Protein AF-A0A953XEW3-F1 (afdb_monomer)

Foldseek 3Di:
DVVLLVLLVPPFKDKDWDWDADQLDDDQEDARIAIKIKMKGFPDAVVVVLVVQLVVLQVLLVVLVVVPHPSWFDEPRFTAHSNDRAAEAELQRLCCVFQVDRLCVQPVPLVAGNLVNLQVSCVVSPHHDDPPDDNLLSSLSCCVPTRLVPAQGHHKYKYAFAALVPQLQADADPVDNRTTGKIWIAHSSDTFKIKHQGDLDLVVNVVVLVVVQVVCCVQAVDGDDDDVSSSVSSVSTNGGMMMMMGRPLVSNCRSNVPSGSVVSDPDGDDDPQDDPVPPPDPDPDDAAFAFDPLLLVLLVVLVSLQPSVDDDPPLPGALVSLQVSVQVSLQVFLVVVVFFDDFCWDWFQFPVGTWIKGKAAEPPDDLQAEEEEEEEADLLRYDAPRLCRLVQNVLRHLLVHMYIYIGFHGWLVDAPPRSLRVLLRVVVVVLVSNVPHAYEYEYAACRLLSSLLNLQVCLVVVNAHLEYEREQYDQALPNHDPLLVNQQPSQNHHPSSNVSSDVGHDDPVCRPPCSNHVLVDQRHPNRHAYEYEHESNESSPVSSVSSLVSCVVVVHHYHYQYQYSHYGPCVSRVVPRVSCVVSVSVSSVVRSVSSVVD

Sequence (598 aa):
FAMKKLLAAGVPALFQMAHVFRNGERSATHHPEFTMLEWYRTGVPLDGLVADCAGLFAAAGEAARAAGFDGLFHWQGRTADPLAEPEVLSVADAFQCHADIDLMATMADPQAPDAAALARAAADIGIKCRADDTWEDVFFRIFLERIEPHLGLGRPTVLTHYPASMAALARLNAEDPRVADRFEVFVCGLELANAFGELTDAGEQRRRFTADQEMKERLHGTRYPVDPDFLAALDHGLPESAGIALGLDRLVMLATAAERIDDVLWLPVADPAADPAADGAASTEAQPAPLHPEADALLRKVFLAGKAQSPPPMALQSGAYARDLNRLLLLDIAAGGDGFPQGEALTLPSPAGDLPARVFQPPGAGPSTPWTLYFFGGGYVIGGLDEGSIEAERIANACGCRVLMPAYRLAPENPFPAAIDDAWAAFRWLIGQAAGAPVAVAGHSAGGGLAAATLRRAAEAEIPVAAGYLVCPWLEMTEQRQSHRFYGSGFGLDVAGLAWCREKYVTPADYGHPWVSPARHAPPAGHAPTVFLVGGCDVLRDEAVAYADGLRRAGIFADLVEAPGMPHGFPGYDRVLEPGRPFTREADALFARRLAGA

Radius of gyration: 26.99 Å; Cα contacts (8 Å, |Δi|>4): 1215; chains: 1; bounding box: 67×56×73 Å

Nearest PDB structures (foldseek):
  6kab-assembly1_B  TM=8.296E-01  e=3.689E-18  Plasmodium falciparum NF54
  5elo-assembly1_B  TM=8.348E-01  e=8.018E-18  Cryptosporidium parvum Iowa II
  6kcn-assembly1_B  TM=8.170E-01  e=4.122E-18  Plasmodium falciparum NF54
  6bni-assembly1_B  TM=8.305E-01  e=1.249E-17  Cryptosporidium parvum Iowa II
  6bni-assembly1_A  TM=8.295E-01  e=1.396E-17  Cryptosporidium parvum Iowa II

Structure (mmCIF, N/CA/C/O backbone):
data_AF-A0A953XEW3-F1
#
_entry.id   AF-A0A953XEW3-F1
#
loop_
_atom_site.group_PDB
_atom_site.id
_atom_site.type_symbol
_atom_site.label_atom_id
_atom_site.label_alt_id
_atom_site.label_comp_id
_atom_site.label_asym_id
_atom_site.label_entity_id
_atom_site.label_seq_id
_atom_site.pdbx_PDB_ins_code
_atom_site.Cartn_x
_atom_site.Cartn_y
_atom_site.Cartn_z
_atom_site.occupancy
_atom_site.B_iso_or_equiv
_atom_site.auth_seq_id
_atom_site.auth_comp_id
_atom_site.auth_asym_id
_atom_site.auth_atom_id
_atom_site.pdbx_PDB_model_num
ATOM 1 N N . PHE A 1 1 ? 26.702 -2.670 -11.480 1.00 81.69 1 PHE A N 1
ATOM 2 C CA . PHE A 1 1 ? 27.307 -2.470 -12.819 1.00 81.69 1 PHE A CA 1
ATOM 3 C C . PHE A 1 1 ? 28.497 -3.393 -13.132 1.00 81.69 1 PHE A C 1
ATOM 5 O O . PHE A 1 1 ? 29.295 -3.066 -14.004 1.00 81.69 1 PHE A O 1
ATOM 12 N N . ALA A 1 2 ? 28.660 -4.553 -12.477 1.00 87.69 2 ALA A N 1
ATOM 13 C CA . ALA A 1 2 ? 29.862 -5.383 -12.658 1.00 87.69 2 ALA A CA 1
ATOM 14 C C . ALA A 1 2 ? 30.038 -5.897 -14.102 1.00 87.69 2 ALA A C 1
ATOM 16 O O . ALA A 1 2 ? 31.124 -5.787 -14.661 1.00 87.69 2 ALA A O 1
ATOM 17 N N . MET A 1 3 ? 28.956 -6.363 -14.732 1.00 91.75 3 MET A N 1
ATOM 18 C CA . MET A 1 3 ? 28.956 -6.829 -16.123 1.00 91.75 3 MET A CA 1
ATOM 19 C C . MET A 1 3 ? 29.360 -5.738 -17.120 1.00 91.75 3 MET A C 1
ATOM 21 O O . MET A 1 3 ? 30.192 -5.980 -17.989 1.00 91.75 3 MET A O 1
ATOM 25 N N . LYS A 1 4 ? 28.870 -4.505 -16.940 1.00 91.50 4 LYS A N 1
ATOM 26 C CA . LYS A 1 4 ? 29.268 -3.361 -17.777 1.00 91.50 4 LYS A CA 1
ATOM 27 C C . LYS A 1 4 ? 30.755 -3.016 -17.624 1.00 91.50 4 LYS A C 1
ATOM 29 O O . LYS A 1 4 ? 31.411 -2.680 -18.602 1.00 91.50 4 LYS A O 1
ATOM 34 N N . LYS A 1 5 ? 31.326 -3.178 -16.422 1.00 92.75 5 LYS A N 1
ATOM 35 C CA . LYS A 1 5 ? 32.780 -3.040 -16.211 1.00 92.75 5 LYS A CA 1
ATOM 36 C C . LYS A 1 5 ? 33.575 -4.123 -16.960 1.00 92.75 5 LYS A C 1
ATOM 38 O O . LYS A 1 5 ? 34.644 -3.829 -17.480 1.00 92.75 5 LYS A O 1
ATOM 43 N N . LEU A 1 6 ? 33.046 -5.345 -17.073 1.00 93.62 6 LEU A N 1
ATOM 44 C CA . LEU A 1 6 ? 33.658 -6.412 -17.879 1.00 93.62 6 LEU A CA 1
ATOM 45 C C . LEU A 1 6 ? 33.551 -6.153 -19.390 1.00 93.62 6 LEU A C 1
ATOM 47 O O . LEU A 1 6 ? 34.505 -6.442 -20.111 1.00 93.62 6 LEU A O 1
ATOM 51 N N . LEU A 1 7 ? 32.448 -5.561 -19.864 1.00 93.50 7 LEU A N 1
ATOM 52 C CA . LEU A 1 7 ? 32.337 -5.089 -21.253 1.00 93.50 7 LEU A CA 1
ATOM 53 C C . LEU A 1 7 ? 33.413 -4.044 -21.566 1.00 93.50 7 LEU A C 1
ATOM 55 O O . LEU A 1 7 ? 34.120 -4.173 -22.561 1.00 93.50 7 LEU A O 1
ATOM 59 N N . ALA A 1 8 ? 33.578 -3.045 -20.692 1.00 92.81 8 ALA A N 1
ATOM 60 C CA . ALA A 1 8 ? 34.621 -2.025 -20.829 1.00 92.81 8 ALA A CA 1
ATOM 61 C C . ALA A 1 8 ? 36.040 -2.624 -20.773 1.00 92.81 8 ALA A C 1
ATOM 63 O O . ALA A 1 8 ? 36.956 -2.122 -21.414 1.00 92.81 8 ALA A O 1
ATOM 64 N N . ALA A 1 9 ? 36.222 -3.740 -20.059 1.00 93.56 9 ALA A N 1
ATOM 65 C CA . ALA A 1 9 ? 37.472 -4.501 -20.037 1.00 93.56 9 ALA A CA 1
ATOM 66 C C . ALA A 1 9 ? 37.686 -5.398 -21.279 1.00 93.56 9 ALA A C 1
ATOM 68 O O . ALA A 1 9 ? 38.698 -6.096 -21.358 1.00 93.56 9 ALA A O 1
ATOM 69 N N . GLY A 1 10 ? 36.762 -5.392 -22.247 1.00 93.69 10 GLY A N 1
ATOM 70 C CA . GLY A 1 10 ? 36.909 -6.066 -23.539 1.00 93.69 10 GLY A CA 1
ATOM 71 C C . GLY A 1 10 ? 36.244 -7.439 -23.653 1.00 93.69 10 GLY A C 1
ATOM 72 O O . GLY A 1 10 ? 36.529 -8.160 -24.609 1.00 93.69 10 GLY A O 1
ATOM 73 N N . VAL A 1 11 ? 35.366 -7.831 -22.722 1.00 96.19 11 VAL A N 1
ATOM 74 C CA . VAL A 1 11 ? 34.562 -9.058 -22.869 1.00 96.19 11 VAL A CA 1
ATOM 75 C C . VAL A 1 11 ? 33.395 -8.774 -23.829 1.00 96.19 11 VAL A C 1
ATOM 77 O O . VAL A 1 11 ? 32.533 -7.977 -23.482 1.00 96.19 11 VAL A O 1
ATOM 80 N N . PRO A 1 12 ? 33.321 -9.393 -25.025 1.00 93.44 12 PRO A N 1
ATOM 81 C CA . PRO A 1 12 ? 32.397 -8.949 -26.077 1.00 93.44 12 PRO A CA 1
ATOM 82 C C . PRO A 1 12 ? 30.957 -9.459 -25.913 1.00 93.44 12 PRO A C 1
ATOM 84 O O . PRO A 1 12 ? 30.018 -8.885 -26.460 1.00 93.44 12 PRO A O 1
ATOM 87 N N . ALA A 1 13 ? 30.766 -10.561 -25.192 1.00 96.38 13 ALA A N 1
ATOM 88 C CA . ALA A 1 13 ? 29.458 -11.128 -24.899 1.00 96.38 13 ALA A CA 1
ATOM 89 C C . ALA A 1 13 ? 29.526 -11.857 -23.561 1.00 96.38 13 ALA A C 1
ATOM 91 O O . ALA A 1 13 ? 30.439 -12.656 -23.340 1.00 96.38 13 ALA A O 1
ATOM 92 N N . LEU A 1 14 ? 28.583 -11.578 -22.668 1.00 96.75 14 LEU A N 1
ATOM 93 C CA . LEU A 1 14 ? 28.516 -12.230 -21.365 1.00 96.75 14 LEU A CA 1
ATOM 94 C C . LEU A 1 14 ? 27.087 -12.269 -20.832 1.00 96.75 14 LEU A C 1
ATOM 96 O O . LEU A 1 14 ? 26.275 -11.403 -21.144 1.00 96.75 14 LEU A O 1
ATOM 100 N N . PHE A 1 15 ? 26.808 -13.265 -19.999 1.00 97.62 15 PHE A N 1
ATOM 101 C CA . PHE A 1 15 ? 25.550 -13.399 -19.279 1.00 97.62 15 PHE A CA 1
ATOM 102 C C . PHE A 1 15 ? 25.815 -13.835 -17.839 1.00 97.62 15 PHE A C 1
ATOM 104 O O . PHE A 1 15 ? 26.866 -14.406 -17.537 1.00 97.62 15 PHE A O 1
ATOM 111 N N . GLN A 1 16 ? 24.857 -13.575 -16.962 1.00 96.19 16 GLN A N 1
ATOM 112 C CA . GLN A 1 16 ? 24.808 -14.144 -15.626 1.00 96.19 16 GLN A CA 1
ATOM 113 C C . GLN A 1 16 ? 23.370 -14.517 -15.279 1.00 96.19 16 GLN A C 1
ATOM 115 O O . GLN A 1 16 ? 22.429 -13.823 -15.656 1.00 96.19 16 GLN A O 1
ATOM 120 N N . MET A 1 17 ? 23.220 -15.598 -14.523 1.00 95.88 17 MET A N 1
ATOM 121 C CA . MET A 1 17 ? 22.020 -15.852 -13.736 1.00 95.88 17 MET A CA 1
ATOM 122 C C . MET A 1 17 ? 22.403 -15.622 -12.286 1.00 95.88 17 MET A C 1
ATOM 124 O O . MET A 1 17 ? 23.361 -16.229 -11.804 1.00 95.88 17 MET A O 1
ATOM 128 N N . ALA A 1 18 ? 21.712 -14.710 -11.618 1.00 92.81 18 ALA A N 1
ATOM 129 C CA . ALA A 1 18 ? 22.057 -14.330 -10.259 1.00 92.81 18 ALA A CA 1
ATOM 130 C C . ALA A 1 18 ? 20.807 -14.114 -9.418 1.00 92.81 18 ALA A C 1
ATOM 132 O O . ALA A 1 18 ? 19.794 -13.609 -9.908 1.00 92.81 18 ALA A O 1
ATOM 133 N N . HIS A 1 19 ? 20.931 -14.450 -8.136 1.00 91.00 19 HIS A N 1
ATOM 134 C CA . HIS A 1 19 ? 19.985 -14.004 -7.130 1.00 91.00 19 HIS A CA 1
ATOM 135 C C . HIS A 1 19 ? 20.096 -12.488 -6.983 1.00 91.00 19 HIS A C 1
ATOM 137 O O . HIS A 1 19 ? 21.180 -11.937 -6.769 1.00 91.00 19 HIS A O 1
ATOM 143 N N . VAL A 1 20 ? 18.960 -11.822 -7.114 1.00 84.94 20 VAL A N 1
ATOM 144 C CA . VAL A 1 20 ? 18.786 -10.402 -6.853 1.00 84.94 20 VAL A CA 1
ATOM 145 C C . VAL A 1 20 ? 17.893 -10.235 -5.638 1.00 84.94 20 VAL A C 1
ATOM 147 O O . VAL A 1 20 ? 16.971 -11.017 -5.405 1.00 84.94 20 VAL A O 1
ATOM 150 N N . PHE A 1 21 ? 18.182 -9.195 -4.865 1.00 82.12 21 PHE A N 1
ATOM 151 C CA . PHE A 1 21 ? 17.540 -8.955 -3.585 1.00 82.12 21 PHE A CA 1
ATOM 152 C C . PHE A 1 21 ? 16.822 -7.613 -3.613 1.00 82.12 21 PHE A C 1
ATOM 154 O O . PHE A 1 21 ? 17.378 -6.605 -4.057 1.00 82.12 21 PHE A O 1
ATOM 161 N N . ARG A 1 22 ? 15.588 -7.598 -3.120 1.00 67.25 22 ARG A N 1
ATOM 162 C CA . ARG A 1 22 ? 14.783 -6.394 -2.913 1.00 67.25 22 ARG A CA 1
ATOM 163 C C . ARG A 1 22 ? 14.373 -6.301 -1.455 1.00 67.25 22 ARG A C 1
ATOM 165 O O . ARG A 1 22 ? 14.218 -7.307 -0.768 1.00 67.25 22 ARG A O 1
ATOM 172 N N . ASN A 1 23 ? 14.187 -5.075 -0.977 1.00 56.41 23 ASN A N 1
ATOM 173 C CA . ASN A 1 23 ? 13.939 -4.824 0.438 1.00 56.41 23 ASN A CA 1
ATOM 174 C C . ASN A 1 23 ? 12.464 -5.072 0.813 1.00 56.41 23 ASN A C 1
ATOM 176 O O . ASN A 1 23 ? 11.693 -4.127 0.959 1.00 56.41 23 ASN A O 1
ATOM 180 N N . GLY A 1 24 ? 12.074 -6.346 0.930 1.00 53.34 24 GLY A N 1
ATOM 181 C CA . GLY A 1 24 ? 10.778 -6.767 1.484 1.00 53.34 24 GLY A CA 1
ATOM 182 C C . GLY A 1 24 ? 9.573 -6.707 0.535 1.00 53.34 24 GLY A C 1
ATOM 183 O O . GLY A 1 24 ? 8.452 -6.946 0.975 1.00 53.34 24 GLY A O 1
ATOM 184 N N . GLU A 1 25 ? 9.767 -6.416 -0.756 1.00 51.06 25 GLU A N 1
ATOM 185 C CA . GLU A 1 25 ? 8.693 -6.480 -1.760 1.00 51.06 25 GLU A CA 1
ATOM 186 C C . GLU A 1 25 ? 8.240 -7.933 -1.975 1.00 51.06 25 GLU A C 1
ATOM 188 O O . GLU A 1 25 ? 8.981 -8.749 -2.529 1.00 51.06 25 GLU A O 1
ATOM 193 N N . ARG A 1 26 ? 7.008 -8.255 -1.567 1.00 64.12 26 ARG A N 1
ATOM 194 C CA . ARG A 1 26 ? 6.400 -9.578 -1.747 1.00 64.12 26 ARG A CA 1
ATOM 195 C C . ARG A 1 26 ? 4.985 -9.428 -2.308 1.00 64.12 26 ARG A C 1
ATOM 197 O O . ARG A 1 26 ? 4.197 -8.648 -1.789 1.00 64.12 26 ARG A O 1
ATOM 204 N N . SER A 1 27 ? 4.680 -10.148 -3.385 1.00 66.25 27 SER A N 1
ATOM 205 C CA . SER A 1 27 ? 3.348 -10.256 -4.001 1.00 66.25 27 SER A CA 1
ATOM 206 C C . SER A 1 27 ? 3.256 -11.536 -4.831 1.00 66.25 27 SER A C 1
ATOM 208 O O . SER A 1 27 ? 4.220 -12.293 -4.897 1.00 66.25 27 SER A O 1
ATOM 210 N N . ALA A 1 28 ? 2.135 -11.775 -5.517 1.00 74.06 28 ALA A N 1
ATOM 211 C CA . ALA A 1 28 ? 2.014 -12.917 -6.428 1.00 74.06 28 ALA A CA 1
ATOM 212 C C . ALA A 1 28 ? 3.131 -12.959 -7.494 1.00 74.06 28 ALA A C 1
ATOM 214 O O . ALA A 1 28 ? 3.531 -14.033 -7.918 1.00 74.06 28 ALA A O 1
ATOM 215 N N . THR A 1 29 ? 3.686 -11.809 -7.889 1.00 78.38 29 THR A N 1
ATOM 216 C CA . THR A 1 29 ? 4.730 -11.719 -8.926 1.00 78.38 29 THR A CA 1
ATOM 217 C C . THR A 1 29 ? 6.059 -11.158 -8.417 1.00 78.38 29 THR A C 1
ATOM 219 O O . THR A 1 29 ? 6.966 -10.906 -9.217 1.00 78.38 29 THR A O 1
ATOM 222 N N . HIS A 1 30 ? 6.192 -10.917 -7.110 1.00 74.94 30 HIS A N 1
ATOM 223 C CA . HIS A 1 30 ? 7.391 -10.334 -6.502 1.00 74.94 30 HIS A CA 1
ATOM 224 C C . HIS A 1 30 ? 7.804 -11.129 -5.272 1.00 74.94 30 HIS A C 1
ATOM 226 O O . HIS A 1 30 ? 6.967 -11.483 -4.448 1.00 74.94 30 HIS A O 1
ATOM 232 N N . HIS A 1 31 ? 9.102 -11.351 -5.131 1.00 80.56 31 HIS A N 1
ATOM 233 C CA . HIS A 1 31 ? 9.680 -12.018 -3.980 1.00 80.56 31 HIS A CA 1
ATOM 234 C C . HIS A 1 31 ? 10.941 -11.255 -3.537 1.00 80.56 31 HIS A C 1
ATOM 236 O O . HIS A 1 31 ? 11.602 -10.659 -4.393 1.00 80.56 31 HIS A O 1
ATOM 242 N N . PRO A 1 32 ? 11.303 -11.244 -2.238 1.00 80.69 32 PRO A N 1
ATOM 243 C CA . PRO A 1 32 ? 12.487 -10.527 -1.758 1.00 80.69 32 PRO A CA 1
ATOM 244 C C . PRO A 1 32 ? 13.809 -11.013 -2.362 1.00 80.69 32 PRO A C 1
ATOM 246 O O . PRO A 1 32 ? 14.736 -10.224 -2.505 1.00 80.69 32 PRO A O 1
ATOM 249 N N . GLU A 1 33 ? 13.888 -12.289 -2.729 1.00 88.12 33 GLU A N 1
ATOM 250 C CA . GLU A 1 33 ? 15.029 -12.907 -3.413 1.00 88.12 33 GLU A CA 1
ATOM 251 C C . GLU A 1 33 ? 14.561 -13.680 -4.647 1.00 88.12 33 GLU A C 1
ATOM 253 O O . GLU A 1 33 ? 13.776 -14.612 -4.535 1.00 88.12 33 GLU A O 1
ATOM 258 N N . PHE A 1 34 ? 15.037 -13.340 -5.831 1.00 90.06 34 PHE A N 1
ATOM 259 C CA . PHE A 1 34 ? 14.638 -14.040 -7.053 1.00 90.06 34 PHE A CA 1
ATOM 260 C C . PHE A 1 34 ? 15.790 -14.068 -8.043 1.00 90.06 34 PHE A C 1
ATOM 262 O O . PHE A 1 34 ? 16.776 -13.351 -7.896 1.00 90.06 34 PHE A O 1
ATOM 269 N N . THR A 1 35 ? 15.680 -14.908 -9.053 1.00 93.69 35 THR A N 1
ATOM 270 C CA . THR A 1 35 ? 16.676 -15.102 -10.091 1.00 93.69 35 THR A CA 1
ATOM 271 C C . THR A 1 35 ? 16.385 -14.185 -11.267 1.00 93.69 35 THR A C 1
ATOM 273 O O . THR A 1 35 ? 15.304 -14.203 -11.864 1.00 93.69 35 THR A O 1
ATOM 276 N N . MET A 1 36 ? 17.390 -13.404 -11.648 1.00 94.31 36 MET A N 1
ATOM 277 C CA . MET A 1 36 ? 17.399 -12.677 -12.910 1.00 94.31 36 MET A CA 1
ATOM 278 C C . MET A 1 36 ? 18.433 -13.273 -13.856 1.00 94.31 36 MET A C 1
ATOM 280 O O . MET A 1 36 ? 19.535 -13.634 -13.440 1.00 94.31 36 MET A O 1
ATOM 284 N N . LEU A 1 37 ? 18.071 -13.337 -15.134 1.00 97.06 37 LEU A N 1
ATOM 285 C CA . LEU A 1 37 ? 18.996 -13.542 -16.238 1.00 97.06 37 LEU A CA 1
ATOM 286 C C . LEU A 1 37 ? 19.357 -12.168 -16.804 1.00 97.06 37 LEU A C 1
ATOM 288 O O . LEU A 1 37 ? 18.490 -11.444 -17.279 1.00 97.06 37 LEU A O 1
ATOM 292 N N . GLU A 1 38 ? 20.631 -11.812 -16.764 1.00 96.69 38 GLU A N 1
ATOM 293 C CA . GLU A 1 38 ? 21.153 -10.561 -17.314 1.00 96.69 38 GLU A CA 1
ATOM 294 C C . GLU A 1 38 ? 22.214 -10.895 -18.363 1.00 96.69 38 GLU A C 1
ATOM 296 O O . GLU A 1 38 ? 23.047 -11.774 -18.132 1.00 96.69 38 GLU A O 1
ATOM 301 N N . TRP A 1 39 ? 22.197 -10.235 -19.524 1.00 97.75 39 TRP A N 1
ATOM 302 C CA . TRP A 1 39 ? 23.204 -10.438 -20.569 1.00 97.75 39 TRP A CA 1
ATOM 303 C C . TRP A 1 39 ? 23.482 -9.183 -21.388 1.00 97.75 39 TRP A C 1
ATOM 305 O O . TRP A 1 39 ? 22.656 -8.279 -21.484 1.00 97.75 39 TRP A O 1
ATOM 315 N N . TYR A 1 40 ? 24.683 -9.139 -21.966 1.00 97.19 40 TYR A N 1
ATOM 316 C CA . TYR A 1 40 ? 25.187 -8.015 -22.747 1.00 97.19 40 TYR A CA 1
ATOM 317 C C . TYR A 1 40 ? 25.997 -8.479 -23.951 1.00 97.19 40 TYR A C 1
ATOM 319 O O . TYR A 1 40 ? 26.699 -9.496 -23.887 1.00 97.19 40 TYR A O 1
ATOM 327 N N . ARG A 1 41 ? 25.953 -7.692 -25.031 1.00 96.06 41 ARG A N 1
ATOM 328 C CA . ARG A 1 41 ? 26.720 -7.926 -26.261 1.00 96.06 41 ARG A CA 1
ATOM 329 C C . ARG A 1 41 ? 27.249 -6.616 -26.842 1.00 96.06 41 ARG A C 1
ATOM 331 O O . ARG A 1 41 ? 26.518 -5.636 -26.959 1.00 96.06 41 ARG A O 1
ATOM 338 N N . THR A 1 42 ? 28.516 -6.611 -27.241 1.00 95.88 42 THR A N 1
ATOM 339 C CA . THR A 1 42 ? 29.157 -5.493 -27.947 1.00 95.88 42 THR A CA 1
ATOM 340 C C . THR A 1 42 ? 28.861 -5.550 -29.442 1.00 95.88 42 THR A C 1
ATOM 342 O O . THR A 1 42 ? 28.928 -6.629 -30.032 1.00 95.88 42 THR A O 1
ATOM 345 N N . GLY A 1 43 ? 28.590 -4.404 -30.066 1.00 91.94 43 GLY A N 1
ATOM 346 C CA . GLY A 1 43 ? 28.347 -4.277 -31.507 1.00 91.94 43 GLY A CA 1
ATOM 347 C C . GLY A 1 43 ? 27.053 -4.934 -31.996 1.00 91.94 43 GLY A C 1
ATOM 348 O O . GLY A 1 43 ? 26.923 -5.211 -33.186 1.00 91.94 43 GLY A O 1
ATOM 349 N N . VAL A 1 44 ? 26.119 -5.230 -31.088 1.00 93.38 44 VAL A N 1
ATOM 350 C CA . VAL A 1 44 ? 24.824 -5.842 -31.406 1.00 93.38 44 VAL A CA 1
ATOM 351 C C . VAL A 1 44 ? 23.717 -4.809 -31.184 1.00 93.38 44 VAL A C 1
ATOM 353 O O . VAL A 1 44 ? 23.652 -4.243 -30.090 1.00 93.38 44 VAL A O 1
ATOM 356 N N . PRO A 1 45 ? 22.858 -4.547 -32.187 1.00 91.81 45 PRO A N 1
ATOM 357 C CA . PRO A 1 45 ? 21.713 -3.654 -32.031 1.00 91.81 45 PRO A CA 1
ATOM 358 C C . PRO A 1 45 ? 20.625 -4.291 -31.154 1.00 91.81 45 PRO A C 1
ATOM 360 O O . PRO A 1 45 ? 20.623 -5.504 -30.933 1.00 91.81 45 PRO A O 1
ATOM 363 N N . LEU A 1 46 ? 19.668 -3.483 -30.685 1.00 93.62 46 LEU A N 1
ATOM 364 C CA . LEU A 1 46 ? 18.572 -3.944 -29.821 1.00 93.62 46 LEU A CA 1
ATOM 365 C C . LEU A 1 46 ? 17.745 -5.083 -30.431 1.00 93.62 46 LEU A C 1
ATOM 367 O O . LEU A 1 46 ? 17.360 -5.992 -29.701 1.00 93.62 46 LEU A O 1
ATOM 371 N N . ASP A 1 47 ? 17.559 -5.102 -31.751 1.00 93.94 47 ASP A N 1
ATOM 372 C CA . ASP A 1 47 ? 16.861 -6.188 -32.457 1.00 93.94 47 ASP A CA 1
ATOM 373 C C . ASP A 1 47 ? 17.515 -7.558 -32.229 1.00 93.94 47 ASP A C 1
ATOM 375 O O . ASP A 1 47 ? 16.845 -8.590 -32.207 1.00 93.94 47 ASP A O 1
ATOM 379 N N . GLY A 1 48 ? 18.832 -7.580 -31.994 1.00 96.44 48 GLY A N 1
ATOM 380 C CA . GLY A 1 48 ? 19.535 -8.795 -31.600 1.00 96.44 48 GLY A CA 1
ATOM 381 C C . GLY A 1 48 ? 19.072 -9.320 -30.239 1.00 96.44 48 GLY A C 1
ATOM 382 O O . GLY A 1 48 ? 18.922 -10.526 -30.078 1.00 96.44 48 GLY A O 1
ATOM 383 N N . LEU A 1 49 ? 18.787 -8.431 -29.281 1.00 97.38 49 LEU A N 1
ATOM 384 C CA . LEU A 1 49 ? 18.254 -8.815 -27.970 1.00 97.38 49 LEU A CA 1
ATOM 385 C C . LEU A 1 49 ? 16.777 -9.222 -28.046 1.00 97.38 49 LEU A C 1
ATOM 387 O O . LEU A 1 49 ? 16.353 -10.104 -27.304 1.00 97.38 49 LEU A O 1
ATOM 391 N N . VAL A 1 50 ? 16.003 -8.641 -28.969 1.00 97.75 50 VAL A N 1
ATOM 392 C CA . VAL A 1 50 ? 14.633 -9.100 -29.263 1.00 97.75 50 VAL A CA 1
ATOM 393 C C . VAL A 1 50 ? 14.649 -10.542 -29.776 1.00 97.75 50 VAL A C 1
ATOM 395 O O . VAL A 1 50 ? 13.872 -11.375 -29.305 1.00 97.75 50 VAL A O 1
ATOM 398 N N . ALA A 1 51 ? 15.572 -10.865 -30.687 1.00 97.44 51 ALA A N 1
ATOM 399 C CA . ALA A 1 51 ? 15.764 -12.231 -31.166 1.00 97.44 51 ALA A CA 1
ATOM 400 C C . ALA A 1 51 ? 16.215 -13.186 -30.045 1.00 97.44 51 ALA A C 1
ATOM 402 O O . ALA A 1 51 ? 15.714 -14.310 -29.969 1.00 97.44 51 ALA A O 1
ATOM 403 N N . ASP A 1 52 ? 17.102 -12.737 -29.147 1.00 97.50 52 ASP A N 1
ATOM 404 C CA . ASP A 1 52 ? 17.500 -13.510 -27.964 1.00 97.50 52 ASP A CA 1
ATOM 405 C C . ASP A 1 52 ? 16.274 -13.826 -27.076 1.00 97.50 52 ASP A C 1
ATOM 407 O O . ASP A 1 52 ? 16.081 -14.977 -26.681 1.00 97.50 52 ASP A O 1
ATOM 411 N N . CYS A 1 53 ? 15.399 -12.843 -26.812 1.00 97.88 53 CYS A N 1
ATOM 412 C CA . CYS A 1 53 ? 14.152 -13.050 -26.065 1.00 97.88 53 CYS A CA 1
ATOM 413 C C . CYS A 1 53 ? 13.222 -14.062 -26.740 1.00 97.88 53 CYS A C 1
ATOM 415 O O . CYS A 1 53 ? 12.743 -14.977 -26.072 1.00 97.88 53 CYS A O 1
ATOM 417 N N . ALA A 1 54 ? 12.989 -13.938 -28.049 1.00 98.12 54 ALA A N 1
ATOM 418 C CA . ALA A 1 54 ? 12.154 -14.882 -28.792 1.00 98.12 54 ALA A CA 1
ATOM 419 C C . ALA A 1 54 ? 12.699 -16.319 -28.698 1.00 98.12 54 ALA A C 1
ATOM 421 O O . ALA A 1 54 ? 11.945 -17.259 -28.448 1.00 98.12 54 ALA A O 1
ATOM 422 N N . GLY A 1 55 ? 14.021 -16.488 -28.818 1.00 98.25 55 GLY A N 1
ATOM 423 C CA . GLY A 1 55 ? 14.681 -17.783 -28.647 1.00 98.25 55 GLY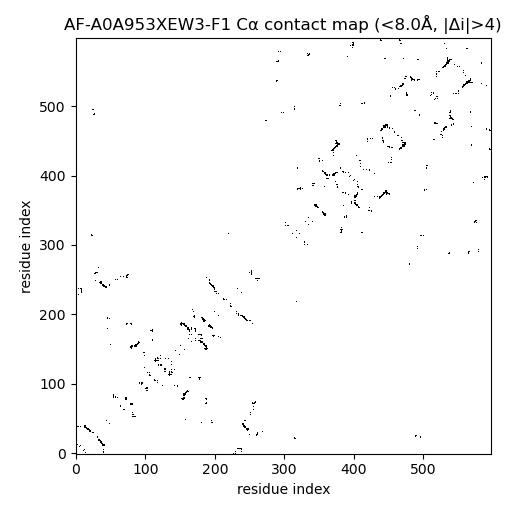 A CA 1
ATOM 424 C C . GLY A 1 55 ? 14.533 -18.353 -27.232 1.00 98.25 55 GLY A C 1
ATOM 425 O O . GLY A 1 55 ? 14.248 -19.540 -27.074 1.00 98.25 55 GLY A O 1
ATOM 426 N N . LEU A 1 56 ? 14.677 -17.513 -26.201 1.00 98.12 56 LEU A N 1
ATOM 427 C CA . LEU A 1 56 ? 14.481 -17.912 -24.803 1.00 98.12 56 LEU A CA 1
ATOM 428 C C . LEU A 1 56 ? 13.032 -18.322 -24.517 1.00 98.12 56 LEU A C 1
ATOM 430 O O . LEU A 1 56 ? 12.807 -19.320 -23.833 1.00 98.12 56 LEU A O 1
ATOM 434 N N . PHE A 1 57 ? 12.052 -17.592 -25.052 1.00 98.56 57 PHE A N 1
ATOM 435 C CA . PHE A 1 57 ? 10.638 -17.928 -24.895 1.00 98.56 57 PHE A CA 1
ATOM 436 C C . PHE A 1 57 ? 10.298 -19.248 -25.577 1.00 98.56 57 PHE A C 1
ATOM 438 O O . PHE A 1 57 ? 9.701 -20.112 -24.935 1.00 98.56 57 PHE A O 1
ATOM 445 N N . ALA A 1 58 ? 10.753 -19.452 -26.815 1.00 98.31 58 ALA A N 1
ATOM 446 C CA . ALA A 1 58 ? 10.578 -20.714 -27.524 1.00 98.31 58 ALA A CA 1
ATOM 447 C C . ALA A 1 58 ? 11.155 -21.897 -26.729 1.00 98.31 58 ALA A C 1
ATOM 449 O O . ALA A 1 58 ? 10.459 -22.888 -26.503 1.00 98.31 58 ALA A O 1
ATOM 450 N N . ALA A 1 59 ? 12.384 -21.757 -26.220 1.00 98.25 59 ALA A N 1
ATOM 451 C CA . ALA A 1 59 ? 13.024 -22.780 -25.398 1.00 98.25 59 ALA A CA 1
ATOM 452 C C . ALA A 1 59 ? 12.258 -23.053 -24.090 1.00 98.25 59 ALA A C 1
ATOM 454 O O . ALA A 1 59 ? 12.101 -24.210 -23.699 1.00 98.25 59 ALA A O 1
ATOM 455 N N . ALA A 1 60 ? 11.745 -22.015 -23.423 1.00 98.00 60 ALA A N 1
ATOM 456 C CA . ALA A 1 60 ? 10.936 -22.167 -22.216 1.00 98.00 60 ALA A CA 1
ATOM 457 C C . ALA A 1 60 ? 9.586 -22.852 -22.502 1.00 98.00 60 ALA A C 1
ATOM 459 O O . ALA A 1 60 ? 9.176 -23.728 -21.741 1.00 98.00 60 ALA A O 1
ATOM 460 N N . GLY A 1 61 ? 8.929 -22.528 -23.619 1.00 97.81 61 GLY A N 1
ATOM 461 C CA . GLY A 1 61 ? 7.710 -23.207 -24.066 1.00 97.81 61 GLY A CA 1
ATOM 462 C C . GLY A 1 61 ? 7.943 -24.684 -24.400 1.00 97.81 61 GLY A C 1
ATOM 463 O O . GLY A 1 61 ? 7.163 -25.547 -24.002 1.00 97.81 61 GLY A O 1
ATOM 464 N N . GLU A 1 62 ? 9.043 -25.010 -25.082 1.00 97.94 62 GLU A N 1
ATOM 465 C CA . GLU A 1 62 ? 9.445 -26.398 -25.345 1.00 97.94 62 GLU A CA 1
ATOM 466 C C . GLU A 1 62 ? 9.760 -27.166 -24.055 1.00 97.94 62 GLU A C 1
ATOM 468 O O . GLU A 1 62 ? 9.308 -28.303 -23.889 1.00 97.94 62 GLU A O 1
ATOM 473 N N . ALA A 1 63 ? 10.477 -26.542 -23.118 1.00 97.56 63 ALA A N 1
ATOM 474 C CA . ALA A 1 63 ? 10.767 -27.125 -21.812 1.00 97.56 63 ALA A CA 1
ATOM 475 C C . ALA A 1 63 ? 9.483 -27.385 -21.007 1.00 97.56 63 ALA A C 1
ATOM 477 O O . ALA A 1 63 ? 9.332 -28.461 -20.428 1.00 97.56 63 ALA A O 1
ATOM 478 N N . ALA A 1 64 ? 8.526 -26.453 -21.031 1.00 96.75 64 ALA A N 1
ATOM 479 C CA . ALA A 1 64 ? 7.213 -26.626 -20.417 1.00 96.75 64 ALA A CA 1
ATOM 480 C C . ALA A 1 64 ? 6.450 -27.817 -21.022 1.00 96.75 64 ALA A C 1
ATOM 482 O O . ALA A 1 64 ? 5.930 -28.649 -20.276 1.00 96.75 64 ALA A O 1
ATOM 483 N N . ARG A 1 65 ? 6.460 -27.982 -22.355 1.00 97.31 65 ARG A N 1
ATOM 484 C CA . ARG A 1 65 ? 5.873 -29.172 -23.009 1.00 97.31 65 ARG A CA 1
ATOM 485 C C . ARG A 1 65 ? 6.538 -30.462 -22.560 1.00 97.31 65 ARG A C 1
ATOM 487 O O . ARG A 1 65 ? 5.851 -31.432 -22.247 1.00 97.31 65 ARG A O 1
ATOM 494 N N . ALA A 1 66 ? 7.868 -30.478 -22.508 1.00 97.44 66 ALA A N 1
ATOM 495 C CA . ALA A 1 66 ? 8.620 -31.640 -22.047 1.00 97.44 66 ALA A CA 1
ATOM 496 C C . ALA A 1 66 ? 8.313 -31.990 -20.577 1.00 97.44 66 ALA A C 1
ATOM 498 O O . ALA A 1 66 ? 8.351 -33.164 -20.211 1.00 97.44 66 ALA A O 1
ATOM 499 N N . ALA A 1 67 ? 7.966 -30.992 -19.760 1.00 95.56 67 ALA A N 1
ATOM 500 C CA . ALA A 1 67 ? 7.544 -31.149 -18.370 1.00 95.56 67 ALA A CA 1
ATOM 501 C C . ALA A 1 67 ? 6.046 -31.492 -18.194 1.00 95.56 67 ALA A C 1
ATOM 503 O O . ALA A 1 67 ? 5.609 -31.711 -17.066 1.00 95.56 67 ALA A O 1
ATOM 504 N N . GLY A 1 68 ? 5.266 -31.590 -19.279 1.00 96.50 68 GLY A N 1
ATOM 505 C CA . GLY A 1 68 ? 3.856 -31.999 -19.251 1.00 96.50 68 GLY A CA 1
ATOM 506 C C . GLY A 1 68 ? 2.828 -30.861 -19.271 1.00 96.50 68 GLY A C 1
ATOM 507 O O . GLY A 1 68 ? 1.638 -31.138 -19.127 1.00 96.50 68 GLY A O 1
ATOM 508 N N . PHE A 1 69 ? 3.255 -29.613 -19.474 1.00 96.88 69 PHE A N 1
ATOM 509 C CA . PHE A 1 69 ? 2.367 -28.468 -19.716 1.00 96.88 69 PHE A CA 1
ATOM 510 C C . PHE A 1 69 ? 2.013 -28.347 -21.212 1.00 96.88 69 PHE A C 1
ATOM 512 O O . PHE A 1 69 ? 2.582 -29.035 -22.060 1.00 96.88 69 PHE A O 1
ATOM 519 N N . ASP A 1 70 ? 1.069 -27.473 -21.574 1.00 95.38 70 ASP A N 1
ATOM 520 C CA . ASP A 1 70 ? 0.635 -27.297 -22.974 1.00 95.38 70 ASP A CA 1
ATOM 521 C C . ASP A 1 70 ? 1.647 -26.521 -23.851 1.00 95.38 70 ASP A C 1
ATOM 523 O O . ASP A 1 70 ? 1.580 -26.542 -25.089 1.00 95.38 70 ASP A O 1
ATOM 527 N N . GLY A 1 71 ? 2.640 -25.893 -23.217 1.00 95.31 71 GLY A N 1
ATOM 528 C CA . GLY A 1 71 ? 3.676 -25.100 -23.870 1.00 95.31 71 GLY A CA 1
ATOM 529 C C . GLY A 1 71 ? 3.235 -23.712 -24.297 1.00 95.31 71 GLY A C 1
ATOM 530 O O . GLY A 1 71 ? 3.964 -23.079 -25.057 1.00 95.31 71 GLY A O 1
ATOM 531 N N . LEU A 1 72 ? 2.055 -23.268 -23.870 1.00 98.12 72 LEU A N 1
ATOM 532 C CA . LEU A 1 72 ? 1.673 -21.865 -23.900 1.00 98.12 72 LEU A CA 1
ATOM 533 C C . LEU A 1 72 ? 2.103 -21.204 -22.590 1.00 98.12 72 LEU A C 1
ATOM 535 O O . LEU A 1 72 ? 2.319 -21.864 -21.574 1.00 98.12 72 LEU A O 1
ATOM 539 N N . PHE A 1 73 ? 2.233 -19.885 -22.621 1.00 98.44 73 PHE A N 1
ATOM 540 C CA . PHE A 1 73 ? 2.416 -19.085 -21.419 1.00 98.44 73 PHE A CA 1
ATOM 541 C C . PHE A 1 73 ? 1.062 -18.641 -20.883 1.00 98.44 73 PHE A C 1
ATOM 543 O O . PHE A 1 73 ? 0.199 -18.250 -21.670 1.00 98.44 73 PHE A O 1
ATOM 550 N N . HIS A 1 74 ? 0.889 -18.687 -19.559 1.00 96.88 74 HIS A N 1
ATOM 551 C CA . HIS A 1 74 ? -0.379 -18.399 -18.885 1.00 96.88 74 HIS A CA 1
ATOM 552 C C . HIS A 1 74 ? -0.194 -17.476 -17.683 1.00 96.88 74 HIS A C 1
ATOM 554 O O . HIS A 1 74 ? 0.721 -17.662 -16.883 1.00 96.88 74 HIS A O 1
ATOM 560 N N . TRP A 1 75 ? -1.103 -16.512 -17.519 1.00 92.00 75 TRP A N 1
ATOM 561 C CA . TRP A 1 75 ? -1.194 -15.682 -16.315 1.00 92.00 75 TRP A CA 1
ATOM 562 C C . TRP A 1 75 ? -2.573 -15.041 -16.163 1.00 92.00 75 TRP A C 1
ATOM 564 O O . TRP A 1 75 ? -3.045 -14.380 -17.084 1.00 92.00 75 TRP A O 1
ATOM 574 N N . GLN A 1 76 ? -3.222 -15.197 -15.002 1.00 84.88 76 GLN A N 1
ATOM 575 C CA . GLN A 1 76 ? -4.527 -14.577 -14.691 1.00 84.88 76 GLN A CA 1
ATOM 576 C C . GLN A 1 76 ? -5.584 -14.746 -15.805 1.00 84.88 76 GLN A C 1
ATOM 578 O O . GLN A 1 76 ? -6.283 -13.804 -16.180 1.00 84.88 76 GLN A O 1
ATOM 583 N N . GLY A 1 77 ? -5.673 -15.951 -16.376 1.00 87.12 77 GLY A N 1
ATOM 584 C CA . GLY A 1 77 ? -6.598 -16.266 -17.473 1.00 87.12 77 GLY A CA 1
ATOM 585 C C . GLY A 1 77 ? -6.211 -15.686 -18.842 1.00 87.12 77 GLY A C 1
ATOM 586 O O . GLY A 1 77 ? -6.973 -15.826 -19.796 1.00 87.12 77 GLY A O 1
ATOM 587 N N . ARG A 1 78 ? -5.045 -15.042 -18.958 1.00 92.56 78 ARG A N 1
ATOM 588 C CA . ARG A 1 78 ? -4.448 -14.568 -20.213 1.00 92.56 78 ARG A CA 1
ATOM 589 C C . ARG A 1 78 ? -3.429 -15.582 -20.711 1.00 92.56 78 ARG A C 1
ATOM 591 O O . ARG A 1 78 ? -2.793 -16.264 -19.910 1.00 92.56 78 ARG A O 1
ATOM 598 N N . THR A 1 79 ? -3.249 -15.628 -22.026 1.00 96.88 79 THR A N 1
ATOM 599 C CA . THR A 1 79 ? -2.352 -16.581 -22.685 1.00 96.88 79 THR A CA 1
ATOM 600 C C . THR A 1 79 ? -1.469 -15.900 -23.721 1.00 96.88 79 THR A C 1
ATOM 602 O O . THR A 1 79 ? -1.930 -14.970 -24.389 1.00 96.88 79 THR A O 1
ATOM 605 N N . ALA A 1 80 ? -0.255 -16.407 -23.924 1.00 98.19 80 ALA A N 1
ATOM 606 C CA . ALA A 1 80 ? 0.625 -16.023 -25.025 1.00 98.19 80 ALA A CA 1
ATOM 607 C C . ALA A 1 80 ? 1.337 -17.248 -25.614 1.00 98.19 80 ALA A C 1
ATOM 609 O O . ALA A 1 80 ? 1.776 -18.129 -24.876 1.00 98.19 80 ALA A O 1
ATOM 610 N N . ASP A 1 81 ? 1.462 -17.306 -26.940 1.00 98.25 81 ASP A N 1
ATOM 611 C CA . ASP A 1 81 ? 2.241 -18.339 -27.622 1.00 98.25 81 ASP A CA 1
ATOM 612 C C . ASP A 1 81 ? 3.735 -17.963 -27.618 1.00 98.25 81 ASP A C 1
ATOM 614 O O . ASP A 1 81 ? 4.107 -16.969 -28.250 1.00 98.25 81 ASP A O 1
ATOM 618 N N . PRO A 1 82 ? 4.610 -18.728 -26.937 1.00 97.62 82 PRO A N 1
ATOM 619 C CA . PRO A 1 82 ? 6.045 -18.451 -26.910 1.00 97.62 82 PRO A CA 1
ATOM 620 C C . PRO A 1 82 ? 6.754 -18.640 -28.255 1.00 97.62 82 PRO A C 1
ATOM 622 O O . PRO A 1 82 ? 7.897 -18.211 -28.393 1.00 97.62 82 PRO A O 1
ATOM 625 N N . LEU A 1 83 ? 6.117 -19.305 -29.225 1.00 97.06 83 LEU A N 1
ATOM 626 C CA . LEU A 1 83 ? 6.656 -19.516 -30.571 1.00 97.06 83 LEU A CA 1
ATOM 627 C C . LEU A 1 83 ? 6.204 -18.444 -31.569 1.00 97.06 83 LEU A C 1
ATOM 629 O O . LEU A 1 83 ? 6.708 -18.408 -32.694 1.00 97.06 83 LEU A O 1
ATOM 633 N N . ALA A 1 84 ? 5.245 -17.596 -31.190 1.00 97.75 84 ALA A N 1
ATOM 634 C CA . ALA A 1 84 ? 4.783 -16.518 -32.047 1.00 97.75 84 ALA A CA 1
ATOM 635 C C . ALA A 1 84 ? 5.856 -15.430 -32.176 1.00 97.75 84 ALA A C 1
ATOM 637 O O . ALA A 1 84 ? 6.528 -15.075 -31.206 1.00 97.75 84 ALA A O 1
ATOM 638 N N . GLU A 1 85 ? 5.981 -14.869 -33.380 1.00 96.75 85 GLU A N 1
ATOM 639 C CA . GLU A 1 85 ? 6.836 -13.707 -33.616 1.00 96.75 85 GLU A CA 1
ATOM 640 C C . GLU A 1 85 ? 6.395 -12.550 -32.699 1.00 96.75 85 GLU A C 1
ATOM 642 O O . GLU A 1 85 ? 5.209 -12.181 -32.738 1.00 96.75 85 GLU A O 1
ATOM 647 N N . PRO A 1 86 ? 7.305 -11.995 -31.868 1.00 97.81 86 PRO A N 1
ATOM 648 C CA . PRO A 1 86 ? 6.956 -10.916 -30.961 1.00 97.81 86 PRO A CA 1
ATOM 649 C C . PRO A 1 86 ? 6.403 -9.708 -31.710 1.00 97.81 86 PRO A C 1
ATOM 651 O O . PRO A 1 86 ? 6.910 -9.302 -32.754 1.00 97.81 86 PRO A O 1
ATOM 654 N N . GLU A 1 87 ? 5.366 -9.101 -31.150 1.00 98.00 87 GLU A N 1
ATOM 655 C CA . GLU A 1 87 ? 4.917 -7.794 -31.601 1.00 98.00 87 GLU A CA 1
ATOM 656 C C . GLU A 1 87 ? 5.937 -6.737 -31.204 1.00 98.00 87 GLU A C 1
ATOM 658 O O . GLU A 1 87 ? 6.270 -6.635 -30.029 1.00 98.00 87 GLU A O 1
ATOM 663 N N . VAL A 1 88 ? 6.402 -5.927 -32.150 1.00 98.00 88 VAL A N 1
ATOM 664 C CA . VAL A 1 88 ? 7.228 -4.757 -31.843 1.00 98.00 88 VAL A CA 1
ATOM 665 C C . VAL A 1 88 ? 6.356 -3.519 -31.975 1.00 98.00 88 VAL A C 1
ATOM 667 O O . VAL A 1 88 ? 5.842 -3.231 -33.054 1.00 98.00 88 VAL A O 1
ATOM 670 N N . LEU A 1 89 ? 6.180 -2.804 -30.868 1.00 97.81 89 LEU A N 1
ATOM 671 C CA . LEU A 1 89 ? 5.332 -1.621 -30.770 1.00 97.81 89 LEU A CA 1
ATOM 672 C C . LEU A 1 89 ? 6.153 -0.485 -30.159 1.00 97.81 89 LEU A C 1
ATOM 674 O O . LEU A 1 89 ? 6.856 -0.700 -29.173 1.00 97.81 89 LEU A O 1
ATOM 678 N N . SER A 1 90 ? 6.121 0.720 -30.727 1.00 98.31 90 SER A N 1
ATOM 679 C CA . SER A 1 90 ? 6.726 1.877 -30.056 1.00 98.31 90 SER A CA 1
ATOM 680 C C . SER A 1 90 ? 5.799 2.398 -28.955 1.00 98.31 90 SER A C 1
ATOM 682 O O . SER A 1 90 ? 4.583 2.225 -29.027 1.00 98.31 90 SER A O 1
ATOM 684 N N . VAL A 1 91 ? 6.341 3.062 -27.931 1.00 97.69 91 VAL A N 1
ATOM 685 C CA . VAL A 1 91 ? 5.519 3.712 -26.898 1.00 97.69 91 VAL A CA 1
ATOM 686 C C . VAL A 1 91 ? 4.554 4.723 -27.528 1.00 97.69 91 VAL A C 1
ATOM 688 O O . VAL A 1 91 ? 3.384 4.760 -27.154 1.00 97.69 91 VAL A O 1
ATOM 691 N N . ALA A 1 92 ? 5.000 5.496 -28.520 1.00 97.88 92 ALA A N 1
ATOM 692 C CA . ALA A 1 92 ? 4.137 6.436 -29.231 1.00 97.88 92 ALA A CA 1
ATOM 693 C C . ALA A 1 92 ? 2.996 5.727 -29.983 1.00 97.88 92 ALA A C 1
ATOM 695 O O . ALA A 1 92 ? 1.842 6.135 -29.858 1.00 97.88 92 ALA A O 1
ATOM 696 N N . ASP A 1 93 ? 3.287 4.629 -30.687 1.00 98.44 93 ASP A N 1
ATOM 697 C CA . ASP A 1 93 ? 2.263 3.841 -31.383 1.00 98.44 93 ASP A CA 1
ATOM 698 C C . ASP A 1 93 ? 1.295 3.174 -30.403 1.00 98.44 93 ASP A C 1
ATOM 700 O O . ASP A 1 93 ? 0.106 3.066 -30.692 1.00 98.44 93 ASP A O 1
ATOM 704 N N . ALA A 1 94 ? 1.765 2.753 -29.227 1.00 97.75 94 ALA A N 1
ATOM 705 C CA . ALA A 1 94 ? 0.904 2.201 -28.188 1.00 97.75 94 ALA A CA 1
ATOM 706 C C . ALA A 1 94 ? -0.089 3.251 -27.667 1.00 97.75 94 ALA A C 1
ATOM 708 O O . ALA A 1 94 ? -1.279 2.962 -27.524 1.00 97.75 94 ALA A O 1
ATOM 709 N N . PHE A 1 95 ? 0.374 4.484 -27.440 1.00 98.06 95 PHE A N 1
ATOM 710 C CA . PHE A 1 95 ? -0.491 5.610 -27.079 1.00 98.06 95 PHE A CA 1
ATOM 711 C C . PHE A 1 95 ? -1.481 5.944 -28.197 1.00 98.06 95 PHE A C 1
ATOM 713 O O . PHE A 1 95 ? -2.669 6.125 -27.931 1.00 98.06 95 PHE A O 1
ATOM 720 N N . GLN A 1 96 ? -1.034 5.948 -29.451 1.00 98.00 96 GLN A N 1
ATOM 721 C CA . GLN A 1 96 ? -1.914 6.191 -30.588 1.00 98.00 96 GLN A CA 1
ATOM 722 C C . GLN A 1 96 ? -2.978 5.089 -30.736 1.00 98.00 96 GLN A C 1
ATOM 724 O O . GLN A 1 96 ? -4.154 5.390 -30.919 1.00 98.00 96 GLN A O 1
ATOM 729 N N . CYS A 1 97 ? -2.596 3.815 -30.632 1.00 97.12 97 CYS A N 1
ATOM 730 C CA . CYS A 1 97 ? -3.494 2.677 -30.838 1.00 97.12 97 CYS A CA 1
ATOM 731 C C . CYS A 1 97 ? -4.494 2.476 -29.692 1.00 97.12 97 CYS A C 1
ATOM 733 O O . CYS A 1 97 ? -5.640 2.103 -29.944 1.00 97.12 97 CYS A O 1
ATOM 735 N N . HIS A 1 98 ? -4.070 2.684 -28.442 1.00 95.56 98 HIS A N 1
ATOM 736 C CA . HIS A 1 98 ? -4.870 2.325 -27.265 1.00 95.56 98 HIS A CA 1
ATOM 737 C C . HIS A 1 98 ? -5.460 3.522 -26.515 1.00 95.56 98 HIS A C 1
ATOM 739 O O . HIS A 1 98 ? -6.361 3.340 -25.693 1.00 95.56 98 HIS A O 1
ATOM 745 N N . ALA A 1 99 ? -4.985 4.737 -26.794 1.00 94.25 99 ALA A N 1
ATOM 746 C CA . ALA A 1 99 ? -5.470 5.962 -26.167 1.00 94.25 99 ALA A CA 1
ATOM 747 C C . ALA A 1 99 ? -5.830 7.078 -27.164 1.00 94.25 99 ALA A C 1
ATOM 749 O O . ALA A 1 99 ? -6.384 8.075 -26.725 1.00 94.25 99 ALA A O 1
ATOM 750 N N . ASP A 1 100 ? -5.567 6.923 -28.469 1.00 97.12 100 ASP A N 1
ATOM 751 C CA . ASP A 1 100 ? -5.758 7.977 -29.485 1.00 97.12 100 ASP A CA 1
ATOM 752 C C . ASP A 1 100 ? -5.015 9.286 -29.143 1.00 97.12 100 ASP A C 1
ATOM 754 O O . ASP A 1 100 ? -5.519 10.393 -29.329 1.00 97.12 100 ASP A O 1
ATOM 758 N N . ILE A 1 101 ? -3.801 9.153 -28.592 1.00 97.69 101 ILE A N 1
ATOM 759 C CA . ILE A 1 101 ? -2.948 10.279 -28.194 1.00 97.69 101 ILE A CA 1
ATOM 760 C C . ILE A 1 101 ? -1.686 10.310 -29.058 1.00 97.69 101 ILE A C 1
ATOM 762 O O . ILE A 1 101 ? -0.882 9.377 -29.023 1.00 97.69 101 ILE A O 1
ATOM 766 N N . ASP A 1 102 ? -1.458 11.436 -29.743 1.00 97.38 102 ASP A N 1
ATOM 767 C CA . ASP A 1 102 ? -0.159 11.762 -30.342 1.00 97.38 102 ASP A CA 1
ATOM 768 C C . ASP A 1 102 ? 0.824 12.160 -29.235 1.00 97.38 102 ASP A C 1
ATOM 770 O O . ASP A 1 102 ? 0.965 13.326 -28.849 1.00 97.38 102 ASP A O 1
ATOM 774 N N . LEU A 1 103 ? 1.498 11.150 -28.693 1.00 96.50 103 LEU A N 1
ATOM 775 C CA . LEU A 1 103 ? 2.447 11.329 -27.607 1.00 96.50 103 LEU A CA 1
ATOM 776 C C . LEU A 1 103 ? 3.634 12.215 -28.027 1.00 96.50 103 LEU A C 1
ATOM 778 O O . LEU A 1 103 ? 4.100 13.037 -27.232 1.00 96.50 103 LEU A O 1
ATOM 782 N N . MET A 1 104 ? 4.089 12.096 -29.278 1.00 96.94 104 MET A N 1
ATOM 783 C CA . MET A 1 104 ? 5.267 12.802 -29.792 1.00 96.94 104 MET A CA 1
ATOM 784 C C . MET A 1 104 ? 5.051 14.316 -29.848 1.00 96.94 104 MET A C 1
ATOM 786 O O . MET A 1 104 ? 5.992 15.079 -29.610 1.00 96.94 104 MET A O 1
ATOM 790 N N . ALA A 1 105 ? 3.819 14.764 -30.105 1.00 96.00 105 ALA A N 1
ATOM 791 C CA . ALA A 1 105 ? 3.453 16.178 -30.058 1.00 96.00 105 ALA A CA 1
ATOM 792 C C . ALA A 1 105 ? 3.610 16.796 -28.658 1.00 96.00 105 ALA A C 1
ATOM 794 O O . ALA A 1 105 ? 3.869 17.993 -28.538 1.00 96.00 105 ALA A O 1
ATOM 795 N N . THR A 1 106 ? 3.503 15.989 -27.598 1.00 95.62 106 THR A N 1
ATOM 796 C CA . THR A 1 106 ? 3.638 16.455 -26.207 1.00 95.62 106 THR A CA 1
ATOM 797 C C . THR A 1 106 ? 5.088 16.493 -25.715 1.00 95.62 106 THR A C 1
ATOM 799 O O . THR A 1 106 ? 5.353 17.031 -24.649 1.00 95.62 106 THR A O 1
ATOM 802 N N . MET A 1 107 ? 6.039 15.970 -26.493 1.00 93.69 107 MET A N 1
ATOM 803 C CA . MET A 1 107 ? 7.468 15.906 -26.151 1.00 93.69 107 MET A CA 1
ATOM 804 C C . MET A 1 107 ? 8.355 16.507 -27.251 1.00 93.69 107 MET A C 1
ATOM 806 O O . MET A 1 107 ? 9.455 16.027 -27.520 1.00 93.69 107 MET A O 1
ATOM 810 N N . ALA A 1 108 ? 7.868 17.550 -27.933 1.00 91.81 108 ALA A N 1
ATOM 811 C CA . ALA A 1 108 ? 8.626 18.226 -28.989 1.00 91.81 108 ALA A CA 1
ATOM 812 C C . ALA A 1 108 ? 10.004 18.718 -28.502 1.00 91.81 108 ALA A C 1
ATOM 814 O O . ALA A 1 108 ? 10.973 18.645 -29.259 1.00 91.81 108 ALA A O 1
ATOM 815 N N . ASP A 1 109 ? 10.090 19.163 -27.243 1.00 88.69 109 ASP A N 1
ATOM 816 C CA . ASP A 1 109 ? 11.351 19.338 -26.523 1.00 88.69 109 ASP A CA 1
ATOM 817 C C . ASP A 1 109 ? 11.587 18.129 -25.592 1.00 88.69 109 ASP A C 1
ATOM 819 O O . ASP A 1 109 ? 10.857 17.967 -24.611 1.00 88.69 109 ASP A O 1
ATOM 823 N N . PRO A 1 110 ? 12.600 17.284 -25.855 1.00 81.62 110 PRO A N 1
ATOM 824 C CA . PRO A 1 110 ? 12.888 16.117 -25.022 1.00 81.62 110 PRO A CA 1
ATOM 825 C C . PRO A 1 110 ? 13.386 16.444 -23.614 1.00 81.62 110 PRO A C 1
ATOM 827 O O . PRO A 1 110 ? 13.382 15.568 -22.754 1.00 81.62 110 PRO A O 1
ATOM 830 N N . GLN A 1 111 ? 13.862 17.669 -23.379 1.00 79.75 111 GLN A N 1
ATOM 831 C CA . GLN A 1 111 ? 14.343 18.119 -22.070 1.00 79.75 111 GLN A CA 1
ATOM 832 C C . GLN A 1 111 ? 13.252 18.828 -21.261 1.00 79.75 111 GLN A C 1
ATOM 834 O O . GLN A 1 111 ? 13.416 19.038 -20.059 1.00 79.75 111 GLN A O 1
ATOM 839 N N . ALA A 1 112 ? 12.152 19.209 -21.910 1.00 84.12 112 ALA A N 1
ATOM 840 C CA . ALA A 1 112 ? 11.039 19.923 -21.300 1.00 84.12 112 ALA A CA 1
ATOM 841 C C . ALA A 1 112 ? 9.710 19.528 -21.972 1.00 84.12 112 ALA A C 1
ATOM 843 O O . ALA A 1 112 ? 9.114 20.342 -22.685 1.00 84.12 112 ALA A O 1
ATOM 844 N N . PRO A 1 113 ? 9.241 18.283 -21.775 1.00 89.06 113 PRO A N 1
ATOM 845 C CA . PRO A 1 113 ? 7.981 17.840 -22.354 1.00 89.06 113 PRO A CA 1
ATOM 846 C C . PRO A 1 113 ? 6.790 18.653 -21.803 1.00 89.06 113 PRO A C 1
ATOM 848 O O . PRO A 1 113 ? 6.769 19.084 -20.647 1.00 89.06 113 PRO A O 1
ATOM 851 N N . ASP A 1 114 ? 5.785 18.894 -22.648 1.00 94.38 114 ASP A N 1
ATOM 852 C CA . ASP A 1 114 ? 4.623 19.737 -22.350 1.00 94.38 114 ASP A CA 1
ATOM 853 C C . ASP A 1 114 ? 3.581 18.953 -21.541 1.00 94.38 114 ASP A C 1
ATOM 855 O O . ASP A 1 114 ? 2.651 18.340 -22.080 1.00 94.38 114 ASP A O 1
ATOM 859 N N . ALA A 1 115 ? 3.738 18.984 -20.214 1.00 87.50 115 ALA A N 1
ATOM 860 C CA . ALA A 1 115 ? 2.811 18.366 -19.265 1.00 87.50 115 ALA A CA 1
ATOM 861 C C . ALA A 1 115 ? 1.361 18.837 -19.470 1.00 87.50 115 ALA A C 1
ATOM 863 O O . ALA A 1 115 ? 0.426 18.045 -19.358 1.00 87.50 115 ALA A O 1
ATOM 864 N N . ALA A 1 116 ? 1.153 20.107 -19.834 1.00 92.19 116 ALA A N 1
ATOM 865 C CA . ALA A 1 116 ? -0.184 20.651 -20.034 1.00 92.19 116 ALA A CA 1
ATOM 866 C C . ALA A 1 116 ? -0.839 20.103 -21.310 1.00 92.19 116 ALA A C 1
ATOM 868 O O . ALA A 1 116 ? -2.054 19.904 -21.332 1.00 92.19 116 ALA A O 1
ATOM 869 N N . ALA A 1 117 ? -0.069 19.866 -22.376 1.00 95.75 117 ALA A N 1
ATOM 870 C CA . ALA A 1 117 ? -0.567 19.206 -23.580 1.00 95.75 117 ALA A CA 1
ATOM 871 C C . ALA A 1 117 ? -0.988 17.766 -23.307 1.00 95.75 117 ALA A C 1
ATOM 873 O O . ALA A 1 117 ? -2.104 17.393 -23.674 1.00 95.75 117 ALA A O 1
ATOM 874 N N . LEU A 1 118 ? -0.150 16.994 -22.612 1.00 93.62 118 LEU A N 1
ATOM 875 C CA . LEU A 1 118 ? -0.488 15.613 -22.283 1.00 93.62 118 LEU A CA 1
ATOM 876 C C . LEU A 1 118 ? -1.680 15.533 -21.317 1.00 93.62 118 LEU A C 1
ATOM 878 O O . LEU A 1 118 ? -2.561 14.702 -21.512 1.00 93.62 118 LEU A O 1
ATOM 882 N N . ALA A 1 119 ? -1.777 16.440 -20.340 1.00 87.44 119 ALA A N 1
ATOM 883 C CA . ALA A 1 119 ? -2.917 16.509 -19.423 1.00 87.44 119 ALA A CA 1
ATOM 884 C C . ALA A 1 119 ? -4.244 16.835 -20.131 1.00 87.44 119 ALA A C 1
ATOM 886 O O . ALA A 1 119 ? -5.285 16.288 -19.770 1.00 87.44 119 ALA A O 1
ATOM 887 N N . ARG A 1 120 ? -4.229 17.698 -21.161 1.00 94.94 120 ARG A N 1
ATOM 888 C CA . ARG A 1 120 ? -5.421 17.944 -21.996 1.00 94.94 120 ARG A CA 1
ATOM 889 C C . ARG A 1 120 ? -5.841 16.678 -22.742 1.00 94.94 120 ARG A C 1
ATOM 891 O O . ARG A 1 120 ? -7.004 16.303 -22.665 1.00 94.94 120 ARG A O 1
ATOM 898 N N . ALA A 1 121 ? -4.889 15.994 -23.377 1.00 95.69 121 ALA A N 1
ATOM 899 C CA . ALA A 1 121 ? -5.155 14.742 -24.082 1.00 95.69 121 ALA A CA 1
ATOM 900 C C . ALA A 1 121 ? -5.670 13.637 -23.135 1.00 95.69 121 ALA A C 1
ATOM 902 O O . ALA A 1 121 ? -6.607 12.918 -23.468 1.00 95.69 121 ALA A O 1
ATOM 903 N N . ALA A 1 122 ? -5.121 13.545 -21.919 1.00 86.69 122 ALA A N 1
ATOM 904 C CA . ALA A 1 122 ? -5.599 12.638 -20.876 1.00 86.69 122 ALA A CA 1
ATOM 905 C C . ALA A 1 122 ? -7.056 12.935 -20.474 1.00 86.69 122 ALA A C 1
ATOM 907 O O . ALA A 1 122 ? -7.872 12.017 -20.348 1.00 86.69 122 ALA A O 1
ATOM 908 N N . ALA A 1 123 ? -7.400 14.216 -20.307 1.00 86.19 123 ALA A N 1
ATOM 909 C CA . ALA A 1 123 ? -8.750 14.637 -19.951 1.00 86.19 123 ALA A CA 1
ATOM 910 C C . ALA A 1 123 ? -9.779 14.273 -21.035 1.00 86.19 123 ALA A C 1
ATOM 912 O O . ALA A 1 123 ? -10.879 13.829 -20.695 1.00 86.19 123 ALA A O 1
ATOM 913 N N . ASP A 1 124 ? -9.409 14.386 -22.315 1.00 93.00 124 ASP A N 1
ATOM 914 C CA . ASP A 1 124 ? -10.273 14.037 -23.452 1.00 93.00 124 ASP A CA 1
ATOM 915 C C . ASP A 1 124 ? -10.664 12.545 -23.460 1.00 93.00 124 ASP A C 1
ATOM 917 O O . ASP A 1 124 ? -11.759 12.191 -23.903 1.00 93.00 124 ASP A O 1
ATOM 921 N N . ILE A 1 125 ? -9.830 11.672 -22.881 1.00 90.00 125 ILE A N 1
ATOM 922 C CA . ILE A 1 125 ? -10.094 10.228 -22.728 1.00 90.00 125 ILE A CA 1
ATOM 923 C C . ILE A 1 125 ? -10.572 9.823 -21.322 1.00 90.00 125 ILE A C 1
ATOM 925 O O . ILE A 1 125 ? -10.585 8.637 -20.961 1.00 90.00 125 ILE A O 1
ATOM 929 N N . GLY A 1 126 ? -10.979 10.809 -20.518 1.00 82.69 126 GLY A N 1
ATOM 930 C CA . GLY A 1 126 ? -11.572 10.615 -19.196 1.00 82.69 126 GLY A CA 1
ATOM 931 C C . GLY A 1 126 ? -10.577 10.325 -18.069 1.00 82.69 126 GLY A C 1
ATOM 932 O O . GLY A 1 126 ? -11.004 9.914 -16.988 1.00 82.69 126 GLY A O 1
ATOM 933 N N . ILE A 1 127 ? -9.277 10.541 -18.285 1.00 73.88 127 ILE A N 1
ATOM 934 C CA . ILE A 1 127 ? -8.240 10.390 -17.260 1.00 73.88 127 ILE A CA 1
ATOM 935 C C . ILE A 1 127 ? -8.034 11.738 -16.566 1.00 73.88 127 ILE A C 1
ATOM 937 O O . ILE A 1 127 ? -7.741 12.751 -17.196 1.00 73.88 127 ILE A O 1
ATOM 941 N N . LYS A 1 128 ? -8.218 11.765 -15.242 1.00 74.31 128 LYS A N 1
ATOM 942 C CA . LYS A 1 128 ? -8.058 12.986 -14.442 1.00 74.31 128 LYS A CA 1
ATOM 943 C C . LYS A 1 128 ? -6.586 13.210 -14.091 1.00 74.31 128 LYS A C 1
ATOM 945 O O . LYS A 1 128 ? -5.952 12.318 -13.531 1.00 74.31 128 LYS A O 1
ATOM 950 N N . CYS A 1 129 ? -6.103 14.422 -14.346 1.00 69.25 129 CYS A N 1
ATOM 951 C CA . CYS A 1 129 ? -4.769 14.892 -13.966 1.00 69.25 129 CYS A CA 1
ATOM 952 C C . CYS A 1 129 ? -4.861 15.950 -12.862 1.00 69.25 129 CYS A C 1
ATOM 954 O O . CYS A 1 129 ? -5.852 16.685 -12.774 1.00 69.25 129 CYS A O 1
ATOM 956 N N . ARG A 1 130 ? -3.822 16.045 -12.034 1.00 64.12 130 ARG A N 1
ATOM 957 C CA . ARG A 1 130 ? -3.654 17.117 -11.047 1.00 64.12 130 ARG A CA 1
ATOM 958 C C . ARG A 1 130 ? -3.015 18.346 -11.693 1.00 64.12 130 ARG A C 1
ATOM 960 O O . ARG A 1 130 ? -2.383 18.259 -12.740 1.00 64.12 130 ARG A O 1
ATOM 967 N N . ALA A 1 131 ? -3.153 19.500 -11.043 1.00 64.06 131 ALA A N 1
ATOM 968 C CA . ALA A 1 131 ? -2.505 20.733 -11.496 1.00 64.06 131 ALA A CA 1
ATOM 969 C C . ALA A 1 131 ? -0.972 20.703 -11.330 1.00 64.06 131 ALA A C 1
ATOM 971 O O . ALA A 1 131 ? -0.278 21.463 -11.998 1.00 64.06 131 ALA A O 1
ATOM 972 N N . ASP A 1 132 ? -0.471 19.855 -10.431 1.00 71.62 132 ASP A N 1
ATOM 973 C CA . ASP A 1 132 ? 0.942 19.652 -10.116 1.00 71.62 132 ASP A CA 1
ATOM 974 C C . ASP A 1 132 ? 1.528 18.357 -10.701 1.00 71.62 132 ASP A C 1
ATOM 976 O O . ASP A 1 132 ? 2.702 18.083 -10.463 1.00 71.62 132 ASP A O 1
ATOM 980 N N . ASP A 1 133 ? 0.748 17.590 -11.478 1.00 64.25 133 ASP A N 1
ATOM 981 C CA . ASP A 1 133 ? 1.262 16.404 -12.173 1.00 64.25 133 ASP A CA 1
ATOM 982 C C . ASP A 1 133 ? 2.383 16.820 -13.146 1.00 64.25 133 ASP A C 1
ATOM 984 O O . ASP A 1 133 ? 2.229 17.738 -13.963 1.00 64.25 133 ASP A O 1
ATOM 988 N N . THR A 1 134 ? 3.511 16.114 -13.081 1.00 79.94 134 THR A N 1
ATOM 989 C CA . THR A 1 134 ? 4.558 16.192 -14.104 1.00 79.94 134 THR A CA 1
ATOM 990 C C . THR A 1 134 ? 4.095 15.521 -15.396 1.00 79.94 134 THR A C 1
ATOM 992 O O . THR A 1 134 ? 3.084 14.814 -15.436 1.00 79.94 134 THR A O 1
ATOM 995 N N . TRP A 1 135 ? 4.840 15.717 -16.484 1.00 87.31 135 TRP A N 1
ATOM 996 C CA . TRP A 1 135 ? 4.533 15.033 -17.739 1.00 87.31 135 TRP A CA 1
ATOM 997 C C . TRP A 1 135 ? 4.595 13.506 -17.567 1.00 87.31 135 TRP A C 1
ATOM 999 O O . TRP A 1 135 ? 3.711 12.793 -18.041 1.00 87.31 135 TRP A O 1
ATOM 1009 N N . GLU A 1 136 ? 5.585 13.007 -16.824 1.00 78.75 136 GLU A N 1
ATOM 1010 C CA . GLU A 1 136 ? 5.760 11.591 -16.508 1.00 78.75 136 GLU A CA 1
ATOM 1011 C C . GLU A 1 136 ? 4.610 11.031 -15.658 1.00 78.75 136 GLU A C 1
ATOM 1013 O O . GLU A 1 136 ? 4.156 9.914 -15.915 1.00 78.75 136 GLU A O 1
ATOM 1018 N N . ASP A 1 137 ? 4.088 11.800 -14.696 1.00 75.06 137 ASP A N 1
ATOM 1019 C CA . ASP A 1 137 ? 2.926 11.386 -13.897 1.00 75.06 137 ASP A CA 1
ATOM 1020 C C . ASP A 1 137 ? 1.708 11.136 -14.792 1.00 75.06 137 ASP A C 1
ATOM 1022 O O . ASP A 1 137 ? 1.050 10.094 -14.697 1.00 75.06 137 ASP A O 1
ATOM 1026 N N . VAL A 1 138 ? 1.425 12.070 -15.708 1.00 76.31 138 VAL A N 1
ATOM 1027 C CA . VAL A 1 138 ? 0.320 11.927 -16.664 1.00 76.31 138 VAL A CA 1
ATOM 1028 C C . VAL A 1 138 ? 0.573 10.760 -17.620 1.00 76.31 138 VAL A C 1
ATOM 1030 O O . VAL A 1 138 ? -0.342 9.968 -17.866 1.00 76.31 138 VAL A O 1
ATOM 1033 N N . PHE A 1 139 ? 1.805 10.612 -18.117 1.00 86.94 139 PHE A N 1
ATOM 1034 C CA . PHE A 1 139 ? 2.204 9.490 -18.965 1.00 86.94 139 PHE A CA 1
ATOM 1035 C C . PHE A 1 139 ? 1.890 8.152 -18.295 1.00 86.94 139 PHE A C 1
ATOM 1037 O O . PHE A 1 139 ? 1.208 7.321 -18.895 1.00 86.94 139 PHE A O 1
ATOM 1044 N N . PHE A 1 140 ? 2.335 7.940 -17.051 1.00 75.31 140 PHE A N 1
ATOM 1045 C CA . PHE A 1 140 ? 2.132 6.665 -16.368 1.00 75.31 140 PHE A CA 1
ATOM 1046 C C . PHE A 1 140 ? 0.657 6.407 -16.065 1.00 75.31 140 PHE A C 1
ATOM 1048 O O . PHE A 1 140 ? 0.205 5.275 -16.227 1.00 75.31 140 PHE A O 1
ATOM 1055 N N . ARG A 1 141 ? -0.129 7.434 -15.707 1.00 75.50 141 ARG A N 1
ATOM 1056 C CA . ARG A 1 141 ? -1.588 7.279 -15.546 1.00 75.50 141 ARG A CA 1
ATOM 1057 C C . ARG A 1 141 ? -2.240 6.751 -16.828 1.00 75.50 141 ARG A C 1
ATOM 1059 O O . ARG A 1 141 ? -2.988 5.777 -16.764 1.00 75.50 141 ARG A O 1
ATOM 1066 N N . ILE A 1 142 ? -1.932 7.354 -17.982 1.00 75.00 142 ILE A N 1
ATOM 1067 C CA . ILE A 1 142 ? -2.445 6.893 -19.282 1.00 75.00 142 ILE A CA 1
ATOM 1068 C C . ILE A 1 142 ? -1.948 5.477 -1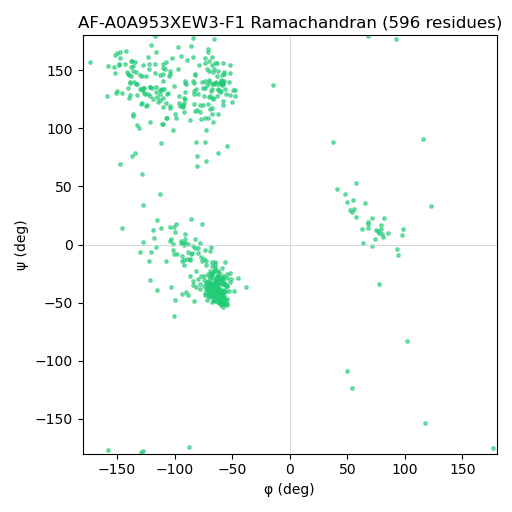9.577 1.00 75.00 142 ILE A C 1
ATOM 1070 O O . ILE A 1 142 ? -2.749 4.599 -19.901 1.00 75.00 142 ILE A O 1
ATOM 1074 N N . PHE A 1 143 ? -0.642 5.250 -19.433 1.00 80.44 143 PHE A N 1
ATOM 1075 C CA . PHE A 1 143 ? -0.000 3.979 -19.741 1.00 80.44 143 PHE A CA 1
ATOM 1076 C C . PHE A 1 143 ? -0.667 2.815 -19.002 1.00 80.44 143 PHE A C 1
ATOM 1078 O O . PHE A 1 143 ? -1.075 1.837 -19.622 1.00 80.44 143 PHE A O 1
ATOM 1085 N N . LEU A 1 144 ? -0.853 2.948 -17.692 1.00 71.44 144 LEU A N 1
ATOM 1086 C CA . LEU A 1 144 ? -1.394 1.891 -16.841 1.00 71.44 144 LEU A CA 1
ATOM 1087 C C . LEU A 1 144 ? -2.889 1.639 -17.086 1.00 71.44 144 LEU A C 1
ATOM 1089 O O . LEU A 1 144 ? -3.347 0.500 -17.024 1.00 71.44 144 LEU A O 1
ATOM 1093 N N . GLU A 1 145 ? -3.673 2.687 -17.361 1.00 74.25 145 GLU A N 1
ATOM 1094 C CA . GLU A 1 145 ? -5.129 2.553 -17.508 1.00 74.25 145 GLU A CA 1
ATOM 1095 C C . GLU A 1 145 ? -5.565 2.177 -18.932 1.00 74.25 145 GLU A C 1
ATOM 1097 O O . GLU A 1 145 ? -6.643 1.607 -19.121 1.00 74.25 145 GLU A O 1
ATOM 1102 N N . ARG A 1 146 ? -4.771 2.532 -19.948 1.00 85.06 146 ARG A N 1
ATOM 1103 C CA . ARG A 1 146 ? -5.156 2.379 -21.359 1.00 85.06 146 ARG A CA 1
ATOM 1104 C C . ARG A 1 146 ? -4.202 1.510 -22.165 1.00 85.06 146 ARG A C 1
ATOM 1106 O O . ARG A 1 146 ? -4.672 0.849 -23.081 1.00 85.06 146 ARG A O 1
ATOM 1113 N N . ILE A 1 147 ? -2.908 1.464 -21.852 1.00 87.25 147 ILE A N 1
ATOM 1114 C CA . ILE A 1 147 ? -1.911 0.796 -22.706 1.00 87.25 147 ILE A CA 1
ATOM 1115 C C . ILE A 1 147 ? -1.562 -0.588 -22.146 1.00 87.25 147 ILE A C 1
ATOM 1117 O O . ILE A 1 147 ? -1.854 -1.588 -22.797 1.00 87.25 147 ILE A O 1
ATOM 1121 N N . GLU A 1 148 ? -1.014 -0.661 -20.927 1.00 86.00 148 GLU A N 1
ATOM 1122 C CA . GLU A 1 148 ? -0.539 -1.896 -20.276 1.00 86.00 148 GLU A CA 1
ATOM 1123 C C . GLU A 1 148 ? -1.546 -3.067 -20.324 1.00 86.00 148 GLU A C 1
ATOM 1125 O O . GLU A 1 148 ? -1.122 -4.194 -20.602 1.00 86.00 148 GLU A O 1
ATOM 1130 N N . PRO A 1 149 ? -2.875 -2.864 -20.151 1.00 85.62 149 PRO A N 1
ATOM 1131 C CA . PRO A 1 149 ? -3.845 -3.958 -20.206 1.00 85.62 149 PRO A CA 1
ATOM 1132 C C . PRO A 1 149 ? -3.874 -4.737 -21.527 1.00 85.62 149 PRO A C 1
ATOM 1134 O O . PRO A 1 149 ? -4.364 -5.867 -21.535 1.00 85.62 149 PRO A O 1
ATOM 1137 N N . HIS A 1 150 ? -3.367 -4.153 -22.616 1.00 92.19 150 HIS A N 1
ATOM 1138 C CA . HIS A 1 150 ? -3.384 -4.727 -23.961 1.00 92.19 150 HIS A CA 1
ATOM 1139 C C . HIS A 1 150 ? -2.071 -5.422 -24.351 1.00 92.19 150 HIS A C 1
ATOM 1141 O O . HIS A 1 150 ? -2.023 -6.078 -25.390 1.00 92.19 150 HIS A O 1
ATOM 1147 N N . LEU A 1 151 ? -1.015 -5.308 -23.540 1.00 93.06 151 LEU A N 1
ATOM 1148 C CA . LEU A 1 151 ? 0.320 -5.788 -23.900 1.00 93.06 151 LEU A CA 1
ATOM 1149 C C . LEU A 1 151 ? 0.503 -7.284 -23.602 1.00 93.06 151 LEU A C 1
ATOM 1151 O O . LEU A 1 151 ? 0.081 -7.798 -22.562 1.00 93.06 151 LEU A O 1
ATOM 1155 N N . GLY A 1 152 ? 1.186 -7.994 -24.503 1.00 96.31 152 GLY A N 1
ATOM 1156 C CA . GLY A 1 152 ? 1.563 -9.396 -24.321 1.00 96.31 152 GLY A CA 1
ATOM 1157 C C . GLY A 1 152 ? 0.399 -10.387 -24.413 1.00 96.31 152 GLY A C 1
ATOM 1158 O O . GLY A 1 152 ? 0.478 -11.470 -23.830 1.00 96.31 152 GLY A O 1
ATOM 1159 N N . LEU A 1 153 ? -0.706 -10.020 -25.070 1.00 96.00 153 LEU A N 1
ATOM 1160 C CA . LEU A 1 153 ? -1.881 -10.878 -25.231 1.00 96.00 153 LEU A CA 1
ATOM 1161 C C . LEU A 1 153 ? -1.778 -11.697 -26.524 1.00 96.00 153 LEU A C 1
ATOM 1163 O O . LEU A 1 153 ? -1.611 -11.154 -27.613 1.00 96.00 153 LEU A O 1
ATOM 1167 N N . GLY A 1 154 ? -1.887 -13.021 -26.421 1.00 97.62 154 GLY A N 1
ATOM 1168 C CA . GLY A 1 154 ? -1.792 -13.953 -27.550 1.00 97.62 154 GLY A CA 1
ATOM 1169 C C . GLY A 1 154 ? -0.361 -14.212 -28.035 1.00 97.62 154 GLY A C 1
ATOM 1170 O O . GLY A 1 154 ? -0.045 -15.342 -28.395 1.00 97.62 154 GLY A O 1
ATOM 1171 N N . ARG A 1 155 ? 0.521 -13.212 -27.971 1.00 98.12 155 ARG A N 1
ATOM 1172 C CA . ARG A 1 155 ? 1.959 -13.289 -28.278 1.00 98.12 155 ARG A CA 1
ATOM 1173 C C . ARG A 1 155 ? 2.752 -12.319 -27.387 1.00 98.12 155 ARG A C 1
ATOM 1175 O O . ARG A 1 155 ? 2.147 -11.386 -26.860 1.00 98.12 155 ARG A O 1
ATOM 1182 N N . PRO A 1 156 ? 4.073 -12.499 -27.210 1.00 98.38 156 PRO A N 1
ATOM 1183 C CA . PRO A 1 156 ? 4.921 -11.504 -26.552 1.00 98.38 156 PRO A CA 1
ATOM 1184 C C . PRO A 1 156 ? 4.859 -10.138 -27.250 1.00 98.38 156 PRO A C 1
ATOM 1186 O O . PRO A 1 156 ? 4.878 -10.078 -28.480 1.00 98.38 156 PRO A O 1
ATOM 1189 N N . THR A 1 157 ? 4.849 -9.052 -26.475 1.00 98.69 157 THR A N 1
ATOM 1190 C CA . THR A 1 157 ? 4.951 -7.676 -26.987 1.00 98.69 157 THR A CA 1
ATOM 1191 C C . THR A 1 157 ? 6.247 -7.041 -26.495 1.00 98.69 157 THR A C 1
ATOM 1193 O O . THR A 1 157 ? 6.521 -7.012 -25.298 1.00 98.69 157 THR A O 1
ATOM 1196 N N . VAL A 1 158 ? 7.037 -6.516 -27.422 1.00 98.56 158 VAL A N 1
ATOM 1197 C CA . VAL A 1 158 ? 8.228 -5.704 -27.191 1.00 98.56 158 VAL A CA 1
ATOM 1198 C C . VAL A 1 158 ? 7.832 -4.244 -27.359 1.00 98.56 158 VAL A C 1
ATOM 1200 O O . VAL A 1 158 ? 7.561 -3.786 -28.470 1.00 98.56 158 VAL A O 1
ATOM 1203 N N . LEU A 1 159 ? 7.796 -3.513 -26.251 1.00 98.12 159 LEU A N 1
ATOM 1204 C CA . LEU A 1 159 ? 7.478 -2.093 -26.232 1.00 98.12 159 LEU A CA 1
ATOM 1205 C C . LEU A 1 159 ? 8.777 -1.285 -26.308 1.00 98.12 159 LEU A C 1
ATOM 1207 O O . LEU A 1 159 ? 9.635 -1.431 -25.446 1.00 98.12 159 LEU A O 1
ATOM 1211 N N . THR A 1 160 ? 8.950 -0.464 -27.340 1.00 97.81 160 THR A N 1
ATOM 1212 C CA . THR A 1 160 ? 10.225 0.180 -27.719 1.00 97.81 160 THR A CA 1
ATOM 1213 C C . THR A 1 160 ? 10.133 1.708 -27.721 1.00 97.81 160 THR A C 1
ATOM 1215 O O . THR A 1 160 ? 9.041 2.264 -27.637 1.00 97.81 160 THR A O 1
ATOM 1218 N N . HIS A 1 161 ? 11.266 2.400 -27.888 1.00 96.25 161 HIS A N 1
ATOM 1219 C CA . HIS A 1 161 ? 11.320 3.858 -28.083 1.00 96.25 161 HIS A CA 1
ATOM 1220 C C . HIS A 1 161 ? 10.670 4.640 -26.930 1.00 96.25 161 HIS A C 1
ATOM 1222 O O . HIS A 1 161 ? 9.789 5.476 -27.131 1.00 96.25 161 HIS A O 1
ATOM 1228 N N . TYR A 1 162 ? 11.100 4.357 -25.698 1.00 94.12 162 TYR A N 1
ATOM 1229 C CA . TYR A 1 162 ? 10.639 5.112 -24.531 1.00 94.12 162 TYR A CA 1
ATOM 1230 C C . TYR A 1 162 ? 11.049 6.587 -24.622 1.00 94.12 162 TYR A C 1
ATOM 1232 O O . TYR A 1 162 ? 12.116 6.872 -25.166 1.00 94.12 162 TYR A O 1
ATOM 1240 N N . PRO A 1 163 ? 10.264 7.520 -24.052 1.00 91.56 163 PRO A N 1
ATOM 1241 C CA . PRO A 1 163 ? 10.618 8.938 -24.005 1.00 91.56 163 PRO A CA 1
ATOM 1242 C C . PRO A 1 163 ? 12.023 9.176 -23.436 1.00 91.56 163 PRO A C 1
ATOM 1244 O O . PRO A 1 163 ? 12.469 8.461 -22.537 1.00 91.56 163 PRO A O 1
ATOM 1247 N N . ALA A 1 164 ? 12.715 10.211 -23.917 1.00 87.50 164 ALA A N 1
ATOM 1248 C CA . ALA A 1 164 ? 14.078 10.550 -23.499 1.00 87.50 164 ALA A CA 1
ATOM 1249 C C . ALA A 1 164 ? 14.219 10.766 -21.980 1.00 87.50 164 ALA A C 1
ATOM 1251 O O . ALA A 1 164 ? 15.236 10.379 -21.399 1.00 87.50 164 ALA A O 1
ATOM 1252 N N . SER A 1 165 ? 13.195 11.313 -21.315 1.00 80.88 165 SER A N 1
ATOM 1253 C CA . SER A 1 165 ? 13.176 11.466 -19.852 1.00 80.88 165 SER A CA 1
ATOM 1254 C C . SER A 1 165 ? 13.171 10.125 -19.103 1.00 80.88 165 SER A C 1
ATOM 1256 O O . SER A 1 165 ? 13.602 10.051 -17.954 1.00 80.88 165 SER A O 1
ATOM 1258 N N . MET A 1 166 ? 12.790 9.038 -19.780 1.00 82.88 166 MET A N 1
ATOM 1259 C CA . MET A 1 166 ? 12.780 7.661 -19.277 1.00 82.88 166 MET A CA 1
ATOM 1260 C C . MET A 1 166 ? 13.945 6.817 -19.817 1.00 82.88 166 MET A C 1
ATOM 1262 O O . MET A 1 166 ? 13.939 5.591 -19.699 1.00 82.88 166 MET A O 1
ATOM 1266 N N . ALA A 1 167 ? 14.972 7.451 -20.395 1.00 79.38 167 ALA A N 1
ATOM 1267 C CA . ALA A 1 167 ? 16.119 6.748 -20.965 1.00 79.38 167 ALA A CA 1
ATOM 1268 C C . ALA A 1 167 ? 16.916 5.957 -19.916 1.00 79.38 167 ALA A C 1
ATOM 1270 O O . ALA A 1 167 ? 17.500 4.927 -20.236 1.00 79.38 167 ALA A O 1
ATOM 1271 N N . ALA A 1 168 ? 16.955 6.416 -18.661 1.00 80.38 168 ALA A N 1
ATOM 1272 C CA . ALA A 1 168 ? 17.767 5.822 -17.599 1.00 80.38 168 ALA A CA 1
ATOM 1273 C C . ALA A 1 168 ? 19.235 5.599 -18.046 1.00 80.38 168 ALA A C 1
ATOM 1275 O O . ALA A 1 168 ? 19.988 6.565 -18.210 1.00 80.38 168 ALA A O 1
ATOM 1276 N N . LEU A 1 169 ? 19.638 4.338 -18.250 1.00 86.50 169 LEU A N 1
ATOM 1277 C CA . LEU A 1 169 ? 20.978 3.918 -18.689 1.00 86.50 169 LEU A CA 1
ATOM 1278 C C . LEU A 1 169 ? 21.096 3.724 -20.211 1.00 86.50 169 LEU A C 1
ATOM 1280 O O . LEU A 1 169 ? 22.156 3.331 -20.695 1.00 86.50 169 LEU A O 1
ATOM 1284 N N . ALA A 1 170 ? 20.022 3.964 -20.957 1.00 91.62 170 ALA A N 1
ATOM 1285 C CA . ALA A 1 170 ? 20.013 3.887 -22.405 1.00 91.62 170 ALA A CA 1
ATOM 1286 C C . ALA A 1 170 ? 20.549 5.173 -23.045 1.00 91.62 170 ALA A C 1
ATOM 1288 O O . ALA A 1 170 ? 20.335 6.292 -22.554 1.00 91.62 170 ALA A O 1
ATOM 1289 N N . ARG A 1 171 ? 21.214 5.017 -24.188 1.00 94.69 171 ARG A N 1
ATOM 1290 C CA . ARG A 1 171 ? 21.496 6.124 -25.103 1.00 94.69 171 ARG A CA 1
ATOM 1291 C C . ARG A 1 171 ? 20.199 6.634 -25.734 1.00 94.69 171 ARG A C 1
ATOM 1293 O O . ARG A 1 171 ? 19.212 5.905 -25.849 1.00 94.69 171 ARG A O 1
ATOM 1300 N N . LEU A 1 172 ? 20.215 7.897 -26.147 1.00 95.31 172 LEU A N 1
ATOM 1301 C CA . LEU A 1 172 ? 19.142 8.437 -26.977 1.00 95.31 172 LEU A CA 1
ATOM 1302 C C . LEU A 1 172 ? 19.212 7.818 -28.370 1.00 95.31 172 LEU A C 1
ATOM 1304 O O . LEU A 1 172 ? 20.299 7.473 -28.841 1.00 95.31 172 LEU A O 1
ATOM 1308 N N . ASN A 1 173 ? 18.056 7.684 -29.005 1.00 95.56 173 ASN A N 1
ATOM 1309 C CA . ASN A 1 173 ? 17.982 7.182 -30.361 1.00 95.56 173 ASN A CA 1
ATOM 1310 C C . ASN A 1 173 ? 18.683 8.154 -31.325 1.00 95.56 173 ASN A C 1
ATOM 1312 O O . ASN A 1 173 ? 18.609 9.377 -31.177 1.00 95.56 173 ASN A O 1
ATOM 1316 N N . ALA A 1 174 ? 19.411 7.597 -32.294 1.00 93.06 174 ALA A N 1
ATOM 1317 C CA . ALA A 1 174 ? 20.232 8.380 -33.213 1.00 93.06 174 ALA A CA 1
ATOM 1318 C C . ALA A 1 174 ? 19.409 9.134 -34.272 1.00 93.06 174 ALA A C 1
ATOM 1320 O O . ALA A 1 174 ? 19.868 10.159 -34.776 1.00 93.06 174 ALA A O 1
ATOM 1321 N N . GLU A 1 175 ? 18.222 8.629 -34.618 1.00 94.75 175 GLU A N 1
ATOM 1322 C CA . GLU A 1 175 ? 17.338 9.223 -35.625 1.00 94.75 175 GLU A CA 1
ATOM 1323 C C . GLU A 1 175 ? 16.362 10.225 -34.997 1.00 94.75 175 GLU A C 1
ATOM 1325 O O . GLU A 1 175 ? 16.154 11.306 -35.552 1.00 94.75 175 GLU A O 1
ATOM 1330 N N . ASP A 1 176 ? 15.815 9.906 -33.820 1.00 95.88 176 ASP A N 1
ATOM 1331 C CA . ASP A 1 176 ? 14.929 10.789 -33.062 1.00 95.88 176 ASP A CA 1
ATOM 1332 C C . ASP A 1 176 ? 15.357 10.905 -31.587 1.00 95.88 176 ASP A C 1
ATOM 1334 O O . ASP A 1 176 ? 15.012 10.054 -30.765 1.00 95.88 176 ASP A O 1
ATOM 1338 N N . PRO A 1 177 ? 16.053 11.988 -31.191 1.00 94.38 177 PRO A N 1
ATOM 1339 C CA . PRO A 1 177 ? 16.548 12.152 -29.826 1.00 94.38 177 PRO A CA 1
ATOM 1340 C C . PRO A 1 177 ? 15.438 12.364 -28.782 1.00 94.38 177 PRO A C 1
ATOM 1342 O O . PRO A 1 177 ? 15.746 12.492 -27.596 1.00 94.38 177 PRO A O 1
ATOM 1345 N N . ARG A 1 178 ? 14.159 12.418 -29.190 1.00 95.38 178 ARG A N 1
ATOM 1346 C CA . ARG A 1 178 ? 13.012 12.438 -28.268 1.00 95.38 178 ARG A CA 1
ATOM 1347 C C . ARG A 1 178 ? 12.749 11.108 -27.591 1.00 95.38 178 ARG A C 1
ATOM 1349 O O . ARG A 1 178 ? 12.100 11.083 -26.547 1.00 95.38 178 ARG A O 1
ATOM 1356 N N . VAL A 1 179 ? 13.293 10.031 -28.140 1.00 96.31 179 VAL A N 1
ATOM 1357 C CA . VAL A 1 179 ? 13.157 8.684 -27.600 1.00 96.31 179 VAL A CA 1
ATOM 1358 C C . VAL A 1 179 ? 14.523 8.063 -27.328 1.00 96.31 179 VAL A C 1
ATOM 1360 O O . VAL A 1 179 ? 15.564 8.517 -27.805 1.00 96.31 179 VAL A O 1
ATOM 1363 N N . ALA A 1 180 ? 14.523 7.028 -26.503 1.00 93.81 180 ALA A N 1
ATOM 1364 C CA . ALA A 1 180 ? 15.697 6.278 -26.110 1.00 93.81 180 ALA A CA 1
ATOM 1365 C C . ALA A 1 180 ? 15.711 4.897 -26.759 1.00 93.81 180 ALA A C 1
ATOM 1367 O O . ALA A 1 180 ? 14.662 4.282 -26.973 1.00 93.81 180 ALA A O 1
ATOM 1368 N N . ASP A 1 181 ? 16.919 4.378 -26.975 1.00 95.94 181 ASP A N 1
ATOM 1369 C CA . ASP A 1 181 ? 17.152 2.989 -27.364 1.00 95.94 181 ASP A CA 1
ATOM 1370 C C . ASP A 1 181 ? 16.898 2.090 -26.141 1.00 95.94 181 ASP A C 1
ATOM 1372 O O . ASP A 1 181 ? 17.815 1.564 -25.511 1.00 95.94 181 ASP A O 1
ATOM 1376 N N . ARG A 1 182 ? 15.626 1.949 -25.771 1.00 94.81 182 ARG A N 1
ATOM 1377 C CA . ARG A 1 182 ? 15.135 1.159 -24.642 1.00 94.81 182 ARG A CA 1
ATOM 1378 C C . ARG A 1 182 ? 13.931 0.352 -25.089 1.00 94.81 182 ARG A C 1
ATOM 1380 O O . ARG A 1 182 ? 13.069 0.883 -25.795 1.00 94.81 182 ARG A O 1
ATOM 1387 N N . PHE A 1 183 ? 13.845 -0.891 -24.633 1.00 96.69 183 PHE A N 1
ATOM 1388 C CA . PHE A 1 183 ? 12.615 -1.661 -24.754 1.00 96.69 183 PHE A CA 1
ATOM 1389 C C . PHE A 1 183 ? 12.294 -2.452 -23.491 1.00 96.69 183 PHE A C 1
ATOM 1391 O O . PHE A 1 183 ? 13.189 -2.842 -22.746 1.00 96.69 183 PHE A O 1
ATOM 1398 N N . GLU A 1 184 ? 11.011 -2.713 -23.280 1.00 97.12 184 GLU A N 1
ATOM 1399 C CA . GLU A 1 184 ? 10.504 -3.660 -22.288 1.00 97.12 184 GLU A CA 1
ATOM 1400 C C . GLU A 1 184 ? 9.760 -4.795 -22.994 1.00 97.12 184 GLU A C 1
ATOM 1402 O O . GLU A 1 184 ? 9.278 -4.633 -24.116 1.00 97.12 184 GLU A O 1
ATOM 1407 N N . VAL A 1 185 ? 9.669 -5.956 -22.349 1.00 97.81 185 VAL A N 1
ATOM 1408 C CA . VAL A 1 185 ? 8.960 -7.121 -22.891 1.00 97.81 185 VAL A CA 1
ATOM 1409 C C . VAL A 1 185 ? 7.809 -7.503 -21.977 1.00 97.81 185 VAL A C 1
ATOM 1411 O O . VAL A 1 185 ? 8.020 -7.782 -20.798 1.00 97.81 185 VAL A O 1
ATOM 1414 N N . PHE A 1 186 ? 6.610 -7.577 -22.547 1.00 97.75 186 PHE A N 1
ATOM 1415 C CA . PHE A 1 186 ? 5.375 -7.961 -21.877 1.00 97.75 186 PHE A CA 1
ATOM 1416 C C . PHE A 1 186 ? 4.871 -9.301 -22.406 1.00 97.75 186 PHE A C 1
ATOM 1418 O O . PHE A 1 186 ? 4.789 -9.522 -23.616 1.00 97.75 186 PHE A O 1
ATOM 1425 N N . VAL A 1 187 ? 4.494 -10.196 -21.496 1.00 97.75 187 VAL A N 1
ATOM 1426 C CA . VAL A 1 187 ? 3.954 -11.522 -21.818 1.00 97.75 187 VAL A CA 1
ATOM 1427 C C . VAL A 1 187 ? 2.808 -11.831 -20.864 1.00 97.75 187 VAL A C 1
ATOM 1429 O O . VAL A 1 187 ? 2.966 -11.736 -19.651 1.00 97.75 187 VAL A O 1
ATOM 1432 N N . CYS A 1 188 ? 1.637 -12.171 -21.402 1.00 94.81 188 CYS A N 1
ATOM 1433 C CA . CYS A 1 188 ? 0.392 -12.336 -20.645 1.00 94.81 188 CYS A CA 1
ATOM 1434 C C . CYS A 1 188 ? 0.039 -11.118 -19.762 1.00 94.81 188 CYS A C 1
ATOM 1436 O O . CYS A 1 188 ? -0.589 -11.261 -18.712 1.00 94.81 188 CYS A O 1
ATOM 1438 N N . GLY A 1 189 ? 0.437 -9.908 -20.172 1.00 88.69 189 GLY A N 1
ATOM 1439 C CA . GLY A 1 189 ? 0.278 -8.679 -19.387 1.00 88.69 189 GLY A CA 1
ATOM 1440 C C . GLY A 1 189 ? 1.270 -8.499 -18.234 1.00 88.69 189 GLY A C 1
ATOM 1441 O O . GLY A 1 189 ? 1.052 -7.628 -17.400 1.00 88.69 189 GLY A O 1
ATOM 1442 N N . LEU A 1 190 ? 2.330 -9.309 -18.155 1.00 88.19 190 LEU A N 1
ATOM 1443 C CA . LEU A 1 190 ? 3.399 -9.171 -17.168 1.00 88.19 190 LEU A CA 1
ATOM 1444 C C . LEU A 1 190 ? 4.676 -8.637 -17.828 1.00 88.19 190 LEU A C 1
ATOM 1446 O O . LEU A 1 190 ? 5.140 -9.211 -18.813 1.00 88.19 190 LEU A O 1
ATOM 1450 N N . GLU A 1 191 ? 5.275 -7.591 -17.255 1.00 90.94 191 GLU A N 1
ATOM 1451 C CA . GLU A 1 191 ? 6.621 -7.132 -17.623 1.00 90.94 191 GLU A CA 1
ATOM 1452 C C . GLU A 1 191 ? 7.669 -8.182 -17.200 1.00 90.94 191 GLU A C 1
ATOM 1454 O O . GLU A 1 191 ? 7.836 -8.494 -16.009 1.00 90.94 191 GLU A O 1
ATOM 1459 N N . LEU A 1 192 ? 8.370 -8.742 -18.188 1.00 94.56 192 LEU A N 1
ATOM 1460 C CA . LEU A 1 192 ? 9.392 -9.774 -18.010 1.00 94.56 192 LEU A CA 1
ATOM 1461 C C . LEU A 1 192 ? 10.817 -9.250 -18.112 1.00 94.56 192 LEU A C 1
ATOM 1463 O O . LEU A 1 192 ? 11.691 -9.783 -17.427 1.00 94.56 192 LEU A O 1
ATOM 1467 N N . ALA A 1 193 ? 11.074 -8.288 -18.995 1.00 93.38 193 ALA A N 1
ATOM 1468 C CA . ALA A 1 193 ? 12.432 -7.867 -19.300 1.00 93.38 193 ALA A CA 1
ATOM 1469 C C . ALA A 1 193 ? 12.520 -6.389 -19.664 1.00 93.38 193 ALA A C 1
ATOM 1471 O O . ALA A 1 193 ? 11.563 -5.818 -20.180 1.00 93.38 193 ALA A O 1
ATOM 1472 N N . ASN A 1 194 ? 13.697 -5.811 -19.435 1.00 90.44 194 ASN A N 1
ATOM 1473 C CA . ASN A 1 194 ? 14.015 -4.419 -19.731 1.00 90.44 194 ASN A CA 1
ATOM 1474 C C . ASN A 1 194 ? 15.423 -4.338 -20.332 1.00 90.44 194 ASN A C 1
ATOM 1476 O O . ASN A 1 194 ? 16.368 -4.916 -19.783 1.00 90.44 194 ASN A O 1
ATOM 1480 N N . ALA A 1 195 ? 15.546 -3.669 -21.475 1.00 93.81 195 ALA A N 1
ATOM 1481 C CA . ALA A 1 195 ? 16.733 -3.662 -22.316 1.00 93.81 195 ALA A CA 1
ATOM 1482 C C . ALA A 1 195 ? 17.166 -2.248 -22.694 1.00 93.81 195 ALA A C 1
ATOM 1484 O O . ALA A 1 195 ? 16.334 -1.372 -22.938 1.00 93.81 195 ALA A O 1
ATOM 1485 N N . PHE A 1 196 ? 18.478 -2.058 -22.815 1.00 93.81 196 PHE A N 1
ATOM 1486 C CA . PHE A 1 196 ? 19.112 -0.792 -23.150 1.00 93.81 196 PHE A CA 1
ATOM 1487 C C . PHE A 1 196 ? 20.112 -0.959 -24.289 1.00 93.81 196 PHE A C 1
ATOM 1489 O O . PHE A 1 196 ? 20.983 -1.829 -24.260 1.00 93.81 196 PHE A O 1
ATOM 1496 N N . GLY A 1 197 ? 20.044 -0.054 -25.261 1.00 94.62 197 GLY A N 1
ATOM 1497 C CA . GLY A 1 197 ? 21.206 0.358 -26.022 1.00 94.62 197 GLY A CA 1
ATOM 1498 C C . GLY A 1 197 ? 22.069 1.183 -25.081 1.00 94.62 197 GLY A C 1
ATOM 1499 O O . GLY A 1 197 ? 21.678 2.274 -24.682 1.00 94.62 197 GLY A O 1
ATOM 1500 N N . GLU A 1 198 ? 23.204 0.642 -24.664 1.00 93.12 198 GLU A N 1
ATOM 1501 C CA . GLU A 1 198 ? 23.961 1.166 -23.529 1.00 93.12 198 GLU A CA 1
ATOM 1502 C C . GLU A 1 198 ? 24.456 2.600 -23.765 1.00 93.12 198 GLU A C 1
ATOM 1504 O O . GLU A 1 198 ? 25.007 2.915 -24.826 1.00 93.12 198 GLU A O 1
ATOM 1509 N N . LEU A 1 199 ? 24.274 3.472 -22.766 1.00 93.38 199 LEU A N 1
ATOM 1510 C CA . LEU A 1 199 ? 24.878 4.800 -22.748 1.00 93.38 199 LEU A CA 1
ATOM 1511 C C . LEU A 1 199 ? 26.377 4.676 -22.450 1.00 93.38 199 LEU A C 1
ATOM 1513 O O . LEU A 1 199 ? 26.787 4.384 -21.327 1.00 93.38 199 LEU A O 1
ATOM 1517 N N . THR A 1 200 ? 27.199 4.928 -23.464 1.00 92.62 200 THR A N 1
ATOM 1518 C CA . THR A 1 200 ? 28.664 4.840 -23.367 1.00 92.62 200 THR A CA 1
ATOM 1519 C C . THR A 1 200 ? 29.331 6.168 -22.989 1.00 92.62 200 THR A C 1
ATOM 1521 O O . THR A 1 200 ? 30.498 6.177 -22.601 1.00 92.62 200 THR A O 1
ATOM 1524 N N . ASP A 1 201 ? 28.606 7.292 -23.054 1.00 92.31 201 ASP A N 1
ATOM 1525 C CA . ASP A 1 201 ? 29.115 8.617 -22.684 1.00 92.31 201 ASP A CA 1
ATOM 1526 C C . ASP A 1 201 ? 29.162 8.785 -21.155 1.00 92.31 201 ASP A C 1
ATOM 1528 O O . ASP A 1 201 ? 28.141 8.948 -20.478 1.00 92.31 201 ASP A O 1
ATOM 1532 N N . ALA A 1 202 ? 30.377 8.777 -20.606 1.00 91.06 202 ALA A N 1
ATOM 1533 C CA . ALA A 1 202 ? 30.623 8.921 -19.176 1.00 91.06 202 ALA A CA 1
ATOM 1534 C C . ALA A 1 202 ? 30.188 10.284 -18.611 1.00 91.06 202 ALA A C 1
ATOM 1536 O O . ALA A 1 202 ? 29.753 10.374 -17.459 1.00 91.06 202 ALA A O 1
ATOM 1537 N N . GLY A 1 203 ? 30.300 11.354 -19.404 1.00 91.94 203 GLY A N 1
ATOM 1538 C CA . GLY A 1 203 ? 29.917 12.704 -19.003 1.00 91.94 203 GLY A CA 1
ATOM 1539 C C . GLY A 1 203 ? 28.405 12.835 -18.858 1.00 91.94 203 GLY A C 1
ATOM 1540 O O . GLY A 1 203 ? 27.924 13.352 -17.849 1.00 91.94 203 GLY A O 1
ATOM 1541 N N . GLU A 1 204 ? 27.655 12.314 -19.825 1.00 91.12 204 GLU A N 1
ATOM 1542 C CA . GLU A 1 204 ? 26.197 12.242 -19.774 1.00 91.12 204 GLU A CA 1
ATOM 1543 C C . GLU A 1 204 ? 25.716 11.314 -18.657 1.00 91.12 204 GLU A C 1
ATOM 1545 O O . GLU A 1 204 ? 24.860 11.705 -17.864 1.00 91.12 204 GLU A O 1
ATOM 1550 N N . GLN A 1 205 ? 26.315 10.129 -18.509 1.00 88.75 205 GLN A N 1
ATOM 1551 C CA . GLN A 1 205 ? 25.950 9.207 -17.434 1.00 88.75 205 GLN A CA 1
ATOM 1552 C C . GLN A 1 205 ? 26.170 9.841 -16.050 1.00 88.75 205 GLN A C 1
ATOM 1554 O O . GLN A 1 205 ? 25.328 9.712 -15.157 1.00 88.75 205 GLN A O 1
ATOM 1559 N N . ARG A 1 206 ? 27.275 10.579 -15.874 1.00 90.25 206 ARG A N 1
ATOM 1560 C CA . ARG A 1 206 ? 27.568 11.328 -14.645 1.00 90.25 206 ARG A CA 1
ATOM 1561 C C . ARG A 1 206 ? 26.549 12.439 -14.401 1.00 90.25 206 ARG A C 1
ATOM 1563 O O . ARG A 1 206 ? 26.099 12.582 -13.263 1.00 90.25 206 ARG A O 1
ATOM 1570 N N . ARG A 1 207 ? 26.168 13.203 -15.434 1.00 89.25 207 ARG A N 1
ATOM 1571 C CA . ARG A 1 207 ? 25.102 14.218 -15.338 1.00 89.25 207 ARG A CA 1
ATOM 1572 C C . ARG A 1 207 ? 23.787 13.596 -14.869 1.00 89.25 207 ARG A C 1
ATOM 1574 O O . ARG A 1 207 ? 23.236 14.072 -13.882 1.00 89.25 207 ARG A O 1
ATOM 1581 N N . ARG A 1 208 ? 23.341 12.501 -15.495 1.00 85.69 208 ARG A N 1
ATOM 1582 C CA . ARG A 1 208 ? 22.103 11.790 -15.124 1.00 85.69 208 ARG A CA 1
ATOM 1583 C C . ARG A 1 208 ? 22.137 11.259 -13.697 1.00 85.69 208 ARG A C 1
ATOM 1585 O O . ARG A 1 208 ? 21.197 11.486 -12.948 1.00 85.69 208 ARG A O 1
ATOM 1592 N N . PHE A 1 209 ? 23.232 10.618 -13.283 1.00 82.75 209 PHE A N 1
ATOM 1593 C CA . PHE A 1 209 ? 23.362 10.155 -11.899 1.00 82.75 209 PHE A CA 1
ATOM 1594 C C . PHE A 1 209 ? 23.383 11.299 -10.886 1.00 82.75 209 PHE A C 1
ATOM 1596 O O . PHE A 1 209 ? 22.868 11.139 -9.785 1.00 82.75 209 PHE A O 1
ATOM 1603 N N . THR A 1 210 ? 23.962 12.446 -11.238 1.00 85.19 210 THR A N 1
ATOM 1604 C CA . THR A 1 210 ? 23.987 13.618 -10.353 1.00 85.19 210 THR A CA 1
ATOM 1605 C C . THR A 1 210 ? 22.593 14.229 -10.241 1.00 85.19 210 THR A C 1
ATOM 1607 O O . THR A 1 210 ? 22.145 14.487 -9.130 1.00 85.19 210 THR A O 1
ATOM 1610 N N . ALA A 1 211 ? 21.876 14.371 -11.357 1.00 79.25 211 ALA A N 1
ATOM 1611 C CA . ALA A 1 211 ? 20.494 14.838 -11.371 1.00 79.25 211 ALA A CA 1
ATOM 1612 C C . ALA A 1 211 ? 19.564 13.902 -10.576 1.00 79.25 211 ALA A C 1
ATOM 1614 O O . ALA A 1 211 ? 18.765 14.379 -9.775 1.00 79.25 211 ALA A O 1
ATOM 1615 N N . ASP A 1 212 ? 19.721 12.581 -10.724 1.00 69.94 212 ASP A N 1
ATOM 1616 C CA . ASP A 1 212 ? 18.985 11.571 -9.950 1.00 69.94 212 ASP A CA 1
ATOM 1617 C C . ASP A 1 212 ? 19.336 11.632 -8.452 1.00 69.94 212 ASP A C 1
ATOM 1619 O O . ASP A 1 212 ? 18.448 11.608 -7.603 1.00 69.94 212 ASP A O 1
ATOM 1623 N N . GLN A 1 213 ? 20.617 11.803 -8.098 1.00 79.25 213 GLN A N 1
ATOM 1624 C CA . GLN A 1 213 ? 21.036 12.043 -6.711 1.00 79.25 213 GLN A CA 1
ATOM 1625 C C . GLN A 1 213 ? 20.411 13.310 -6.127 1.00 79.25 213 GLN A C 1
ATOM 1627 O O . GLN A 1 213 ? 19.907 13.268 -5.013 1.00 79.25 213 GLN A O 1
ATOM 1632 N N . GLU A 1 214 ? 20.450 14.428 -6.852 1.00 77.81 214 GLU A N 1
ATOM 1633 C CA . GLU A 1 214 ? 19.889 15.709 -6.416 1.00 77.81 214 GLU A CA 1
ATOM 1634 C C . GLU A 1 214 ? 18.366 15.655 -6.319 1.00 77.81 214 GLU A C 1
ATOM 1636 O O . GLU A 1 214 ? 17.775 16.290 -5.448 1.00 77.81 214 GLU A O 1
ATOM 1641 N N . MET A 1 215 ? 17.705 14.921 -7.214 1.00 65.19 215 MET A N 1
ATOM 1642 C CA . MET A 1 215 ? 16.270 14.673 -7.141 1.00 65.19 215 MET A CA 1
ATOM 1643 C C . MET A 1 215 ? 15.936 13.824 -5.913 1.00 65.19 215 MET A C 1
ATOM 1645 O O . MET A 1 215 ? 15.096 14.235 -5.123 1.00 65.19 215 MET A O 1
ATOM 1649 N N . LYS A 1 216 ? 16.651 12.722 -5.664 1.00 58.44 216 LYS A N 1
ATOM 1650 C CA . LYS A 1 216 ? 16.457 11.878 -4.471 1.00 58.44 216 LYS A CA 1
ATOM 1651 C C . LYS A 1 216 ? 16.830 12.580 -3.165 1.00 58.44 216 LYS A C 1
ATOM 1653 O O . LYS A 1 216 ? 16.175 12.364 -2.150 1.00 58.44 216 LYS A O 1
ATOM 1658 N N . GLU A 1 217 ? 17.831 13.453 -3.175 1.00 70.38 217 GLU A N 1
ATOM 1659 C CA . GLU A 1 217 ? 18.193 14.292 -2.030 1.00 70.38 217 GLU A CA 1
ATOM 1660 C C . GLU A 1 217 ? 17.090 15.321 -1.747 1.00 70.38 217 GLU A C 1
ATOM 1662 O O . GLU A 1 217 ? 16.680 15.471 -0.598 1.00 70.38 217 GLU A O 1
ATOM 1667 N N . ARG A 1 218 ? 16.535 15.958 -2.787 1.00 62.75 218 ARG A N 1
ATOM 1668 C CA . ARG A 1 218 ? 15.385 16.869 -2.659 1.00 62.75 218 ARG A CA 1
ATOM 1669 C C . ARG A 1 218 ? 14.110 16.160 -2.197 1.00 62.75 218 ARG A C 1
ATOM 1671 O O . ARG A 1 218 ? 13.411 16.699 -1.347 1.00 62.75 218 ARG A O 1
ATOM 1678 N N . LEU A 1 219 ? 13.809 14.985 -2.749 1.00 46.69 219 LEU A N 1
ATOM 1679 C CA . LEU A 1 219 ? 12.570 14.247 -2.485 1.00 46.69 219 LEU A CA 1
ATOM 1680 C C . LEU A 1 219 ? 12.621 13.438 -1.183 1.00 46.69 219 LEU A C 1
ATOM 1682 O O . LEU A 1 219 ? 11.619 13.346 -0.483 1.00 46.69 219 LEU A O 1
ATOM 1686 N N . HIS A 1 220 ? 13.770 12.851 -0.842 1.00 49.06 220 HIS A N 1
ATOM 1687 C CA . HIS A 1 220 ? 13.888 11.853 0.231 1.00 49.06 220 HIS A CA 1
ATOM 1688 C C . HIS A 1 220 ? 14.981 12.175 1.261 1.00 49.06 220 HIS A C 1
ATOM 1690 O O . HIS A 1 220 ? 15.238 11.365 2.156 1.00 49.06 220 HIS A O 1
ATOM 1696 N N . GLY A 1 221 ? 15.683 13.308 1.129 1.00 57.44 221 GLY A N 1
ATOM 1697 C CA . GLY A 1 221 ? 16.785 13.689 2.022 1.00 57.44 221 GLY A CA 1
ATOM 1698 C C . GLY A 1 221 ? 17.976 12.726 1.993 1.00 57.44 221 GLY A C 1
ATOM 1699 O O . GLY A 1 221 ? 18.818 12.767 2.888 1.00 57.44 221 GLY A O 1
ATOM 1700 N N . THR A 1 222 ? 18.036 11.829 1.003 1.00 55.75 222 THR A N 1
ATOM 1701 C CA . THR A 1 222 ? 19.022 10.747 0.930 1.00 55.75 222 THR A CA 1
ATOM 1702 C C . THR A 1 222 ? 19.764 10.796 -0.393 1.00 55.75 222 THR A C 1
ATOM 1704 O O . THR A 1 222 ? 19.157 10.815 -1.463 1.00 55.75 222 THR A O 1
ATOM 1707 N N . ARG A 1 223 ? 21.095 10.752 -0.318 1.00 67.69 223 ARG A N 1
ATOM 1708 C CA . ARG A 1 223 ? 21.980 10.738 -1.481 1.00 67.69 223 ARG A CA 1
ATOM 1709 C C . ARG A 1 223 ? 22.655 9.375 -1.616 1.00 67.69 223 ARG A C 1
ATOM 1711 O O . ARG A 1 223 ? 23.592 9.066 -0.884 1.00 67.69 223 ARG A O 1
ATOM 1718 N N . TYR A 1 224 ? 22.186 8.558 -2.556 1.00 68.12 224 TYR A N 1
ATOM 1719 C CA . TYR A 1 224 ? 22.802 7.258 -2.838 1.00 68.12 224 TYR A CA 1
ATOM 1720 C C . TYR A 1 224 ? 24.127 7.437 -3.577 1.00 68.12 224 TYR A C 1
ATOM 1722 O O . TYR A 1 224 ? 24.165 8.210 -4.532 1.00 68.12 224 TYR A O 1
ATOM 1730 N N . PRO A 1 225 ? 25.209 6.741 -3.197 1.00 75.12 225 PRO A N 1
ATOM 1731 C CA . PRO A 1 225 ? 26.497 6.894 -3.862 1.00 75.12 225 PRO A CA 1
ATOM 1732 C C . PRO A 1 225 ? 26.438 6.409 -5.317 1.00 75.12 225 PRO A C 1
ATOM 1734 O O . PRO A 1 225 ? 25.856 5.366 -5.611 1.00 75.12 225 PRO A O 1
ATOM 1737 N N . VAL A 1 226 ? 27.081 7.148 -6.227 1.00 79.00 226 VAL A N 1
ATOM 1738 C CA . VAL A 1 226 ? 27.388 6.632 -7.571 1.00 79.00 226 VAL A CA 1
ATOM 1739 C C . VAL A 1 226 ? 28.570 5.674 -7.461 1.00 79.00 226 VAL A C 1
ATOM 1741 O O . VAL A 1 226 ? 29.513 5.981 -6.738 1.00 79.00 226 VAL A O 1
ATOM 1744 N N . ASP A 1 227 ? 28.550 4.557 -8.194 1.00 83.75 227 ASP A N 1
ATOM 1745 C CA . ASP A 1 227 ? 29.701 3.652 -8.334 1.00 83.75 227 ASP A CA 1
ATOM 1746 C C . ASP A 1 227 ? 30.832 4.371 -9.108 1.00 83.75 227 ASP A C 1
ATOM 1748 O O . ASP A 1 227 ? 30.715 4.555 -10.328 1.00 83.75 227 ASP A O 1
ATOM 1752 N N . PRO A 1 228 ? 31.920 4.806 -8.438 1.00 85.62 228 PRO A N 1
ATOM 1753 C CA . PRO A 1 228 ? 32.991 5.540 -9.100 1.00 85.62 228 PRO A CA 1
ATOM 1754 C C . PRO A 1 228 ? 33.771 4.654 -10.076 1.00 85.62 228 PRO A C 1
ATOM 1756 O O . PRO A 1 228 ? 34.269 5.162 -11.079 1.00 85.62 228 PRO A O 1
ATOM 1759 N N . ASP A 1 229 ? 33.829 3.340 -9.837 1.00 89.12 229 ASP A N 1
ATOM 1760 C CA . ASP A 1 229 ? 34.518 2.398 -10.719 1.00 89.12 229 ASP A CA 1
ATOM 1761 C C . ASP A 1 229 ? 33.743 2.204 -12.020 1.00 89.12 229 ASP A C 1
ATOM 1763 O O . ASP A 1 229 ? 34.336 1.976 -13.071 1.00 89.12 229 ASP A O 1
ATOM 1767 N N . PHE A 1 230 ? 32.409 2.281 -11.973 1.00 88.31 230 PHE A N 1
ATOM 1768 C CA . PHE A 1 230 ? 31.599 2.222 -13.187 1.00 88.31 230 PHE A CA 1
ATOM 1769 C C . PHE A 1 230 ? 31.802 3.466 -14.054 1.00 88.31 230 PHE A C 1
ATOM 1771 O O . PHE A 1 230 ? 31.998 3.337 -15.260 1.00 88.31 230 PHE A O 1
ATOM 1778 N N . LEU A 1 231 ? 31.833 4.657 -13.447 1.00 89.69 231 LEU A N 1
ATOM 1779 C CA . LEU A 1 231 ? 32.158 5.882 -14.181 1.00 89.69 231 LEU A CA 1
ATOM 1780 C C . LEU A 1 231 ? 33.577 5.835 -14.761 1.00 89.69 231 LEU A C 1
ATOM 1782 O O . LEU A 1 231 ? 33.764 6.193 -15.918 1.00 89.69 231 LEU A O 1
ATOM 1786 N N . ALA A 1 232 ? 34.552 5.328 -14.001 1.00 90.00 232 ALA A N 1
ATOM 1787 C CA . ALA A 1 232 ? 35.911 5.129 -14.498 1.00 90.00 232 ALA A CA 1
ATOM 1788 C C . ALA A 1 232 ? 35.972 4.117 -15.658 1.00 90.00 232 ALA A C 1
ATOM 1790 O O . ALA A 1 232 ? 36.745 4.302 -16.594 1.00 90.00 232 ALA A O 1
ATOM 1791 N N . ALA A 1 233 ? 35.151 3.065 -15.625 1.00 90.12 233 ALA A N 1
ATOM 1792 C CA . ALA A 1 233 ? 35.045 2.105 -16.721 1.00 90.12 233 ALA A CA 1
ATOM 1793 C C . ALA A 1 233 ? 34.422 2.725 -17.983 1.00 90.12 233 ALA A C 1
ATOM 1795 O O . ALA A 1 233 ? 34.880 2.438 -19.086 1.00 90.12 233 ALA A O 1
ATOM 1796 N N . LEU A 1 234 ? 33.424 3.604 -17.836 1.00 92.62 234 LEU A N 1
ATOM 1797 C CA . LEU A 1 234 ? 32.881 4.379 -18.956 1.00 92.62 234 LEU A CA 1
ATOM 1798 C C . LEU A 1 234 ? 33.936 5.328 -19.539 1.00 92.62 234 LEU A C 1
ATOM 1800 O O . LEU A 1 234 ? 34.122 5.341 -20.752 1.00 92.62 234 LEU A O 1
ATOM 1804 N N . ASP A 1 235 ? 34.668 6.053 -18.685 1.00 91.94 235 ASP A N 1
ATOM 1805 C CA . ASP A 1 235 ? 35.766 6.946 -19.089 1.00 91.94 235 ASP A CA 1
ATOM 1806 C C . ASP A 1 235 ? 36.899 6.179 -19.805 1.00 91.94 235 ASP A C 1
ATOM 1808 O O . ASP A 1 235 ? 37.545 6.715 -20.706 1.00 91.94 235 ASP A O 1
ATOM 1812 N N . HIS A 1 236 ? 37.139 4.914 -19.433 1.00 90.31 236 HIS A N 1
ATOM 1813 C CA . HIS A 1 236 ? 38.095 4.037 -20.116 1.00 90.31 236 HIS A CA 1
ATOM 1814 C C . HIS A 1 236 ? 37.639 3.635 -21.529 1.00 90.31 236 HIS A C 1
ATOM 1816 O O . HIS A 1 236 ? 38.478 3.359 -22.386 1.00 90.31 236 HIS A O 1
ATOM 1822 N N . GLY A 1 237 ? 36.326 3.635 -21.771 1.00 89.50 237 GLY A N 1
ATOM 1823 C CA . GLY A 1 237 ? 35.706 3.308 -23.048 1.00 89.50 237 GLY A CA 1
ATOM 1824 C C . GLY A 1 237 ? 34.852 2.049 -22.958 1.00 89.50 237 GLY A C 1
ATOM 1825 O O . GLY A 1 237 ? 35.326 0.943 -23.210 1.00 89.50 237 GLY A O 1
ATOM 1826 N N . LEU A 1 238 ? 33.564 2.222 -22.655 1.00 90.94 238 LEU A N 1
ATOM 1827 C CA . LEU A 1 238 ? 32.574 1.170 -22.876 1.00 90.94 238 LEU A CA 1
ATOM 1828 C C . LEU A 1 238 ? 32.275 1.094 -24.386 1.00 90.94 238 LEU A C 1
ATOM 1830 O O . LEU A 1 238 ? 31.841 2.097 -24.957 1.00 90.94 238 LEU A O 1
ATOM 1834 N N . PRO A 1 239 ? 32.509 -0.048 -25.060 1.00 93.19 239 PRO A N 1
ATOM 1835 C CA . PRO A 1 239 ? 32.165 -0.185 -26.470 1.00 93.19 239 PRO A CA 1
ATOM 1836 C C . PRO A 1 239 ? 30.655 -0.068 -26.683 1.00 93.19 239 PRO A C 1
ATOM 1838 O O . PRO A 1 239 ? 29.857 -0.367 -25.788 1.00 93.19 239 PRO A O 1
ATOM 1841 N N . GLU A 1 240 ? 30.265 0.310 -27.903 1.00 94.81 240 GLU A N 1
ATOM 1842 C CA . GLU A 1 240 ? 28.868 0.248 -28.325 1.00 94.81 240 GLU A CA 1
ATOM 1843 C C . GLU A 1 240 ? 28.313 -1.145 -28.019 1.00 94.81 240 GLU A C 1
ATOM 1845 O O . GLU A 1 240 ? 28.878 -2.169 -28.417 1.00 94.81 240 GLU A O 1
ATOM 1850 N N . SER A 1 241 ? 27.249 -1.183 -27.231 1.00 95.31 241 SER A N 1
ATOM 1851 C CA . SER A 1 241 ? 26.712 -2.420 -26.692 1.00 95.31 241 SER A CA 1
ATOM 1852 C C . SER A 1 241 ? 25.219 -2.301 -26.432 1.00 95.31 241 SER A C 1
ATOM 1854 O O . SER A 1 241 ? 24.646 -1.207 -26.399 1.00 95.31 241 SER A O 1
ATOM 1856 N N . ALA A 1 242 ? 24.594 -3.458 -26.278 1.00 96.12 242 ALA A N 1
ATOM 1857 C CA . ALA A 1 242 ? 23.237 -3.583 -25.795 1.00 96.12 242 ALA A CA 1
ATOM 1858 C C . ALA A 1 242 ? 23.212 -4.578 -24.632 1.00 96.12 242 ALA A C 1
ATOM 1860 O O . ALA A 1 242 ? 23.981 -5.548 -24.611 1.00 96.12 242 ALA A O 1
ATOM 1861 N N . GLY A 1 243 ? 22.346 -4.311 -23.664 1.00 95.62 243 GLY A N 1
ATOM 1862 C CA . GLY A 1 243 ? 22.156 -5.118 -22.469 1.00 95.62 243 GLY A CA 1
ATOM 1863 C C . GLY A 1 243 ? 20.689 -5.309 -22.149 1.00 95.62 243 GLY A C 1
ATOM 1864 O O . GLY A 1 243 ? 19.861 -4.474 -22.501 1.00 95.62 243 GLY A O 1
ATOM 1865 N N . ILE A 1 244 ? 20.364 -6.398 -21.471 1.00 96.69 244 ILE A N 1
ATOM 1866 C CA . ILE A 1 244 ? 19.000 -6.702 -21.046 1.00 96.69 244 ILE A CA 1
ATOM 1867 C C . ILE A 1 244 ? 19.024 -7.540 -19.780 1.00 96.69 244 ILE A C 1
ATOM 1869 O O . ILE A 1 244 ? 19.930 -8.346 -19.552 1.00 96.69 244 ILE A O 1
ATOM 1873 N N . ALA A 1 245 ? 18.005 -7.334 -18.956 1.00 92.62 245 ALA A N 1
ATOM 1874 C CA . ALA A 1 245 ? 17.751 -8.148 -17.789 1.00 92.62 245 ALA A CA 1
ATOM 1875 C C . ALA A 1 245 ? 16.313 -8.676 -17.820 1.00 92.62 245 ALA A C 1
ATOM 1877 O O . ALA A 1 245 ? 15.380 -7.926 -18.102 1.00 92.62 245 ALA A O 1
ATOM 1878 N N . LEU A 1 246 ? 16.152 -9.966 -17.536 1.00 97.06 246 LEU A N 1
ATOM 1879 C CA . LEU A 1 246 ? 14.905 -10.720 -17.611 1.00 97.06 246 LEU A CA 1
ATOM 1880 C C . LEU A 1 246 ? 14.650 -11.439 -16.282 1.00 97.06 246 LEU A C 1
ATOM 1882 O O . LEU A 1 246 ? 15.545 -12.073 -15.718 1.00 97.06 246 LEU A O 1
ATOM 1886 N N . GLY A 1 247 ? 13.418 -11.363 -15.779 1.00 95.50 247 GLY A N 1
ATOM 1887 C CA . GLY A 1 247 ? 12.984 -12.103 -14.595 1.00 95.50 247 GLY A CA 1
ATOM 1888 C C . GLY A 1 247 ? 12.814 -13.588 -14.910 1.00 95.50 247 GLY A C 1
ATOM 1889 O O . GLY A 1 247 ? 11.776 -13.982 -15.439 1.00 95.50 247 GLY A O 1
ATOM 1890 N N . LEU A 1 248 ? 13.819 -14.408 -14.585 1.00 95.88 248 LEU A N 1
ATOM 1891 C CA . LEU A 1 248 ? 13.826 -15.833 -14.930 1.00 95.88 248 LEU A CA 1
ATOM 1892 C C . LEU A 1 248 ? 12.684 -16.574 -14.234 1.00 95.88 248 LEU A C 1
ATOM 1894 O O . LEU A 1 248 ? 11.948 -17.307 -14.885 1.00 95.88 248 LEU A O 1
ATOM 1898 N N . ASP A 1 249 ? 12.481 -16.327 -12.941 1.00 95.31 249 ASP A N 1
ATOM 1899 C CA . ASP A 1 249 ? 11.420 -17.007 -12.193 1.00 95.31 249 ASP A CA 1
ATOM 1900 C C . ASP A 1 249 ? 10.031 -16.615 -12.705 1.00 95.31 249 ASP A C 1
ATOM 1902 O O . ASP A 1 249 ? 9.141 -17.452 -12.784 1.00 95.31 249 ASP A O 1
ATOM 1906 N N . ARG A 1 250 ? 9.841 -15.368 -13.157 1.00 94.88 250 ARG A N 1
ATOM 1907 C CA . ARG A 1 250 ? 8.586 -14.961 -13.807 1.00 94.88 250 ARG A CA 1
ATOM 1908 C C . ARG A 1 250 ? 8.378 -15.672 -15.137 1.00 94.88 250 ARG A C 1
ATOM 1910 O O . ARG A 1 250 ? 7.258 -16.064 -15.430 1.00 94.88 250 ARG A O 1
ATOM 1917 N N . LEU A 1 251 ? 9.431 -15.864 -15.929 1.00 97.50 251 LEU A N 1
ATOM 1918 C CA . LEU A 1 251 ? 9.336 -16.655 -17.155 1.00 97.50 251 LEU A CA 1
ATOM 1919 C C . LEU A 1 251 ? 8.927 -18.102 -16.848 1.00 97.50 251 LEU A C 1
ATOM 1921 O O . LEU A 1 251 ? 8.041 -18.633 -17.514 1.00 97.50 251 LEU A O 1
ATOM 1925 N N . VAL A 1 252 ? 9.521 -18.719 -15.821 1.00 96.81 252 VAL A N 1
ATOM 1926 C CA . VAL A 1 252 ? 9.133 -20.067 -15.377 1.00 96.81 252 VAL A CA 1
ATOM 1927 C C . VAL A 1 252 ? 7.678 -20.081 -14.910 1.00 96.81 252 VAL A C 1
ATOM 1929 O O . VAL A 1 252 ? 6.930 -20.949 -15.340 1.00 96.81 252 VAL A O 1
ATOM 1932 N N . MET A 1 253 ? 7.257 -19.090 -14.120 1.00 96.56 253 MET A N 1
ATOM 1933 C CA . MET A 1 253 ? 5.878 -18.934 -13.645 1.00 96.56 253 MET A CA 1
ATOM 1934 C C . MET A 1 253 ? 4.873 -18.921 -14.802 1.00 96.56 253 MET A C 1
ATOM 1936 O O . MET A 1 253 ? 3.895 -19.664 -14.779 1.00 96.56 253 MET A O 1
ATOM 1940 N N . LEU A 1 254 ? 5.148 -18.142 -15.852 1.00 97.50 254 LEU A N 1
ATOM 1941 C CA . LEU A 1 254 ? 4.312 -18.112 -17.051 1.00 97.50 254 LEU A CA 1
ATOM 1942 C C . LEU A 1 254 ? 4.297 -19.458 -17.787 1.00 97.50 254 LEU A C 1
ATOM 1944 O O . LEU A 1 254 ? 3.244 -19.895 -18.246 1.00 97.50 254 LEU A O 1
ATOM 1948 N N . ALA A 1 255 ? 5.454 -20.114 -17.897 1.00 97.81 255 ALA A N 1
ATOM 1949 C CA . ALA A 1 255 ? 5.617 -21.382 -18.606 1.00 97.81 255 ALA A CA 1
ATOM 1950 C C . ALA A 1 255 ? 4.951 -22.574 -17.897 1.00 97.81 255 ALA A C 1
ATOM 1952 O O . ALA A 1 255 ? 4.564 -23.540 -18.552 1.00 97.81 255 ALA A O 1
ATOM 1953 N N . THR A 1 256 ? 4.804 -22.508 -16.574 1.00 96.06 256 THR A N 1
ATOM 1954 C CA . THR A 1 256 ? 4.170 -23.550 -15.753 1.00 96.06 256 THR A CA 1
ATOM 1955 C C . THR A 1 256 ? 2.748 -23.197 -15.322 1.00 96.06 256 THR A C 1
ATOM 1957 O O . THR A 1 256 ? 2.140 -23.952 -14.565 1.00 96.06 256 THR A O 1
ATOM 1960 N N . ALA A 1 257 ? 2.210 -22.065 -15.793 1.00 94.38 257 ALA A N 1
ATOM 1961 C CA . ALA A 1 257 ? 0.918 -21.523 -15.371 1.00 94.38 257 ALA A CA 1
ATOM 1962 C C . ALA A 1 257 ? 0.793 -21.336 -13.845 1.00 94.38 257 ALA A C 1
ATOM 1964 O O . ALA A 1 257 ? -0.305 -21.415 -13.294 1.00 94.38 257 ALA A O 1
ATOM 1965 N N . ALA A 1 258 ? 1.914 -21.105 -13.158 1.00 91.81 258 ALA A N 1
ATOM 1966 C CA . ALA A 1 258 ? 1.909 -20.851 -11.727 1.00 91.81 258 ALA A CA 1
ATOM 1967 C C . ALA A 1 258 ? 1.239 -19.503 -11.425 1.00 91.81 258 ALA A C 1
ATOM 1969 O O . ALA A 1 258 ? 1.462 -18.505 -12.112 1.00 91.81 258 ALA A O 1
ATOM 1970 N N . GLU A 1 259 ? 0.420 -19.470 -10.374 1.00 86.19 259 GLU A N 1
ATOM 1971 C CA . GLU A 1 259 ? -0.292 -18.259 -9.950 1.00 86.19 259 GLU A CA 1
ATOM 1972 C C . GLU A 1 259 ? 0.551 -17.385 -9.015 1.00 86.19 259 GLU A C 1
ATOM 1974 O O . GLU A 1 259 ? 0.213 -16.223 -8.769 1.00 86.19 259 GLU A O 1
ATOM 1979 N N . ARG A 1 260 ? 1.657 -17.924 -8.488 1.00 84.56 260 ARG A N 1
ATOM 1980 C CA . ARG A 1 260 ? 2.580 -17.205 -7.616 1.00 84.56 260 ARG A CA 1
ATOM 1981 C C . ARG A 1 260 ? 4.027 -17.514 -7.971 1.00 84.56 260 ARG A C 1
ATOM 1983 O O . ARG A 1 260 ? 4.388 -18.645 -8.274 1.00 84.56 260 ARG A O 1
ATOM 1990 N N . ILE A 1 261 ? 4.886 -16.509 -7.830 1.00 86.44 261 ILE A N 1
ATOM 1991 C CA . ILE A 1 261 ? 6.334 -16.662 -8.002 1.00 86.44 261 ILE A CA 1
ATOM 1992 C C . ILE A 1 261 ? 6.939 -17.620 -6.962 1.00 86.44 261 ILE A C 1
ATOM 1994 O O . ILE A 1 261 ? 7.921 -18.290 -7.256 1.00 86.44 261 ILE A O 1
ATOM 1998 N N . ASP A 1 262 ? 6.326 -17.741 -5.778 1.00 88.75 262 ASP A N 1
ATOM 1999 C CA . ASP A 1 262 ? 6.734 -18.700 -4.739 1.00 88.75 262 ASP A CA 1
ATOM 2000 C C . ASP A 1 262 ? 6.715 -20.150 -5.236 1.00 88.75 262 ASP A C 1
ATOM 2002 O O . ASP A 1 262 ? 7.572 -20.939 -4.846 1.00 88.75 262 ASP A O 1
ATOM 2006 N N . ASP A 1 263 ? 5.779 -20.483 -6.128 1.00 89.81 263 ASP A N 1
ATOM 2007 C CA . ASP A 1 263 ? 5.551 -21.852 -6.605 1.00 89.81 263 ASP A CA 1
ATOM 2008 C C . ASP A 1 263 ? 6.661 -22.341 -7.548 1.00 89.81 263 ASP A C 1
ATOM 2010 O O . ASP A 1 263 ? 6.754 -23.530 -7.854 1.00 89.81 263 ASP A O 1
ATOM 2014 N N . VAL A 1 264 ? 7.498 -21.421 -8.032 1.00 92.88 264 VAL A N 1
ATOM 2015 C CA . VAL A 1 264 ? 8.586 -21.703 -8.977 1.00 92.88 264 VAL A CA 1
ATOM 2016 C C . VAL A 1 264 ? 9.971 -21.421 -8.400 1.00 92.88 264 VAL A C 1
ATOM 2018 O O . VAL A 1 264 ? 10.977 -21.687 -9.058 1.00 92.88 264 VAL A O 1
ATOM 2021 N N . LEU A 1 265 ? 10.045 -20.929 -7.162 1.00 90.56 265 LEU A N 1
ATOM 2022 C CA . LEU A 1 265 ? 11.303 -20.747 -6.451 1.00 90.56 265 LEU A CA 1
ATOM 2023 C C . LEU A 1 265 ? 11.740 -22.065 -5.806 1.00 90.56 265 LEU A C 1
ATOM 2025 O O . LEU A 1 265 ? 10.979 -22.726 -5.108 1.00 90.56 265 LEU A O 1
ATOM 2029 N N . TRP A 1 266 ? 13.008 -22.435 -6.001 1.00 80.44 266 TRP A N 1
ATOM 2030 C CA . TRP A 1 266 ? 13.572 -23.657 -5.414 1.00 80.44 266 TRP A CA 1
ATOM 2031 C C . TRP A 1 266 ? 13.671 -23.589 -3.880 1.00 80.44 266 TRP A C 1
ATOM 2033 O O . TRP A 1 266 ? 13.409 -24.570 -3.188 1.00 80.44 266 TRP A O 1
ATOM 2043 N N . LEU A 1 267 ? 14.069 -22.427 -3.352 1.00 82.62 267 LEU A N 1
ATOM 2044 C CA . LEU A 1 267 ? 14.164 -22.133 -1.921 1.00 82.62 267 LEU A CA 1
ATOM 2045 C C . LEU A 1 267 ? 13.596 -20.730 -1.679 1.00 82.62 267 LEU A C 1
ATOM 2047 O O . LEU A 1 267 ? 14.372 -19.781 -1.544 1.00 82.62 267 LEU A O 1
ATOM 2051 N N . PRO A 1 268 ? 12.261 -20.560 -1.684 1.00 80.81 268 PRO A N 1
ATOM 2052 C CA . PRO A 1 268 ? 11.672 -19.272 -1.362 1.00 80.81 268 PRO A CA 1
ATOM 2053 C C . PRO A 1 268 ? 12.121 -18.862 0.042 1.00 80.81 268 PRO A C 1
ATOM 2055 O O . PRO A 1 268 ? 12.183 -19.679 0.966 1.00 80.81 268 PRO A O 1
ATOM 2058 N N . VAL A 1 269 ? 12.452 -17.582 0.196 1.00 77.69 269 VAL A N 1
ATOM 2059 C CA . VAL A 1 269 ? 12.788 -16.997 1.493 1.00 77.69 269 VAL A CA 1
ATOM 2060 C C . VAL A 1 269 ? 11.542 -17.148 2.334 1.00 77.69 269 VAL A C 1
ATOM 2062 O O . VAL A 1 269 ? 10.518 -16.531 2.025 1.00 77.69 269 VAL A O 1
ATOM 2065 N N . ALA A 1 270 ? 11.638 -18.003 3.354 1.00 64.88 270 ALA A N 1
ATOM 2066 C CA . ALA A 1 270 ? 10.543 -18.260 4.265 1.00 64.88 270 ALA A CA 1
ATOM 2067 C C . ALA A 1 270 ? 9.973 -16.920 4.709 1.00 64.88 270 ALA A C 1
ATOM 2069 O O . ALA A 1 270 ? 10.715 -16.032 5.139 1.00 64.88 270 ALA A O 1
ATOM 2070 N N . ASP A 1 271 ? 8.663 -16.772 4.558 1.00 59.72 271 ASP A N 1
ATOM 2071 C CA . ASP A 1 271 ? 7.985 -15.678 5.214 1.00 59.72 271 ASP A CA 1
ATOM 2072 C C . ASP A 1 271 ? 8.264 -15.845 6.717 1.00 59.72 271 ASP A C 1
ATOM 2074 O O . ASP A 1 271 ? 7.937 -16.900 7.269 1.00 59.72 271 ASP A O 1
ATOM 2078 N N . PRO A 1 272 ? 8.897 -14.877 7.400 1.00 45.78 272 PRO A N 1
ATOM 2079 C CA . PRO A 1 272 ? 9.094 -14.957 8.843 1.00 45.78 272 PRO A CA 1
ATOM 2080 C C . PRO A 1 272 ? 7.770 -15.143 9.614 1.00 45.78 272 PRO A C 1
ATOM 2082 O O . PRO A 1 272 ? 7.805 -15.519 10.786 1.00 45.78 272 PRO A O 1
ATOM 2085 N N . ALA A 1 273 ? 6.619 -14.911 8.964 1.00 45.06 273 ALA A N 1
ATOM 2086 C CA . ALA A 1 273 ? 5.268 -15.168 9.461 1.00 45.06 273 ALA A CA 1
ATOM 2087 C C . ALA A 1 273 ? 4.679 -16.565 9.108 1.00 45.06 273 ALA A C 1
ATOM 2089 O O . ALA A 1 273 ? 3.548 -16.868 9.503 1.00 45.06 273 ALA A O 1
ATOM 2090 N N . ALA A 1 274 ? 5.393 -17.440 8.385 1.00 40.47 274 ALA A N 1
ATOM 2091 C CA . ALA A 1 274 ? 4.946 -18.801 8.054 1.00 40.47 274 ALA A CA 1
ATOM 2092 C C . ALA A 1 274 ? 5.423 -19.837 9.098 1.00 40.47 274 ALA A C 1
ATOM 2094 O O . ALA A 1 274 ? 6.614 -20.106 9.236 1.00 40.47 274 ALA A O 1
ATOM 2095 N N . ASP A 1 275 ? 4.477 -20.437 9.832 1.00 38.50 275 ASP A N 1
ATOM 2096 C CA . ASP A 1 275 ? 4.729 -21.490 10.831 1.00 38.50 275 ASP A CA 1
ATOM 2097 C C . ASP A 1 275 ? 4.960 -22.866 10.161 1.00 38.50 275 ASP A C 1
ATOM 2099 O O . ASP A 1 275 ? 4.041 -23.372 9.505 1.00 38.50 275 ASP A O 1
ATOM 2103 N N . PRO A 1 276 ? 6.125 -23.520 10.355 1.00 36.94 276 PRO A N 1
ATOM 2104 C CA . PRO A 1 276 ? 6.420 -24.844 9.801 1.00 36.94 276 PRO A CA 1
ATOM 2105 C C . PRO A 1 276 ? 5.599 -25.996 10.419 1.00 36.94 276 PRO A C 1
ATOM 2107 O O . PRO A 1 276 ? 5.692 -27.128 9.946 1.00 36.94 276 PRO A O 1
ATOM 2110 N N . ALA A 1 277 ? 4.791 -25.759 11.461 1.00 39.25 277 ALA A N 1
ATOM 2111 C CA . ALA A 1 277 ? 3.945 -26.788 12.079 1.00 39.25 277 ALA A CA 1
ATOM 2112 C C . ALA A 1 277 ? 2.601 -27.043 11.357 1.00 39.25 277 ALA A C 1
ATOM 2114 O O . ALA A 1 277 ? 1.856 -27.939 11.762 1.00 39.25 277 ALA A O 1
ATOM 2115 N N . ALA A 1 278 ? 2.277 -26.291 10.297 1.00 40.66 278 ALA A N 1
ATOM 2116 C CA . ALA A 1 278 ? 0.999 -26.404 9.583 1.00 40.66 278 ALA A CA 1
ATOM 2117 C C . ALA A 1 278 ? 0.965 -27.479 8.470 1.00 40.66 278 ALA A C 1
ATOM 2119 O O . ALA A 1 278 ? -0.123 -27.870 8.050 1.00 40.66 278 ALA A O 1
ATOM 2120 N N . ASP A 1 279 ? 2.107 -28.040 8.055 1.00 34.44 279 ASP A N 1
ATOM 2121 C CA . ASP A 1 279 ? 2.212 -28.974 6.911 1.00 34.44 279 ASP A CA 1
ATOM 2122 C C . ASP A 1 279 ? 1.714 -30.415 7.181 1.00 34.44 279 ASP A C 1
ATOM 2124 O O . ASP A 1 279 ? 2.016 -31.360 6.450 1.00 34.44 279 ASP A O 1
ATOM 2128 N N . GLY A 1 280 ? 0.924 -30.621 8.237 1.00 30.39 280 GLY A N 1
ATOM 2129 C CA . GLY A 1 280 ? 0.422 -31.938 8.644 1.00 30.39 280 GLY A CA 1
ATOM 2130 C C . GLY A 1 280 ? -1.017 -32.267 8.241 1.00 30.39 280 GLY A C 1
ATOM 2131 O O . GLY A 1 280 ? -1.449 -33.403 8.440 1.00 30.39 280 GLY A O 1
ATOM 2132 N N . ALA A 1 281 ? -1.785 -31.321 7.704 1.00 29.34 281 ALA A N 1
ATOM 2133 C CA . ALA A 1 281 ? -3.173 -31.571 7.338 1.00 29.34 281 ALA A CA 1
ATOM 2134 C C . ALA A 1 281 ? -3.479 -30.961 5.976 1.00 29.34 281 ALA A C 1
ATOM 2136 O O . ALA A 1 281 ? -3.591 -29.750 5.836 1.00 29.34 281 ALA A O 1
ATOM 2137 N N . ALA A 1 282 ? -3.690 -31.826 4.983 1.00 33.72 282 ALA A N 1
ATOM 2138 C CA . ALA A 1 282 ? -4.444 -31.483 3.789 1.00 33.72 282 ALA A CA 1
ATOM 2139 C C . ALA A 1 282 ? -5.886 -31.133 4.204 1.00 33.72 282 ALA A C 1
ATOM 2141 O O . ALA A 1 282 ? -6.797 -31.957 4.115 1.00 33.72 282 ALA A O 1
ATOM 2142 N N . SER A 1 283 ? -6.095 -29.924 4.723 1.00 31.25 283 SER A N 1
ATOM 2143 C CA . SER A 1 283 ? -7.396 -29.281 4.696 1.00 31.25 283 SER A CA 1
ATOM 2144 C C . SER A 1 283 ? -7.560 -28.689 3.309 1.00 31.25 283 SER A C 1
ATOM 2146 O O . SER A 1 283 ? -6.683 -27.987 2.818 1.00 31.25 283 SER A O 1
ATOM 2148 N N . THR A 1 284 ? -8.687 -28.980 2.674 1.00 32.50 284 THR A N 1
ATOM 2149 C CA . THR A 1 284 ? -9.217 -28.217 1.545 1.00 32.50 284 THR A CA 1
ATOM 2150 C C . THR A 1 284 ? -9.341 -26.748 1.966 1.00 32.50 284 THR A C 1
ATOM 2152 O O . THR A 1 284 ? -10.387 -26.344 2.475 1.00 32.50 284 THR A O 1
ATOM 2155 N N . GLU A 1 285 ? -8.264 -25.968 1.865 1.00 37.91 285 GLU A N 1
ATOM 2156 C CA . GLU A 1 285 ? -8.305 -24.541 2.166 1.00 37.91 285 GLU A CA 1
ATOM 2157 C C . GLU A 1 285 ? -9.136 -23.866 1.077 1.00 37.91 285 GLU A C 1
ATOM 2159 O O . GLU A 1 285 ? -8.828 -23.932 -0.114 1.00 37.91 285 GLU A O 1
ATOM 2164 N N . ALA A 1 286 ? -10.263 -23.289 1.489 1.00 43.03 286 ALA A N 1
ATOM 2165 C CA . ALA A 1 286 ? -11.079 -22.466 0.618 1.00 43.03 286 ALA A CA 1
ATOM 2166 C C . ALA A 1 286 ? -10.227 -21.290 0.125 1.00 43.03 286 ALA A C 1
ATOM 2168 O O . ALA A 1 286 ? -9.570 -20.630 0.930 1.00 43.03 286 ALA A O 1
ATOM 2169 N N . GLN A 1 287 ? -10.248 -21.032 -1.184 1.00 48.88 287 GLN A N 1
ATOM 2170 C CA . GLN A 1 287 ? -9.616 -19.844 -1.755 1.00 48.88 287 GLN A CA 1
ATOM 2171 C C . GLN A 1 287 ? -10.113 -18.584 -1.023 1.00 48.88 287 GLN A C 1
ATOM 2173 O O . GLN A 1 287 ? -11.307 -18.505 -0.700 1.00 48.88 287 GLN A O 1
ATOM 2178 N N . PRO A 1 288 ? -9.229 -17.606 -0.752 1.00 65.50 288 PRO A N 1
ATOM 2179 C CA . PRO A 1 288 ? -9.637 -16.369 -0.108 1.00 65.50 288 PRO A CA 1
ATOM 2180 C C . PRO A 1 288 ? -10.683 -15.653 -0.960 1.00 65.50 288 PRO A C 1
ATOM 2182 O O . PRO A 1 288 ? -10.622 -15.661 -2.191 1.00 65.50 288 PRO A O 1
ATOM 2185 N N . ALA A 1 289 ? -11.668 -15.046 -0.298 1.00 74.06 289 ALA A N 1
ATOM 2186 C CA . ALA A 1 289 ? -12.712 -14.319 -1.000 1.00 74.06 289 ALA A CA 1
ATOM 2187 C C . ALA A 1 289 ? -12.082 -13.141 -1.768 1.00 74.06 289 ALA A C 1
ATOM 2189 O O . ALA A 1 289 ? -11.266 -12.413 -1.193 1.00 74.06 289 ALA A O 1
ATOM 2190 N N . PRO A 1 290 ? -12.435 -12.938 -3.048 1.00 80.62 290 PRO A N 1
ATOM 2191 C CA . PRO A 1 290 ? -11.864 -11.853 -3.827 1.00 80.62 290 PRO A CA 1
ATOM 2192 C C . PRO A 1 290 ? -12.378 -10.498 -3.332 1.00 80.62 290 PRO A C 1
ATOM 2194 O O . PRO A 1 290 ? -13.468 -10.392 -2.758 1.00 80.62 290 PRO A O 1
ATOM 2197 N N . LEU A 1 291 ? -11.610 -9.448 -3.625 1.00 83.38 291 LEU A N 1
ATOM 2198 C CA . LEU A 1 291 ? -12.085 -8.075 -3.488 1.00 83.38 291 LEU A CA 1
ATOM 2199 C C . LEU A 1 291 ? -13.341 -7.859 -4.326 1.00 83.38 291 LEU A C 1
ATOM 2201 O O . LEU A 1 291 ? -13.499 -8.404 -5.422 1.00 83.38 291 LEU A O 1
ATOM 2205 N N . HIS A 1 292 ? -14.212 -6.984 -3.838 1.00 89.62 292 HIS A N 1
ATOM 2206 C CA . HIS A 1 292 ? -15.260 -6.427 -4.671 1.00 89.62 292 HIS A CA 1
ATOM 2207 C C . HIS A 1 292 ? -14.620 -5.688 -5.865 1.00 89.62 292 HIS A C 1
ATOM 2209 O O . HIS A 1 292 ? -13.652 -4.955 -5.650 1.00 89.62 292 HIS A O 1
ATOM 2215 N N . PRO A 1 293 ? -15.155 -5.792 -7.098 1.00 80.12 293 PRO A N 1
ATOM 2216 C CA . PRO A 1 293 ? -14.532 -5.191 -8.284 1.00 80.12 293 PRO A CA 1
ATOM 2217 C C . PRO A 1 293 ? -14.219 -3.693 -8.152 1.00 80.12 293 PRO A C 1
ATOM 2219 O O . PRO A 1 293 ? -13.157 -3.236 -8.560 1.00 80.12 293 PRO A O 1
ATOM 2222 N N . GLU A 1 294 ? -15.115 -2.919 -7.534 1.00 83.12 294 GLU A N 1
ATOM 2223 C CA . GLU A 1 294 ? -14.876 -1.488 -7.279 1.00 83.12 294 GLU A CA 1
ATOM 2224 C C . GLU A 1 294 ? -13.784 -1.231 -6.234 1.00 83.12 294 GLU A C 1
ATOM 2226 O O . GLU A 1 294 ? -13.046 -0.254 -6.347 1.00 83.12 294 GLU A O 1
ATOM 2231 N N . ALA A 1 295 ? -13.657 -2.110 -5.237 1.00 83.75 295 ALA A N 1
ATOM 2232 C CA . ALA A 1 295 ? -12.591 -2.015 -4.250 1.00 83.75 295 ALA A CA 1
ATOM 2233 C C . ALA A 1 295 ? -11.233 -2.369 -4.871 1.00 83.75 295 ALA A C 1
ATOM 2235 O O . ALA A 1 295 ? -10.263 -1.656 -4.634 1.00 83.75 295 ALA A O 1
ATOM 2236 N N . ASP A 1 296 ? -11.174 -3.401 -5.718 1.00 80.75 296 ASP A N 1
ATOM 2237 C CA . ASP A 1 296 ? -9.972 -3.740 -6.491 1.00 80.75 296 ASP A CA 1
ATOM 2238 C C . ASP A 1 296 ? -9.557 -2.580 -7.408 1.00 80.75 296 ASP A C 1
ATOM 2240 O O . ASP A 1 296 ? -8.410 -2.135 -7.385 1.00 80.75 296 ASP A O 1
ATOM 2244 N N . ALA A 1 297 ? -10.507 -2.003 -8.151 1.00 75.81 297 ALA A N 1
ATOM 2245 C CA . ALA A 1 297 ? -10.249 -0.847 -9.006 1.00 75.81 297 ALA A CA 1
ATOM 2246 C C . ALA A 1 297 ? -9.741 0.370 -8.213 1.00 75.81 297 ALA A C 1
ATOM 2248 O O . ALA A 1 297 ? -8.842 1.079 -8.672 1.00 75.81 297 ALA A O 1
ATOM 2249 N N . LEU A 1 298 ? -10.293 0.618 -7.020 1.00 80.31 298 LEU A N 1
ATOM 2250 C CA . LEU A 1 298 ? -9.830 1.682 -6.132 1.00 80.31 298 LEU A CA 1
ATOM 2251 C C . LEU A 1 298 ? -8.407 1.417 -5.629 1.00 80.31 298 LEU A C 1
ATOM 2253 O O . LEU A 1 298 ? -7.562 2.304 -5.718 1.00 80.31 298 LEU A O 1
ATOM 2257 N N . LEU A 1 299 ? -8.116 0.209 -5.146 1.00 74.81 299 LEU A N 1
ATOM 2258 C CA . LEU A 1 299 ? -6.786 -0.144 -4.652 1.00 74.81 299 LEU A CA 1
ATOM 2259 C C . LEU A 1 299 ? -5.727 -0.095 -5.748 1.00 74.81 299 LEU A C 1
ATOM 2261 O O . LEU A 1 299 ? -4.622 0.376 -5.494 1.00 74.81 299 LEU A O 1
ATOM 2265 N N . ARG A 1 300 ? -6.064 -0.486 -6.980 1.00 70.88 300 ARG A N 1
ATOM 2266 C CA . ARG A 1 300 ? -5.185 -0.280 -8.137 1.00 70.88 300 ARG A CA 1
ATOM 2267 C C . ARG A 1 300 ? -4.878 1.201 -8.328 1.00 70.88 300 ARG A C 1
ATOM 2269 O O . ARG A 1 300 ? -3.715 1.551 -8.463 1.00 70.88 300 ARG A O 1
ATOM 2276 N N . LYS A 1 301 ? -5.874 2.090 -8.254 1.00 69.44 301 LYS A N 1
ATOM 2277 C CA . LYS A 1 301 ? -5.634 3.545 -8.328 1.00 69.44 301 LYS A CA 1
ATOM 2278 C C . LYS A 1 301 ? -4.721 4.041 -7.202 1.00 69.44 301 LYS A C 1
ATOM 2280 O O . LYS A 1 301 ? -3.808 4.811 -7.478 1.00 69.44 301 LYS A O 1
ATOM 2285 N N . VAL A 1 302 ? -4.930 3.576 -5.967 1.00 67.12 302 VAL A N 1
ATOM 2286 C CA . VAL A 1 302 ? -4.088 3.906 -4.799 1.00 67.12 302 VAL A CA 1
ATOM 2287 C C . VAL A 1 302 ? -2.647 3.436 -5.005 1.00 67.12 302 VAL A C 1
ATOM 2289 O O . VAL A 1 302 ? -1.710 4.221 -4.870 1.00 67.12 302 VAL A O 1
ATOM 2292 N N . PHE A 1 303 ? -2.464 2.173 -5.386 1.00 60.88 303 PHE A N 1
ATOM 2293 C CA . PHE A 1 303 ? -1.159 1.566 -5.635 1.00 60.88 303 PHE A CA 1
ATOM 2294 C C . PHE A 1 303 ? -0.400 2.274 -6.764 1.00 60.88 303 PHE A C 1
ATOM 2296 O O . PHE A 1 303 ? 0.791 2.560 -6.643 1.00 60.88 303 PHE A O 1
ATOM 2303 N N . LEU A 1 304 ? -1.094 2.602 -7.853 1.00 53.88 304 LEU A N 1
ATOM 2304 C CA . LEU A 1 304 ? -0.506 3.269 -9.010 1.00 53.88 304 LEU A CA 1
ATOM 2305 C C . LEU A 1 304 ? -0.158 4.734 -8.721 1.00 53.88 304 LEU A C 1
ATOM 2307 O O . LEU A 1 304 ? 0.914 5.183 -9.118 1.00 53.88 304 LEU A O 1
ATOM 2311 N N . ALA A 1 305 ? -0.992 5.456 -7.967 1.00 53.97 305 ALA A N 1
ATOM 2312 C CA . ALA A 1 305 ? -0.663 6.799 -7.487 1.00 53.97 305 ALA A CA 1
ATOM 2313 C C . ALA A 1 305 ? 0.568 6.797 -6.559 1.00 53.97 305 ALA A C 1
ATOM 2315 O O . ALA A 1 305 ? 1.364 7.732 -6.599 1.00 53.97 305 ALA A O 1
ATOM 2316 N N . GLY A 1 306 ? 0.766 5.728 -5.777 1.00 49.16 306 GLY A N 1
ATOM 2317 C CA . GLY A 1 306 ? 1.989 5.513 -4.998 1.00 49.16 306 GLY A CA 1
ATOM 2318 C C . GLY A 1 306 ? 3.227 5.202 -5.852 1.00 49.16 306 GLY A C 1
ATOM 2319 O O . GLY A 1 306 ? 4.329 5.606 -5.491 1.00 49.16 306 GLY A O 1
ATOM 2320 N N . LYS A 1 307 ? 3.067 4.522 -6.998 1.00 41.12 307 LYS A N 1
ATOM 2321 C CA . LYS A 1 307 ? 4.159 4.222 -7.947 1.00 41.12 307 LYS A CA 1
ATOM 2322 C C . LYS A 1 307 ? 4.564 5.404 -8.833 1.00 41.12 307 LYS A C 1
ATOM 2324 O O . LYS A 1 307 ? 5.744 5.514 -9.160 1.00 41.12 307 LYS A O 1
ATOM 2329 N N . ALA A 1 308 ? 3.622 6.270 -9.212 1.00 35.56 308 ALA A N 1
ATOM 2330 C CA . ALA A 1 308 ? 3.897 7.448 -10.042 1.00 35.56 308 ALA A CA 1
ATOM 2331 C C . ALA A 1 308 ? 4.955 8.377 -9.405 1.00 35.56 308 ALA A C 1
ATOM 2333 O O . ALA A 1 308 ? 5.760 8.971 -10.106 1.00 35.56 308 ALA A O 1
ATOM 2334 N N . GLN A 1 309 ? 5.075 8.373 -8.072 1.00 38.91 309 GLN A N 1
ATOM 2335 C CA . GLN A 1 309 ? 6.007 9.224 -7.317 1.00 38.91 309 GLN A CA 1
ATOM 2336 C C . GLN A 1 309 ? 7.455 8.672 -7.153 1.00 38.91 309 GLN A C 1
ATOM 2338 O O . GLN A 1 309 ? 8.156 9.064 -6.227 1.00 38.91 309 GLN A O 1
ATOM 2343 N N . SER A 1 310 ? 7.909 7.750 -8.014 1.00 36.78 310 SER A N 1
ATOM 2344 C CA . SER A 1 310 ? 9.217 7.031 -8.049 1.00 36.78 310 SER A CA 1
ATOM 2345 C C . SER A 1 310 ? 10.434 7.530 -7.193 1.00 36.78 310 SER A C 1
ATOM 2347 O O . SER A 1 310 ? 10.895 8.646 -7.430 1.00 36.78 310 SER A O 1
ATOM 2349 N N . PRO A 1 311 ? 11.221 6.635 -6.510 1.00 52.25 311 PRO A N 1
ATOM 2350 C CA . PRO A 1 311 ? 10.846 5.604 -5.497 1.00 52.25 311 PRO A CA 1
ATOM 2351 C C . PRO A 1 311 ? 11.877 5.435 -4.308 1.00 52.25 311 PRO A C 1
ATOM 2353 O O . PRO A 1 311 ? 13.006 5.934 -4.413 1.00 52.25 311 PRO A O 1
ATOM 2356 N N . PRO A 1 312 ? 11.572 4.743 -3.162 1.00 35.97 312 PRO A N 1
ATOM 2357 C CA . PRO A 1 312 ? 11.281 3.284 -3.020 1.00 35.97 312 PRO A CA 1
ATOM 2358 C C . PRO A 1 312 ? 9.970 2.959 -2.245 1.00 35.97 312 PRO A C 1
ATOM 2360 O O . PRO A 1 312 ? 9.304 3.900 -1.819 1.00 35.97 312 PRO A O 1
ATOM 2363 N N . PRO A 1 313 ? 9.593 1.669 -2.010 1.00 44.66 313 PRO A N 1
ATOM 2364 C CA . PRO A 1 313 ? 8.460 1.288 -1.146 1.00 44.66 313 PRO A CA 1
ATOM 2365 C C . PRO A 1 313 ? 8.554 1.947 0.235 1.00 44.66 313 PRO A C 1
ATOM 2367 O O . PRO A 1 313 ? 9.668 2.204 0.700 1.00 44.66 313 PRO A O 1
ATOM 2370 N N . MET A 1 314 ? 7.419 2.146 0.927 1.00 37.88 314 MET A N 1
ATOM 2371 C CA . MET A 1 314 ? 7.350 2.685 2.306 1.00 37.88 314 MET A CA 1
ATOM 2372 C C . MET A 1 314 ? 8.488 2.177 3.215 1.00 37.88 314 MET A C 1
ATOM 2374 O O . MET A 1 314 ? 9.055 2.948 3.986 1.00 37.88 314 MET A O 1
ATOM 2378 N N . ALA A 1 315 ? 8.885 0.908 3.038 1.00 33.91 315 ALA A N 1
ATOM 2379 C CA . ALA A 1 315 ? 10.002 0.218 3.681 1.00 33.91 315 ALA A CA 1
ATOM 2380 C C . ALA A 1 315 ? 11.339 0.997 3.771 1.00 33.91 315 ALA A C 1
ATOM 2382 O O . ALA A 1 315 ? 12.102 0.787 4.713 1.00 33.91 315 ALA A O 1
ATOM 2383 N N . LEU A 1 316 ? 11.629 1.917 2.844 1.00 35.69 316 LEU A N 1
ATOM 2384 C CA . LEU A 1 316 ? 12.915 2.628 2.732 1.00 35.69 316 LEU A CA 1
ATOM 2385 C C . LEU A 1 316 ? 12.845 4.138 3.057 1.00 35.69 316 LEU A C 1
ATOM 2387 O O . LEU A 1 316 ? 13.780 4.876 2.755 1.00 35.69 316 LEU A O 1
ATOM 2391 N N . GLN A 1 317 ? 11.755 4.614 3.667 1.00 51.03 317 GLN A N 1
ATOM 2392 C CA . GLN A 1 317 ? 11.461 6.048 3.811 1.00 51.03 317 GLN A CA 1
ATOM 2393 C C . GLN A 1 317 ? 11.571 6.558 5.267 1.00 51.03 317 GLN A C 1
ATOM 2395 O O . GLN A 1 317 ? 11.403 5.799 6.228 1.00 51.03 317 GLN A O 1
ATOM 2400 N N . SER A 1 318 ? 11.833 7.861 5.453 1.00 53.06 318 SER A N 1
ATOM 2401 C CA . SER A 1 318 ? 11.715 8.524 6.764 1.00 53.06 318 SER A CA 1
ATOM 2402 C C . SER A 1 318 ? 10.236 8.682 7.160 1.00 53.06 318 SER A C 1
ATOM 2404 O O . SER A 1 318 ? 9.368 8.797 6.294 1.00 53.06 318 SER A O 1
ATOM 2406 N N . GLY A 1 319 ? 9.927 8.701 8.464 1.00 50.50 319 GLY A N 1
ATOM 2407 C CA . GLY A 1 319 ? 8.540 8.827 8.949 1.00 50.50 319 GLY A CA 1
ATOM 2408 C C . GLY A 1 319 ? 7.837 10.104 8.470 1.00 50.50 319 GLY A C 1
ATOM 2409 O O . GLY A 1 319 ? 6.651 10.071 8.164 1.00 50.50 319 GLY A O 1
ATOM 2410 N N . ALA A 1 320 ? 8.576 11.209 8.327 1.00 52.56 320 ALA A N 1
ATOM 2411 C CA . ALA A 1 320 ? 8.053 12.470 7.800 1.00 52.56 320 ALA A CA 1
ATOM 2412 C C . ALA A 1 320 ? 7.656 12.380 6.315 1.00 52.56 320 ALA A C 1
ATOM 2414 O O . ALA A 1 320 ? 6.560 12.796 5.958 1.00 52.56 320 ALA A O 1
ATOM 2415 N N . TYR A 1 321 ? 8.489 11.768 5.466 1.00 53.25 321 TYR A N 1
ATOM 2416 C CA . TYR A 1 321 ? 8.178 11.605 4.041 1.00 53.25 321 TYR A CA 1
ATOM 2417 C C . TYR A 1 321 ? 6.944 10.718 3.823 1.00 53.25 321 TYR A C 1
ATOM 2419 O O . TYR A 1 321 ? 6.055 11.052 3.042 1.00 53.25 321 TYR A O 1
ATOM 2427 N N . ALA A 1 322 ? 6.849 9.614 4.570 1.00 56.59 322 ALA A N 1
ATOM 2428 C CA . ALA A 1 322 ? 5.699 8.722 4.489 1.00 56.59 322 ALA A CA 1
ATOM 2429 C C . ALA A 1 322 ? 4.384 9.420 4.905 1.00 56.59 322 ALA A C 1
ATOM 2431 O O . ALA A 1 322 ? 3.325 9.096 4.367 1.00 56.59 322 ALA A O 1
ATOM 2432 N N . ARG A 1 323 ? 4.435 10.404 5.821 1.00 66.31 323 ARG A N 1
ATOM 2433 C CA . ARG A 1 323 ? 3.270 11.229 6.195 1.00 66.31 323 ARG A CA 1
ATOM 2434 C C . ARG A 1 323 ? 2.825 12.129 5.052 1.00 66.31 323 ARG A C 1
ATOM 2436 O O . ARG A 1 323 ? 1.643 12.115 4.725 1.00 66.31 323 ARG A O 1
ATOM 2443 N N . ASP A 1 324 ? 3.750 12.863 4.440 1.00 59.72 324 ASP A N 1
ATOM 2444 C CA . ASP A 1 324 ? 3.428 13.792 3.352 1.00 59.72 324 ASP A CA 1
ATOM 2445 C C . ASP A 1 324 ? 2.871 13.048 2.132 1.00 59.72 324 ASP A C 1
ATOM 2447 O O . ASP A 1 324 ? 1.843 13.440 1.577 1.00 59.72 324 ASP A O 1
ATOM 2451 N N . LEU A 1 325 ? 3.474 11.910 1.777 1.00 62.09 325 LEU A N 1
ATOM 2452 C CA . LEU A 1 325 ? 2.980 11.036 0.715 1.00 62.09 325 LEU A CA 1
ATOM 2453 C C . LEU A 1 325 ? 1.565 10.519 1.016 1.00 62.09 325 LEU A C 1
ATOM 2455 O O . LEU A 1 325 ? 0.670 10.620 0.176 1.00 62.09 325 LEU A O 1
ATOM 2459 N N . ASN A 1 326 ? 1.343 9.997 2.227 1.00 68.00 326 ASN A N 1
ATOM 2460 C CA . ASN A 1 326 ? 0.036 9.494 2.647 1.00 68.00 326 ASN A CA 1
ATOM 2461 C C . ASN A 1 326 ? -1.034 10.596 2.639 1.00 68.00 326 ASN A C 1
ATOM 2463 O O . ASN A 1 326 ? -2.156 10.368 2.188 1.00 68.00 326 ASN A O 1
ATOM 2467 N N . ARG A 1 327 ? -0.682 11.802 3.095 1.00 70.00 327 ARG A N 1
ATOM 2468 C CA . ARG A 1 327 ? -1.555 12.978 3.070 1.00 70.00 327 ARG A CA 1
ATOM 2469 C C . ARG A 1 327 ? -2.001 13.307 1.650 1.00 70.00 327 ARG A C 1
ATOM 2471 O O . ARG A 1 327 ? -3.193 13.495 1.411 1.00 70.00 327 ARG A O 1
ATOM 2478 N N . LEU A 1 328 ? -1.053 13.375 0.716 1.00 64.75 328 LEU A N 1
ATOM 2479 C CA . LEU A 1 328 ? -1.313 13.697 -0.688 1.00 64.75 328 LEU A CA 1
ATOM 2480 C C . LEU A 1 328 ? -2.150 12.615 -1.377 1.00 64.75 328 LEU A C 1
ATOM 2482 O O . LEU A 1 328 ? -3.055 12.938 -2.145 1.00 64.75 328 LEU A O 1
ATOM 2486 N N . LEU A 1 329 ? -1.883 11.346 -1.065 1.00 66.56 329 LEU A N 1
ATOM 2487 C CA . LEU A 1 329 ? -2.612 10.197 -1.597 1.00 66.56 329 LEU A CA 1
ATOM 2488 C C . LEU A 1 329 ? -4.072 10.175 -1.123 1.00 66.56 329 LEU A C 1
ATOM 2490 O O . LEU A 1 329 ? -4.991 10.014 -1.927 1.00 66.56 329 LEU A O 1
ATOM 2494 N N . LEU A 1 330 ? -4.307 10.368 0.179 1.00 70.12 330 LEU A N 1
ATOM 2495 C CA . LEU A 1 330 ? -5.659 10.378 0.742 1.00 70.12 330 LEU A CA 1
ATOM 2496 C C . LEU A 1 330 ? -6.447 11.629 0.344 1.00 70.12 330 LEU A C 1
ATOM 2498 O O . LEU A 1 330 ? -7.659 11.541 0.146 1.00 70.12 330 LEU A O 1
ATOM 2502 N N . LEU A 1 331 ? -5.780 12.773 0.172 1.00 67.38 331 LEU A N 1
ATOM 2503 C CA . LEU A 1 331 ? -6.423 13.981 -0.344 1.00 67.38 331 LEU A CA 1
ATOM 2504 C C . LEU A 1 331 ? -7.007 13.749 -1.747 1.00 67.38 331 LEU A C 1
ATOM 2506 O O . LEU A 1 331 ? -8.129 14.166 -2.024 1.00 67.38 331 LEU A O 1
ATOM 2510 N N . ASP A 1 332 ? -6.276 13.049 -2.610 1.00 61.03 332 ASP A N 1
ATOM 2511 C CA . ASP A 1 332 ? -6.707 12.768 -3.981 1.00 61.03 332 ASP A CA 1
ATOM 2512 C C . ASP A 1 332 ? -7.810 11.724 -4.071 1.00 61.03 332 ASP A C 1
ATOM 2514 O O . ASP A 1 332 ? -8.732 11.844 -4.878 1.00 61.03 332 ASP A O 1
ATOM 2518 N N . ILE A 1 333 ? -7.679 10.665 -3.275 1.00 66.25 333 ILE A N 1
ATOM 2519 C CA . ILE A 1 333 ? -8.456 9.446 -3.469 1.00 66.25 333 ILE A CA 1
ATOM 2520 C C . ILE A 1 333 ? -9.642 9.399 -2.511 1.00 66.25 333 ILE A C 1
ATOM 2522 O O . ILE A 1 333 ? -10.765 9.148 -2.938 1.00 66.25 333 ILE A O 1
ATOM 2526 N N . ALA A 1 334 ? -9.418 9.665 -1.224 1.00 64.75 334 ALA A N 1
ATOM 2527 C CA . ALA A 1 334 ? -10.445 9.523 -0.196 1.00 64.75 334 ALA A CA 1
ATOM 2528 C C . ALA A 1 334 ? -11.348 10.760 -0.088 1.00 64.75 334 ALA A C 1
ATOM 2530 O O . ALA A 1 334 ? -12.549 10.630 0.145 1.00 64.75 334 ALA A O 1
ATOM 2531 N N . ALA A 1 335 ? -10.808 11.968 -0.292 1.00 61.16 335 ALA A N 1
ATOM 2532 C CA . ALA A 1 335 ? -11.587 13.195 -0.113 1.00 61.16 335 ALA A CA 1
ATOM 2533 C C . ALA A 1 335 ? -12.570 13.491 -1.262 1.00 61.16 335 ALA A C 1
ATOM 2535 O O . ALA A 1 335 ? -13.449 14.336 -1.088 1.00 61.16 335 ALA A O 1
ATOM 2536 N N . GLY A 1 336 ? -12.444 12.812 -2.410 1.00 62.41 336 GLY A N 1
ATOM 2537 C CA . GLY A 1 336 ? -13.351 12.956 -3.557 1.00 62.41 336 GLY A CA 1
ATOM 2538 C C . GLY A 1 336 ? -13.285 14.315 -4.271 1.00 62.41 336 GLY A C 1
ATOM 2539 O O . GLY A 1 336 ? -14.176 14.624 -5.056 1.00 62.41 336 GLY A O 1
ATOM 2540 N N . GLY A 1 337 ? -12.250 15.123 -4.008 1.00 61.47 337 GLY A N 1
ATOM 2541 C CA . GLY A 1 337 ? -12.094 16.485 -4.537 1.00 61.47 337 GLY A CA 1
ATOM 2542 C C . GLY A 1 337 ? -12.606 17.607 -3.621 1.00 61.47 337 GLY A C 1
ATOM 2543 O O . GLY A 1 337 ? -12.295 18.767 -3.876 1.00 61.47 337 GLY A O 1
ATOM 2544 N N . ASP A 1 338 ? -13.302 17.280 -2.526 1.00 67.44 338 ASP A N 1
ATOM 2545 C CA . ASP A 1 338 ? -13.889 18.264 -1.594 1.00 67.44 338 ASP A CA 1
ATOM 2546 C C . ASP A 1 338 ? -12.932 18.700 -0.465 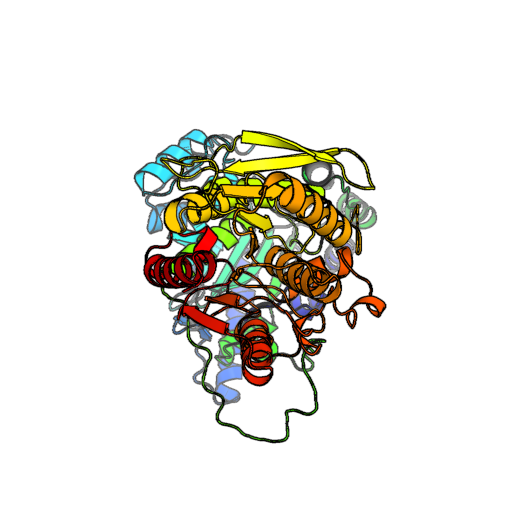1.00 67.44 338 ASP A C 1
ATOM 2548 O O . ASP A 1 338 ? -13.290 19.498 0.403 1.00 67.44 338 ASP A O 1
ATOM 2552 N N . GLY A 1 339 ? -11.708 18.165 -0.447 1.00 77.44 339 GLY A N 1
ATOM 2553 C CA . GLY A 1 339 ? -10.750 18.369 0.638 1.00 77.44 339 GLY A CA 1
ATOM 2554 C C . GLY A 1 339 ? -11.160 17.707 1.963 1.00 77.44 339 GLY A C 1
ATOM 2555 O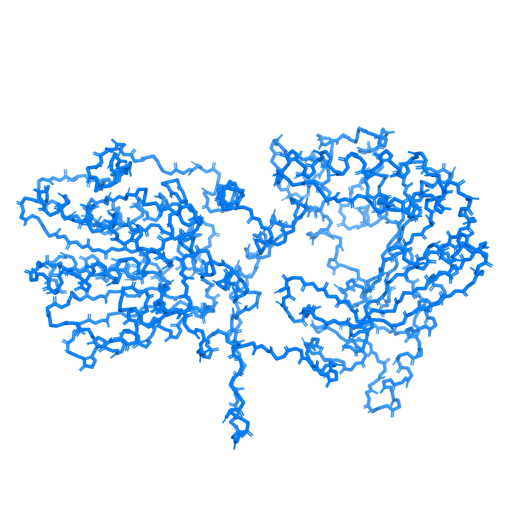 O . GLY A 1 339 ? -12.196 17.042 2.087 1.00 77.44 339 GLY A O 1
ATOM 2556 N N . PHE A 1 340 ? -10.299 17.862 2.969 1.00 84.88 340 PHE A N 1
ATOM 2557 C CA . PHE A 1 340 ? -10.507 17.302 4.304 1.00 84.88 340 PHE A CA 1
ATOM 2558 C C . PHE A 1 340 ? -11.443 18.181 5.148 1.00 84.88 340 PHE A C 1
ATOM 2560 O O . PHE A 1 340 ? -11.233 19.402 5.200 1.00 84.88 340 PHE A O 1
ATOM 2567 N N . PRO A 1 341 ? -12.443 17.594 5.837 1.00 87.50 341 PRO A N 1
ATOM 2568 C CA . PRO A 1 341 ? -13.269 18.310 6.800 1.00 87.50 341 PRO A CA 1
ATOM 2569 C C . PRO A 1 341 ? -12.457 19.124 7.806 1.00 87.50 341 PRO A C 1
ATOM 2571 O O . PRO A 1 341 ? -11.502 18.645 8.423 1.00 87.50 341 PRO A O 1
ATOM 2574 N N . GLN A 1 342 ? -12.868 20.374 7.998 1.00 86.19 342 GLN A N 1
ATOM 2575 C CA . GLN A 1 342 ? -12.258 21.259 8.981 1.00 86.19 342 GLN A CA 1
ATOM 2576 C C . GLN A 1 342 ? -13.033 21.149 10.297 1.00 86.19 342 GLN A C 1
ATOM 2578 O O . GLN A 1 342 ? -14.230 21.417 10.346 1.00 86.19 342 GLN A O 1
ATOM 2583 N N . GLY A 1 343 ? -12.345 20.731 11.359 1.00 90.31 343 GLY A N 1
ATOM 2584 C CA . GLY A 1 343 ? -12.867 20.734 12.728 1.00 90.31 343 GLY A CA 1
ATOM 2585 C C . GLY A 1 343 ? -12.424 21.977 13.501 1.00 90.31 343 GLY A C 1
ATOM 2586 O O . GLY A 1 343 ? -11.537 22.713 13.069 1.00 90.31 343 GLY A O 1
ATOM 2587 N N . GLU A 1 344 ? -13.003 22.193 14.679 1.00 96.06 344 GLU A N 1
ATOM 2588 C CA . GLU A 1 344 ? -12.569 23.251 15.593 1.00 96.06 344 GLU A CA 1
ATOM 2589 C C . GLU A 1 344 ? -11.207 22.885 16.197 1.00 96.06 344 GLU A C 1
ATOM 2591 O O . GLU A 1 344 ? -11.063 21.834 16.824 1.00 96.06 344 GLU A O 1
ATOM 2596 N N . ALA A 1 345 ? -10.196 23.731 15.986 1.00 96.75 345 ALA A N 1
ATOM 2597 C CA . ALA A 1 345 ? -8.852 23.506 16.506 1.00 96.75 345 ALA A CA 1
ATOM 2598 C C . ALA A 1 345 ? -8.796 23.722 18.024 1.00 96.75 345 ALA A C 1
ATOM 2600 O O . ALA A 1 345 ? -9.322 24.702 18.550 1.00 96.75 345 ALA A O 1
ATOM 2601 N N . LEU A 1 346 ? -8.101 22.823 18.714 1.00 96.12 346 LEU A N 1
ATOM 2602 C CA . LEU A 1 346 ? -7.942 22.829 20.161 1.00 96.12 346 LEU A CA 1
ATOM 2603 C C . LEU A 1 346 ? -6.526 22.374 20.536 1.00 96.12 346 LEU A C 1
ATOM 2605 O O . LEU A 1 346 ? -5.897 21.621 19.798 1.00 96.12 346 LEU A O 1
ATOM 2609 N N . THR A 1 347 ? -6.046 22.783 21.708 1.00 96.56 347 THR A N 1
ATOM 2610 C CA . THR A 1 347 ? -4.793 22.284 22.287 1.00 96.56 347 THR A CA 1
ATOM 2611 C C . THR A 1 347 ? -5.071 21.659 23.647 1.00 96.56 347 THR A C 1
ATOM 2613 O O . THR A 1 347 ? -5.692 22.280 24.511 1.00 96.56 347 THR A O 1
ATOM 2616 N N . LEU A 1 348 ? -4.616 20.422 23.833 1.00 95.75 348 LEU A N 1
ATOM 2617 C CA . LEU A 1 348 ? -4.771 19.641 25.054 1.00 95.75 348 LEU A CA 1
ATOM 2618 C C . LEU A 1 348 ? -3.451 19.613 25.838 1.00 95.75 348 LEU A C 1
ATOM 2620 O O . LEU A 1 348 ? -2.385 19.560 25.230 1.00 95.75 348 LEU A O 1
ATOM 2624 N N . PRO A 1 349 ? -3.482 19.577 27.177 1.00 93.06 349 PRO A N 1
ATOM 2625 C CA . PRO A 1 349 ? -2.281 19.319 27.961 1.00 93.06 349 PRO A CA 1
ATOM 2626 C C . PRO A 1 349 ? -1.890 17.829 27.899 1.00 93.06 349 PRO A C 1
ATOM 2628 O O . PRO A 1 349 ? -2.697 16.958 28.229 1.00 93.06 349 PRO A O 1
ATOM 2631 N N . SER A 1 350 ? -0.636 17.529 27.546 1.00 90.12 350 SER A N 1
ATOM 2632 C CA . SER A 1 350 ? -0.014 16.194 27.615 1.00 90.12 350 SER A CA 1
ATOM 2633 C C . SER A 1 350 ? 1.249 16.231 28.497 1.00 90.12 350 SER A C 1
ATOM 2635 O O . SER A 1 350 ? 1.871 17.286 28.636 1.00 90.12 350 SER A O 1
ATOM 2637 N N . PRO A 1 351 ? 1.683 15.105 29.107 1.00 83.19 351 PRO A N 1
ATOM 2638 C CA . PRO A 1 351 ? 2.969 15.029 29.809 1.00 83.19 351 PRO A CA 1
ATOM 2639 C C . PRO A 1 351 ? 4.182 15.509 28.994 1.00 83.19 351 PRO A C 1
ATOM 2641 O O . PRO A 1 351 ? 5.178 15.918 29.585 1.00 83.19 351 PRO A O 1
ATOM 2644 N N . ALA A 1 352 ? 4.106 15.469 27.661 1.00 87.44 352 ALA A N 1
ATOM 2645 C CA . ALA A 1 352 ? 5.162 15.931 26.759 1.00 87.44 352 ALA A CA 1
ATOM 2646 C C . ALA A 1 352 ? 4.990 17.385 26.271 1.00 87.44 352 ALA A C 1
ATOM 2648 O O . ALA A 1 352 ? 5.797 17.849 25.467 1.00 87.44 352 ALA A O 1
ATOM 2649 N N . GLY A 1 353 ? 3.969 18.103 26.749 1.00 91.06 353 GLY A N 1
ATOM 2650 C CA . GLY A 1 353 ? 3.642 19.470 26.341 1.00 91.06 353 GLY A CA 1
ATOM 2651 C C . GLY A 1 353 ? 2.273 19.582 25.674 1.00 91.06 353 GLY A C 1
ATOM 2652 O O . GLY A 1 353 ? 1.365 18.796 25.944 1.00 91.06 353 GLY A O 1
ATOM 2653 N N . ASP A 1 354 ? 2.124 20.587 24.820 1.00 94.00 354 ASP A N 1
ATOM 2654 C CA . ASP A 1 354 ? 0.884 20.873 24.101 1.00 94.00 354 ASP A CA 1
ATOM 2655 C C . ASP A 1 354 ? 0.592 19.797 23.043 1.00 94.00 354 ASP A C 1
ATOM 2657 O O . ASP A 1 354 ? 1.430 19.496 22.194 1.00 94.00 354 ASP A O 1
ATOM 2661 N N . LEU A 1 355 ? -0.616 19.233 23.083 1.00 95.69 355 LEU A N 1
ATOM 2662 C CA . LEU A 1 355 ? -1.114 18.214 22.162 1.00 95.69 355 LEU A CA 1
ATOM 2663 C C . LEU A 1 355 ? -2.226 18.817 21.288 1.00 95.69 355 LEU A C 1
ATOM 2665 O O . LEU A 1 355 ? -3.346 19.003 21.775 1.00 95.69 355 LEU A O 1
ATOM 2669 N N . PRO A 1 356 ? -1.955 19.140 20.011 1.00 97.56 356 PRO A N 1
ATOM 2670 C CA . PRO A 1 356 ? -2.976 19.636 19.096 1.00 97.56 356 PRO A CA 1
ATOM 2671 C C . PRO A 1 356 ? -4.119 18.633 18.928 1.00 97.56 356 PRO A C 1
ATOM 2673 O O . PRO A 1 356 ? -3.907 17.422 18.936 1.00 97.56 356 PRO A O 1
ATOM 2676 N N . ALA A 1 357 ? -5.336 19.126 18.745 1.00 98.06 357 ALA A N 1
ATOM 2677 C CA . ALA A 1 357 ? -6.527 18.319 18.539 1.00 98.06 357 ALA A CA 1
ATOM 2678 C C . ALA A 1 357 ? -7.551 19.053 17.666 1.00 98.06 357 ALA A C 1
ATOM 2680 O O . ALA A 1 357 ? -7.485 20.270 17.477 1.00 98.06 357 ALA A O 1
ATOM 2681 N N . ARG A 1 358 ? -8.528 18.303 17.152 1.00 98.00 358 ARG A N 1
ATOM 2682 C CA . ARG A 1 358 ? -9.722 18.846 16.497 1.00 98.00 358 ARG A CA 1
ATOM 2683 C C . ARG A 1 358 ? -10.990 18.317 17.141 1.00 98.00 358 ARG A C 1
ATOM 2685 O O . ARG A 1 358 ? -11.041 17.157 17.549 1.00 98.00 358 ARG A O 1
ATOM 2692 N N . VAL A 1 359 ? -12.012 19.164 17.186 1.00 98.12 359 VAL A N 1
ATOM 2693 C CA . VAL A 1 359 ? -13.362 18.797 17.611 1.00 98.12 359 VAL A CA 1
ATOM 2694 C C . VAL A 1 359 ? -14.323 18.889 16.431 1.00 98.12 359 VAL A C 1
ATOM 2696 O O . VAL A 1 359 ? -14.395 19.914 15.755 1.00 98.12 359 VAL A O 1
ATOM 2699 N N . PHE A 1 360 ? -15.090 17.824 16.212 1.00 97.81 360 PHE A N 1
ATOM 2700 C CA . PHE A 1 360 ? -16.193 17.777 15.254 1.00 97.81 360 PHE A CA 1
ATOM 2701 C C . PHE A 1 360 ? -17.505 17.678 16.023 1.00 97.81 360 PHE A C 1
ATOM 2703 O O . PHE A 1 360 ? -17.615 16.910 16.983 1.00 97.81 360 PHE A O 1
ATOM 2710 N N . GLN A 1 361 ? -18.494 18.481 15.632 1.00 95.56 361 GLN A N 1
ATOM 2711 C CA . GLN A 1 361 ? -19.774 18.564 16.330 1.00 95.56 361 GLN A CA 1
ATOM 2712 C C . GLN A 1 361 ? -20.926 18.211 15.386 1.00 95.56 361 GLN A C 1
ATOM 2714 O O . GLN A 1 361 ? -20.959 18.723 14.267 1.00 95.56 361 GLN A O 1
ATOM 2719 N N . PRO A 1 362 ? -21.896 17.396 15.834 1.00 94.81 362 PRO A N 1
ATOM 2720 C CA . PRO A 1 362 ? -23.080 17.108 15.048 1.00 94.81 362 PRO A CA 1
ATOM 2721 C C . PRO A 1 362 ? -24.023 18.316 15.022 1.00 94.81 362 PRO A C 1
ATOM 2723 O O . PRO A 1 362 ? -24.039 19.120 15.967 1.00 94.81 362 PRO A O 1
ATOM 2726 N N . PRO A 1 363 ? -24.890 18.421 14.002 1.00 91.19 363 PRO A N 1
ATOM 2727 C CA . PRO A 1 363 ? -25.980 19.384 14.001 1.00 91.19 363 PRO A CA 1
ATOM 2728 C C . PRO A 1 363 ? -26.824 19.284 15.282 1.00 91.19 363 PRO A C 1
ATOM 2730 O O . PRO A 1 363 ? -27.283 18.208 15.659 1.00 91.19 363 PRO A O 1
ATOM 2733 N N . GLY A 1 364 ? -27.042 20.420 15.952 1.00 89.56 364 GLY A N 1
ATOM 2734 C CA . GLY A 1 364 ? -27.861 20.485 17.168 1.00 89.56 364 GLY A CA 1
ATOM 2735 C C . GLY A 1 364 ? -27.169 20.023 18.457 1.00 89.56 364 GLY A C 1
ATOM 2736 O O . GLY A 1 364 ? -27.859 19.772 19.445 1.00 89.56 364 GLY A O 1
ATOM 2737 N N . ALA A 1 365 ? -25.834 19.918 18.479 1.00 90.25 365 ALA A N 1
ATOM 2738 C CA . ALA A 1 365 ? -25.087 19.551 19.682 1.00 90.25 365 ALA A CA 1
ATOM 2739 C C . ALA A 1 365 ? -25.392 20.480 20.879 1.00 90.25 365 ALA A C 1
ATOM 2741 O O . ALA A 1 365 ? -25.288 21.702 20.791 1.00 90.25 365 ALA A O 1
ATOM 2742 N N . GLY A 1 366 ? -25.718 19.886 22.030 1.00 90.56 366 GLY A N 1
ATOM 2743 C CA . GLY A 1 366 ? -26.037 20.568 23.287 1.00 90.56 366 GLY A CA 1
ATOM 2744 C C . GLY A 1 366 ? -25.204 20.045 24.465 1.00 90.56 366 GLY A C 1
ATOM 2745 O O . GLY A 1 366 ? -24.334 19.195 24.272 1.00 90.56 366 GLY A O 1
ATOM 2746 N N . PRO A 1 367 ? -25.418 20.531 25.699 1.00 87.31 367 PRO A N 1
ATOM 2747 C CA . PRO A 1 367 ? -24.591 20.156 26.853 1.00 87.31 367 PRO A CA 1
ATOM 2748 C C . PRO A 1 367 ? -24.566 18.652 27.168 1.00 87.31 367 PRO A C 1
ATOM 2750 O O . PRO A 1 367 ? -23.559 18.152 27.648 1.00 87.31 367 PRO A O 1
ATOM 2753 N N . SER A 1 368 ? -25.641 17.922 26.858 1.00 90.06 368 SER A N 1
ATOM 2754 C CA . SER A 1 368 ? -25.760 16.476 27.094 1.00 90.06 368 SER A CA 1
ATOM 2755 C C . SER A 1 368 ? -25.342 15.606 25.904 1.00 90.06 368 SER A C 1
ATOM 2757 O O . SER A 1 368 ? -25.491 14.388 25.969 1.00 90.06 368 SER A O 1
ATOM 2759 N N . THR A 1 369 ? -24.886 16.202 24.796 1.00 95.06 369 THR A N 1
ATOM 2760 C CA . THR A 1 369 ? -24.446 15.430 23.626 1.00 95.06 369 THR A CA 1
ATOM 2761 C C . THR A 1 369 ? -23.239 14.566 24.008 1.00 95.06 369 THR A C 1
ATOM 2763 O O . THR A 1 369 ? -22.270 15.121 24.538 1.00 95.06 369 THR A O 1
ATOM 2766 N N . PRO A 1 370 ? -23.276 13.246 23.736 1.00 97.12 370 PRO A N 1
ATOM 2767 C CA . PRO A 1 370 ? -22.176 12.342 24.041 1.00 97.12 370 PRO A CA 1
ATOM 2768 C C . PRO A 1 370 ? -20.867 12.759 23.378 1.00 97.12 370 PRO A C 1
ATOM 2770 O O . PRO A 1 370 ? -20.866 13.411 22.332 1.00 97.12 370 PRO A O 1
ATOM 2773 N N . TRP A 1 371 ? -19.757 12.323 23.956 1.00 98.06 371 TRP A N 1
ATOM 2774 C CA . TRP A 1 371 ? -18.421 12.514 23.410 1.00 98.06 371 TRP A CA 1
ATOM 2775 C C . TRP A 1 371 ? -17.827 11.194 22.930 1.00 98.06 371 TRP A C 1
ATOM 2777 O O . TRP A 1 371 ? -18.056 10.138 23.509 1.00 98.06 371 TRP A O 1
ATOM 2787 N N . THR A 1 372 ? -17.023 11.252 21.881 1.00 98.75 372 THR A N 1
ATOM 2788 C CA . THR A 1 372 ? -16.200 10.150 21.392 1.00 98.75 372 THR A CA 1
ATOM 2789 C C . THR A 1 372 ? -14.771 10.650 21.235 1.00 98.75 372 THR A C 1
ATOM 2791 O O . THR A 1 372 ? -14.521 11.615 20.516 1.00 98.75 372 THR A O 1
ATOM 2794 N N . LEU A 1 373 ? -13.829 10.011 21.924 1.00 98.81 373 LEU A N 1
ATOM 2795 C CA . LEU A 1 373 ? -12.405 10.186 21.658 1.00 98.81 373 LEU A CA 1
ATOM 2796 C C . LEU A 1 373 ? -12.036 9.314 20.461 1.00 98.81 373 LEU A C 1
ATOM 2798 O O . LEU A 1 373 ? -12.153 8.097 20.560 1.00 98.81 373 LEU A O 1
ATOM 2802 N N . TYR A 1 374 ? -11.619 9.918 19.354 1.00 98.75 374 TYR A N 1
ATOM 2803 C CA . TYR A 1 374 ? -11.284 9.209 18.123 1.00 98.75 374 TYR A CA 1
ATOM 2804 C C . TYR A 1 374 ? -9.788 9.287 17.819 1.00 98.75 374 TYR A C 1
ATOM 2806 O O . TYR A 1 374 ? -9.203 10.369 17.849 1.00 98.75 374 TYR A O 1
ATOM 2814 N N . PHE A 1 375 ? -9.183 8.152 17.477 1.00 98.62 375 PHE A N 1
ATOM 2815 C CA . PHE A 1 375 ? -7.792 8.071 17.035 1.00 98.62 375 PHE A CA 1
ATOM 2816 C C . PHE A 1 375 ? -7.718 7.670 15.559 1.00 98.62 375 PHE A C 1
ATOM 2818 O O . PHE A 1 375 ? -8.239 6.623 15.166 1.00 98.62 375 PHE A O 1
ATOM 2825 N N . PHE A 1 376 ? -7.049 8.492 14.748 1.00 96.44 376 PHE A N 1
ATOM 2826 C CA . PHE A 1 376 ? -6.812 8.193 13.336 1.00 96.44 376 PHE A CA 1
ATOM 2827 C C . PHE A 1 376 ? -5.865 6.995 13.149 1.00 96.44 376 PHE A C 1
ATOM 2829 O O . PHE A 1 376 ? -5.165 6.588 14.073 1.00 96.44 376 PHE A O 1
ATOM 2836 N N . GLY A 1 377 ? -5.881 6.400 11.954 1.00 94.00 377 GLY A N 1
ATOM 2837 C CA . GLY A 1 377 ? -5.008 5.282 11.584 1.00 94.00 377 GLY A CA 1
ATOM 2838 C C . GLY A 1 377 ? -3.654 5.720 11.021 1.00 94.00 377 GLY A C 1
ATOM 2839 O O . GLY A 1 377 ? -3.345 6.904 10.975 1.00 94.00 377 GLY A O 1
ATOM 2840 N N . GLY A 1 378 ? -2.855 4.758 10.550 1.00 90.25 378 GLY A N 1
ATOM 2841 C CA . GLY A 1 378 ? -1.542 5.038 9.947 1.00 90.25 378 GLY A CA 1
ATOM 2842 C C . GLY A 1 378 ? -0.365 4.331 10.619 1.00 90.25 378 GLY A C 1
ATOM 2843 O O . GLY A 1 378 ? 0.725 4.888 10.725 1.00 90.25 378 GLY A O 1
ATOM 2844 N N . GLY A 1 379 ? -0.576 3.119 11.136 1.00 92.50 379 GLY A N 1
ATOM 2845 C CA . GLY A 1 379 ? 0.518 2.280 11.639 1.00 92.50 379 GLY A CA 1
ATOM 2846 C C . GLY A 1 379 ? 1.369 2.906 12.751 1.00 92.50 379 GLY A C 1
ATOM 2847 O O . GLY A 1 379 ? 2.526 2.537 12.890 1.00 92.50 379 GLY A O 1
ATOM 2848 N N . TYR A 1 380 ? 0.844 3.880 13.507 1.00 95.50 380 TYR A N 1
ATOM 2849 C CA . TYR A 1 380 ? 1.582 4.678 14.506 1.00 95.50 380 TYR A CA 1
ATOM 2850 C C . TYR A 1 380 ? 2.714 5.559 13.948 1.00 95.50 380 TYR A C 1
ATOM 2852 O O . TYR A 1 380 ? 3.379 6.249 14.721 1.00 95.50 380 TYR A O 1
ATOM 2860 N N . VAL A 1 381 ? 2.935 5.559 12.631 1.00 88.94 381 VAL A N 1
ATOM 2861 C CA . VAL A 1 381 ? 4.056 6.241 11.966 1.00 88.94 381 VAL A CA 1
ATOM 2862 C C . VAL A 1 381 ? 3.570 7.370 11.058 1.00 88.94 381 VAL A C 1
ATOM 2864 O O . VAL A 1 381 ? 4.188 8.437 11.011 1.00 88.94 381 VAL A O 1
ATOM 2867 N N . ILE A 1 382 ? 2.453 7.143 10.365 1.00 86.38 382 ILE A N 1
ATOM 2868 C CA . ILE A 1 382 ? 1.823 8.069 9.420 1.00 86.38 382 ILE A CA 1
ATOM 2869 C C . ILE A 1 382 ? 0.423 8.491 9.898 1.00 86.38 382 ILE A C 1
ATOM 2871 O O . ILE A 1 382 ? -0.046 8.045 10.946 1.00 86.38 382 ILE A O 1
ATOM 2875 N N . GLY A 1 383 ? -0.238 9.352 9.121 1.00 87.56 383 GLY A N 1
ATOM 2876 C CA . GLY A 1 383 ? -1.553 9.907 9.441 1.00 87.56 383 GLY A CA 1
ATOM 2877 C C . GLY A 1 383 ? -1.478 11.242 10.183 1.00 87.56 383 GLY A C 1
ATOM 2878 O O . GLY A 1 383 ? -0.400 11.747 10.503 1.00 87.56 383 GLY A O 1
ATOM 2879 N N . GLY A 1 384 ? -2.646 11.823 10.438 1.00 91.19 384 GLY A N 1
ATOM 2880 C CA . GLY A 1 384 ? -2.765 13.143 11.034 1.00 91.19 384 GLY A CA 1
ATOM 2881 C C . GLY A 1 384 ? -4.212 13.614 11.153 1.00 91.19 384 GLY A C 1
ATOM 2882 O O . GLY A 1 384 ? -5.173 12.895 10.862 1.00 91.19 384 GLY A O 1
ATOM 2883 N N . LEU A 1 385 ? -4.364 14.862 11.607 1.00 92.44 385 LEU A N 1
ATOM 2884 C CA . LEU A 1 385 ? -5.671 15.480 11.843 1.00 92.44 385 LEU A CA 1
ATOM 2885 C C . LEU A 1 385 ? -6.487 15.698 10.564 1.00 92.44 385 LEU A C 1
ATOM 2887 O O . LEU A 1 385 ? -7.703 15.862 10.652 1.00 92.44 385 LEU A O 1
ATOM 2891 N N . ASP A 1 386 ? -5.836 15.764 9.405 1.00 89.25 386 ASP A N 1
ATOM 2892 C CA . ASP A 1 386 ? -6.513 15.945 8.125 1.00 89.25 386 ASP A CA 1
ATOM 2893 C C . ASP A 1 386 ? -7.018 14.599 7.601 1.00 89.25 386 ASP A C 1
ATOM 2895 O O . ASP A 1 386 ? -8.202 14.444 7.326 1.00 89.25 386 ASP A O 1
ATOM 2899 N N . GLU A 1 387 ? -6.171 13.583 7.597 1.00 85.31 387 GLU A N 1
ATOM 2900 C CA . GLU A 1 387 ? -6.461 12.234 7.120 1.00 85.31 387 GLU A CA 1
ATOM 2901 C C . GLU A 1 387 ? -7.566 11.562 7.945 1.00 85.31 387 GLU A C 1
ATOM 2903 O O . GLU A 1 387 ? -8.452 10.914 7.394 1.00 85.31 387 GLU A O 1
ATOM 2908 N N . GLY A 1 388 ? -7.566 11.766 9.267 1.00 91.00 388 GLY A N 1
ATOM 2909 C CA . GLY A 1 388 ? -8.608 11.247 10.154 1.00 91.00 388 GLY A CA 1
ATOM 2910 C C . GLY A 1 388 ? -9.932 12.018 10.122 1.00 91.00 388 GLY A C 1
ATOM 2911 O O . GLY A 1 388 ? -10.918 11.555 10.696 1.00 91.00 388 GLY A O 1
ATOM 2912 N N . SER A 1 389 ? -9.981 13.194 9.488 1.00 92.25 389 SER A N 1
ATOM 2913 C CA . SER A 1 389 ? -11.131 14.105 9.599 1.00 92.25 389 SER A CA 1
ATOM 2914 C C . SER A 1 389 ? -12.394 13.605 8.895 1.00 92.25 389 SER A C 1
ATOM 2916 O O . SER A 1 389 ? -13.491 13.886 9.369 1.00 92.25 389 SER A O 1
ATOM 2918 N N . ILE A 1 390 ? -12.257 12.829 7.811 1.00 89.62 390 ILE A N 1
ATOM 2919 C CA . ILE A 1 390 ? -13.395 12.253 7.073 1.00 89.62 390 ILE A CA 1
ATOM 2920 C C . ILE A 1 390 ? -14.187 11.316 7.988 1.00 89.62 390 ILE A C 1
ATOM 2922 O O . ILE A 1 390 ? -15.404 11.442 8.119 1.00 89.62 390 ILE A O 1
ATOM 2926 N N . GLU A 1 391 ? -13.492 10.408 8.671 1.00 92.94 391 GLU A N 1
ATOM 2927 C CA . GLU A 1 391 ? -14.119 9.489 9.618 1.00 92.94 391 GLU A CA 1
ATOM 2928 C C . GLU A 1 391 ? -14.591 10.206 10.884 1.00 92.94 391 GLU A C 1
ATOM 2930 O O . GLU A 1 391 ? -15.683 9.915 11.364 1.00 92.94 391 GLU A O 1
ATOM 2935 N N . ALA A 1 392 ? -13.829 11.174 11.401 1.00 96.00 392 ALA A N 1
ATOM 2936 C CA . ALA A 1 392 ? -14.229 11.936 12.581 1.00 96.00 392 ALA A CA 1
ATOM 2937 C C . ALA A 1 392 ? -15.534 12.722 12.353 1.00 96.00 392 ALA A C 1
ATOM 2939 O O . ALA A 1 392 ? -16.437 12.677 13.190 1.00 96.00 392 ALA A O 1
ATOM 2940 N N . GLU A 1 393 ? -15.669 13.400 11.209 1.00 95.25 393 GLU A N 1
ATOM 2941 C CA . GLU A 1 393 ? -16.899 14.098 10.820 1.00 95.25 393 GLU A CA 1
ATOM 2942 C C . GLU A 1 393 ? -18.055 13.113 10.596 1.00 95.25 393 GLU A C 1
ATOM 2944 O O . GLU A 1 393 ? -19.169 13.345 11.077 1.00 95.25 393 GLU A O 1
ATOM 2949 N N . ARG A 1 394 ? -17.798 11.991 9.907 1.00 94.50 394 ARG A N 1
ATOM 2950 C CA . ARG A 1 394 ? -18.796 10.936 9.683 1.00 94.50 394 ARG A CA 1
ATOM 2951 C C . ARG A 1 394 ? -19.324 10.390 11.006 1.00 94.50 394 ARG A C 1
ATOM 2953 O O . ARG A 1 394 ? -20.536 10.368 11.191 1.00 94.50 394 ARG A O 1
ATOM 2960 N N . ILE A 1 395 ? -18.442 9.996 11.926 1.00 97.00 395 ILE A N 1
ATOM 2961 C CA . ILE A 1 395 ? -18.817 9.479 13.249 1.00 97.00 395 ILE A CA 1
ATOM 2962 C C . ILE A 1 395 ? -19.626 10.531 14.005 1.00 97.00 395 ILE A C 1
ATOM 2964 O O . ILE A 1 395 ? -20.689 10.200 14.529 1.00 97.00 395 ILE A O 1
ATOM 2968 N N . ALA A 1 396 ? -19.182 11.793 14.009 1.00 97.62 396 ALA A N 1
ATOM 2969 C CA . ALA A 1 396 ? -19.899 12.857 14.700 1.00 97.62 396 ALA A CA 1
ATOM 2970 C C . ALA A 1 396 ? -21.348 12.968 14.203 1.00 97.62 396 ALA A C 1
ATOM 2972 O O . ALA A 1 396 ? -22.293 12.896 14.992 1.00 97.62 396 ALA A O 1
ATOM 2973 N N . ASN A 1 397 ? -21.525 13.059 12.884 1.00 95.88 397 ASN A N 1
ATOM 2974 C CA . ASN A 1 397 ? -22.824 13.254 12.249 1.00 95.88 397 ASN A CA 1
ATOM 2975 C C . ASN A 1 397 ? -23.719 12.009 12.308 1.00 95.88 397 ASN A C 1
ATOM 2977 O O . ASN A 1 397 ? -24.892 12.116 12.663 1.00 95.88 397 ASN A O 1
ATOM 2981 N N . ALA A 1 398 ? -23.186 10.834 11.969 1.00 95.12 398 ALA A N 1
ATOM 2982 C CA . ALA A 1 398 ? -23.953 9.592 11.889 1.00 95.12 398 ALA A CA 1
ATOM 2983 C C . ALA A 1 398 ? -24.327 9.044 13.273 1.00 95.12 398 ALA A C 1
ATOM 2985 O O . ALA A 1 398 ? -25.400 8.463 13.431 1.00 95.12 398 ALA A O 1
ATOM 2986 N N . CYS A 1 399 ? -23.468 9.253 14.277 1.00 96.81 399 CYS A N 1
ATOM 2987 C CA . CYS A 1 399 ? -23.664 8.715 15.624 1.00 96.81 399 CYS A CA 1
ATOM 2988 C C . CYS A 1 399 ? -24.207 9.751 16.619 1.00 96.81 399 CYS A C 1
ATOM 2990 O O . CYS A 1 399 ? -24.505 9.406 17.762 1.00 96.81 399 CYS A O 1
ATOM 2992 N N . GLY A 1 400 ? -24.356 11.015 16.201 1.00 95.94 400 GLY A N 1
ATOM 2993 C CA . GLY A 1 400 ? -24.926 12.080 17.026 1.00 95.94 400 GLY A CA 1
ATOM 2994 C C . GLY A 1 400 ? -24.069 12.434 18.245 1.00 95.94 400 GLY A C 1
ATOM 2995 O O . GLY A 1 400 ? -24.612 12.753 19.305 1.00 95.94 400 GLY A O 1
ATOM 2996 N N . CYS A 1 401 ? -22.742 12.377 18.114 1.00 97.38 401 CYS A N 1
ATOM 2997 C CA . CYS A 1 401 ? -21.790 12.632 19.196 1.00 97.38 401 CYS A CA 1
ATOM 2998 C C . CYS A 1 401 ? -20.737 13.674 18.808 1.00 97.38 401 CYS A C 1
ATOM 3000 O O . CYS A 1 401 ? -20.423 13.858 17.638 1.00 97.38 401 CYS A O 1
ATOM 3002 N N . ARG A 1 402 ? -20.162 14.368 19.793 1.00 98.00 402 ARG A N 1
ATOM 3003 C CA . ARG A 1 402 ? -18.965 15.188 19.572 1.00 98.00 402 ARG A CA 1
ATOM 3004 C C . ARG A 1 402 ? -17.754 14.282 19.440 1.00 98.00 402 ARG A C 1
ATOM 3006 O O . ARG A 1 402 ? -17.568 13.407 20.281 1.00 98.00 402 ARG A O 1
ATOM 3013 N N . VAL A 1 403 ? -16.902 14.532 18.457 1.00 98.62 403 VAL A N 1
ATOM 3014 C CA . VAL A 1 403 ? -15.671 13.762 18.259 1.00 98.62 403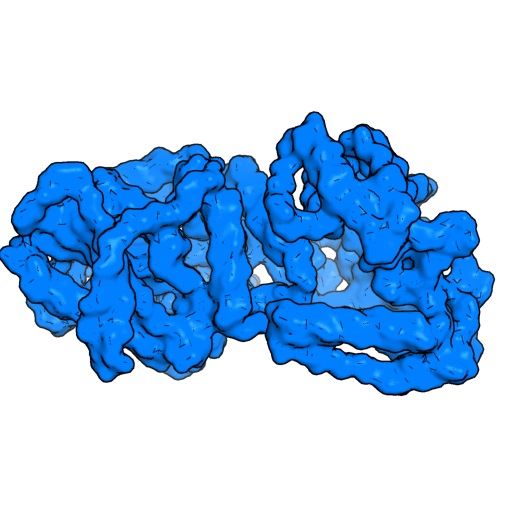 VAL A CA 1
ATOM 3015 C C . VAL A 1 403 ? -14.466 14.630 18.591 1.00 98.62 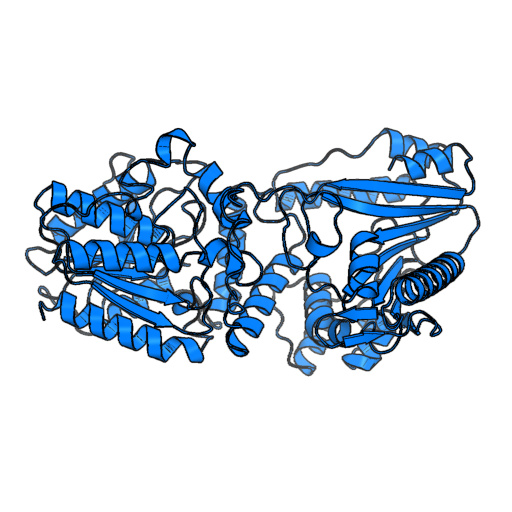403 VAL A C 1
ATOM 3017 O O . VAL A 1 403 ? -14.257 15.653 17.946 1.00 98.62 403 VAL A O 1
ATOM 3020 N N . LEU A 1 404 ? -13.681 14.225 19.592 1.00 98.62 404 LEU A N 1
ATOM 3021 C CA . LEU A 1 404 ? -12.365 14.792 19.891 1.00 98.62 404 LEU A CA 1
ATOM 3022 C C . LEU A 1 404 ? -11.297 13.913 19.239 1.00 98.62 404 LEU A C 1
ATOM 3024 O O . LEU A 1 404 ? -11.200 12.734 19.569 1.00 98.62 404 LEU A O 1
ATOM 3028 N N . MET A 1 405 ? -10.474 14.489 18.368 1.00 98.44 405 MET A N 1
ATOM 3029 C CA . MET A 1 405 ? -9.385 13.787 17.690 1.00 98.44 405 MET A CA 1
ATOM 3030 C C . MET A 1 405 ? -8.036 14.451 18.007 1.00 98.44 405 MET A C 1
ATOM 3032 O O . MET A 1 405 ? -7.775 15.540 17.492 1.00 98.44 405 MET A O 1
ATOM 3036 N N . PRO A 1 406 ? -7.183 13.848 18.857 1.00 98.06 406 PRO A N 1
ATOM 3037 C CA . PRO A 1 406 ? -5.853 14.371 19.155 1.00 98.06 406 PRO A CA 1
ATOM 3038 C C . PRO A 1 406 ? -4.819 13.980 18.089 1.00 98.06 406 PRO A C 1
ATOM 3040 O O . PRO A 1 406 ? -4.835 12.866 17.570 1.00 98.06 406 PRO A O 1
ATOM 3043 N N . ALA A 1 407 ? -3.866 14.872 17.826 1.00 96.50 407 ALA A N 1
ATOM 3044 C CA . ALA A 1 407 ? -2.665 14.632 17.027 1.00 96.50 407 ALA A CA 1
ATOM 3045 C C . ALA A 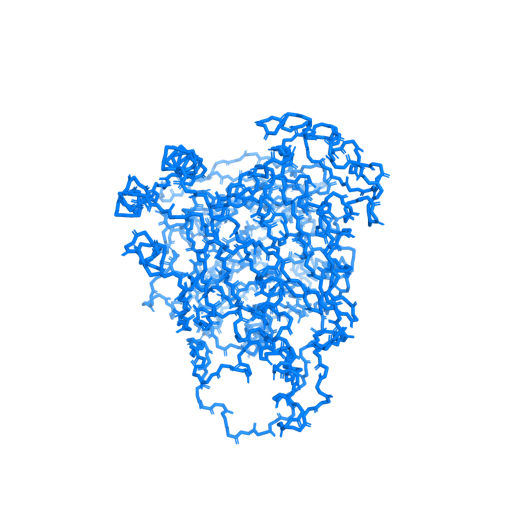1 407 ? -1.593 13.923 17.867 1.00 96.50 407 ALA A C 1
ATOM 3047 O O . ALA A 1 407 ? -0.582 14.524 18.228 1.00 96.50 407 ALA A O 1
ATOM 3048 N N . TYR A 1 408 ? -1.848 12.667 18.244 1.00 97.38 408 TYR A N 1
ATOM 3049 C CA . TYR A 1 408 ? -0.915 11.890 19.063 1.00 97.38 408 TYR A CA 1
ATOM 3050 C C . TYR A 1 408 ? 0.463 11.780 18.391 1.00 97.38 408 TYR A C 1
ATOM 3052 O O . TYR A 1 408 ? 0.574 11.741 17.164 1.00 97.38 408 TYR A O 1
ATOM 3060 N N . ARG A 1 409 ? 1.530 11.741 19.197 1.00 96.31 409 ARG A N 1
ATOM 3061 C CA . ARG A 1 409 ? 2.901 11.663 18.682 1.00 96.31 409 ARG A CA 1
ATOM 3062 C C . ARG A 1 409 ? 3.135 10.364 17.912 1.00 96.31 409 ARG A C 1
ATOM 3064 O O . ARG A 1 409 ? 2.735 9.289 18.353 1.00 96.31 409 ARG A O 1
ATOM 3071 N N . LEU A 1 410 ? 3.826 10.487 16.781 1.00 95.12 410 LEU A N 1
ATOM 3072 C CA . LEU A 1 410 ? 4.096 9.393 15.852 1.00 95.12 410 LEU A CA 1
ATOM 3073 C C . LEU A 1 410 ? 5.538 8.888 15.975 1.00 95.12 410 LEU A C 1
ATOM 3075 O O . LEU A 1 410 ? 6.469 9.640 16.282 1.00 95.12 410 LEU A O 1
ATOM 3079 N N . ALA A 1 411 ? 5.701 7.602 15.697 1.00 91.62 411 ALA A N 1
ATOM 3080 C CA . ALA A 1 411 ? 6.978 6.952 15.462 1.00 91.62 411 ALA A CA 1
ATOM 3081 C C . ALA A 1 411 ? 7.548 7.335 14.077 1.00 91.62 411 ALA A C 1
ATOM 3083 O O . ALA A 1 411 ? 6.785 7.743 13.198 1.00 91.62 411 ALA A O 1
ATOM 3084 N N . PRO A 1 412 ? 8.864 7.178 13.834 1.00 89.38 412 PRO A N 1
ATOM 3085 C CA . PRO A 1 412 ? 9.900 6.712 14.764 1.00 89.38 412 PRO A CA 1
ATOM 3086 C C . PRO A 1 412 ? 10.410 7.782 15.743 1.00 89.38 412 PRO A C 1
ATOM 3088 O O . PRO A 1 412 ? 11.188 7.460 16.632 1.00 89.38 412 PRO A O 1
ATOM 3091 N N . GLU A 1 413 ? 10.009 9.047 15.602 1.00 88.12 413 GLU A N 1
ATOM 3092 C CA . GLU A 1 413 ? 10.472 10.145 16.462 1.00 88.12 413 GLU A CA 1
ATOM 3093 C C . GLU A 1 413 ? 10.009 9.957 17.910 1.00 88.12 413 GLU A C 1
ATOM 3095 O O . GLU A 1 413 ? 10.704 10.341 18.849 1.00 88.12 413 GLU A O 1
ATOM 3100 N N . ASN A 1 414 ? 8.836 9.348 18.085 1.00 94.06 414 ASN A N 1
ATOM 3101 C CA . ASN A 1 414 ? 8.241 9.052 19.376 1.00 94.06 414 ASN A CA 1
ATOM 3102 C C . ASN A 1 414 ? 7.711 7.606 19.374 1.00 94.06 414 ASN A C 1
ATOM 3104 O O . ASN A 1 414 ? 6.510 7.396 19.185 1.00 94.06 414 ASN A O 1
ATOM 3108 N N . PRO A 1 415 ? 8.588 6.597 19.535 1.00 96.31 415 PRO A N 1
ATOM 3109 C CA . PRO A 1 415 ? 8.166 5.201 19.589 1.00 96.31 415 PRO A CA 1
ATOM 3110 C C . PRO A 1 415 ? 7.308 4.932 20.837 1.00 96.31 415 PRO A C 1
ATOM 3112 O O . PRO A 1 415 ? 7.089 5.806 21.686 1.00 96.31 415 PRO A O 1
ATOM 3115 N N . PHE A 1 416 ? 6.805 3.706 20.961 1.00 97.19 416 PHE A N 1
ATOM 3116 C CA . PHE A 1 416 ? 6.116 3.236 22.157 1.00 97.19 416 PHE A CA 1
ATOM 3117 C C . PHE A 1 416 ? 6.924 3.583 23.430 1.00 97.19 416 PHE A C 1
ATOM 3119 O O . PHE A 1 416 ? 8.136 3.359 23.457 1.00 97.19 416 PHE A O 1
ATOM 3126 N N . PRO A 1 417 ? 6.291 4.143 24.485 1.00 96.75 417 PRO A N 1
ATOM 3127 C CA . PRO A 1 417 ? 4.844 4.292 24.697 1.00 96.75 417 PRO A CA 1
ATOM 3128 C C . PRO A 1 417 ? 4.246 5.676 24.359 1.00 96.75 417 PRO A C 1
ATOM 3130 O O . PRO A 1 417 ? 3.131 5.967 24.786 1.00 96.75 417 PRO A O 1
ATOM 3133 N N . ALA A 1 418 ? 4.914 6.543 23.591 1.00 97.38 418 ALA A N 1
ATOM 3134 C CA . ALA A 1 418 ? 4.510 7.953 23.463 1.00 97.38 418 ALA A CA 1
ATOM 3135 C C . ALA A 1 418 ? 3.055 8.179 22.995 1.00 97.38 418 ALA A C 1
ATOM 3137 O O . ALA A 1 418 ? 2.317 8.938 23.627 1.00 97.38 418 ALA A O 1
ATOM 3138 N N . ALA A 1 419 ? 2.617 7.483 21.939 1.00 97.44 419 ALA A N 1
ATOM 3139 C CA . ALA A 1 419 ? 1.238 7.570 21.444 1.00 97.44 419 ALA A CA 1
ATOM 3140 C C . ALA A 1 419 ? 0.200 7.094 22.484 1.00 97.44 419 ALA A C 1
ATOM 3142 O O . ALA A 1 419 ? -0.890 7.654 22.579 1.00 97.44 419 ALA A O 1
ATOM 3143 N N . ILE A 1 420 ? 0.550 6.089 23.298 1.00 97.31 420 ILE A N 1
ATOM 3144 C CA . ILE A 1 420 ? -0.305 5.558 24.373 1.00 97.31 420 ILE A CA 1
ATOM 3145 C C . ILE A 1 420 ? -0.456 6.579 25.506 1.00 97.31 420 ILE A C 1
ATOM 3147 O O . ILE A 1 420 ? -1.535 6.708 26.092 1.00 97.31 420 ILE A O 1
ATOM 3151 N N . ASP A 1 421 ? 0.607 7.320 25.813 1.00 97.38 421 ASP A N 1
ATOM 3152 C CA . ASP A 1 421 ? 0.575 8.374 26.823 1.00 97.38 421 ASP A CA 1
ATOM 3153 C C . ASP A 1 421 ? -0.250 9.582 26.371 1.00 97.38 421 ASP A C 1
ATOM 3155 O O . ASP A 1 421 ? -1.044 10.104 27.159 1.00 97.38 421 ASP A O 1
ATOM 3159 N N . ASP A 1 422 ? -0.133 9.982 25.103 1.00 98.25 422 ASP A N 1
ATOM 3160 C CA . ASP A 1 422 ? -0.941 11.066 24.533 1.00 98.25 422 ASP A CA 1
ATOM 3161 C C . ASP A 1 422 ? -2.423 10.688 24.453 1.00 98.25 422 ASP A C 1
ATOM 3163 O O . ASP A 1 422 ? -3.285 11.482 24.837 1.00 98.25 422 ASP A O 1
ATOM 3167 N N . ALA A 1 423 ? -2.728 9.454 24.035 1.00 98.19 423 ALA A N 1
ATOM 3168 C CA . ALA A 1 423 ? -4.088 8.923 24.025 1.00 98.19 423 ALA A CA 1
ATOM 3169 C C . ALA A 1 423 ? -4.726 8.979 25.422 1.00 98.19 423 ALA A C 1
ATOM 3171 O O . ALA A 1 423 ? -5.858 9.440 25.588 1.00 98.19 423 ALA A O 1
ATOM 3172 N N . TRP A 1 424 ? -3.974 8.586 26.453 1.00 97.94 424 TRP A N 1
ATOM 3173 C CA . TRP A 1 424 ? -4.447 8.630 27.834 1.00 97.94 424 TRP A CA 1
ATOM 3174 C C . TRP A 1 424 ? -4.576 10.051 28.391 1.00 97.94 424 TRP A C 1
ATOM 3176 O O . TRP A 1 424 ? -5.502 10.339 29.155 1.00 97.94 424 TRP A O 1
ATOM 3186 N N . ALA A 1 425 ? -3.675 10.962 28.016 1.00 97.94 425 ALA A N 1
ATOM 3187 C CA . ALA A 1 425 ? -3.782 12.372 28.375 1.00 97.94 425 ALA A CA 1
ATOM 3188 C C . ALA A 1 425 ? -5.056 13.000 27.787 1.00 97.94 425 ALA A C 1
ATOM 3190 O O . ALA A 1 425 ? -5.835 13.603 28.531 1.00 97.94 425 ALA A O 1
ATOM 3191 N N . ALA A 1 426 ? -5.314 12.773 26.495 1.00 98.38 426 ALA A N 1
ATOM 3192 C CA . ALA A 1 426 ? -6.523 13.229 25.817 1.00 98.38 426 ALA A CA 1
ATOM 3193 C C . ALA A 1 426 ? -7.794 12.621 26.432 1.00 98.38 426 ALA A C 1
ATOM 3195 O O . ALA A 1 426 ? -8.761 13.342 26.675 1.00 98.38 426 ALA A O 1
ATOM 3196 N N . PHE A 1 427 ? -7.775 11.326 26.767 1.00 98.44 427 PHE A N 1
ATOM 3197 C CA . PHE A 1 427 ? -8.888 10.656 27.442 1.00 98.44 427 PHE A CA 1
ATOM 3198 C C . PHE A 1 427 ? -9.222 11.293 28.792 1.00 98.44 427 PHE A C 1
ATOM 3200 O O . PHE A 1 427 ? -10.368 11.669 29.030 1.00 98.44 427 PHE A O 1
ATOM 3207 N N . ARG A 1 428 ? -8.233 11.485 29.672 1.00 96.38 428 ARG A N 1
ATOM 3208 C CA . ARG A 1 428 ? -8.473 12.103 30.988 1.00 96.38 428 ARG A CA 1
ATOM 3209 C C . ARG A 1 428 ? -8.964 13.541 30.875 1.00 96.38 428 ARG A C 1
ATOM 3211 O O . ARG A 1 428 ? -9.834 13.946 31.644 1.00 96.38 428 ARG A O 1
ATOM 3218 N N . TRP A 1 429 ? -8.420 14.300 29.925 1.00 96.94 429 TRP A N 1
ATOM 3219 C CA . TRP A 1 429 ? -8.903 15.646 29.647 1.00 96.94 429 TRP A CA 1
ATOM 3220 C C . TRP A 1 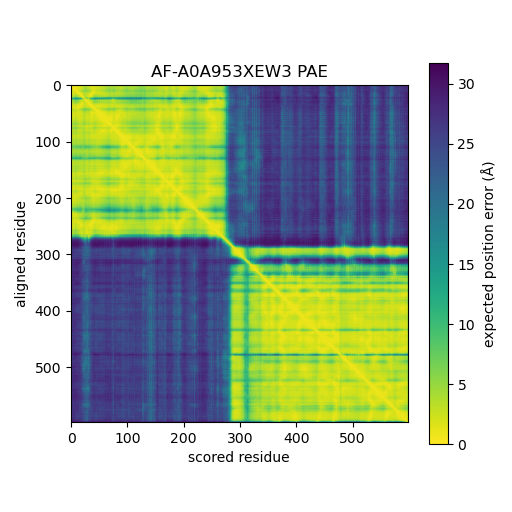429 ? -10.376 15.621 29.220 1.00 96.94 429 TRP A C 1
ATOM 3222 O O . TRP A 1 429 ? -11.185 16.359 29.783 1.00 96.94 429 TRP A O 1
ATOM 3232 N N . LEU A 1 430 ? -10.739 14.719 28.302 1.00 97.56 430 LEU A N 1
ATOM 3233 C CA . LEU A 1 430 ? -12.103 14.584 27.797 1.00 97.56 430 LEU A CA 1
ATOM 3234 C C . LEU A 1 430 ? -13.096 14.190 28.893 1.00 97.56 430 LEU A C 1
ATOM 3236 O O . LEU A 1 430 ? -14.180 14.762 28.951 1.00 97.56 430 LEU A O 1
ATOM 3240 N N . ILE A 1 431 ? -12.727 13.273 29.792 1.00 96.38 431 ILE A N 1
ATOM 3241 C CA . ILE A 1 431 ? -13.562 12.899 30.945 1.00 96.38 431 ILE A CA 1
ATOM 3242 C C . ILE A 1 431 ? -13.896 14.128 31.806 1.00 96.38 431 ILE A C 1
ATOM 3244 O O . ILE A 1 431 ? -15.034 14.278 32.248 1.00 96.38 431 ILE A O 1
ATOM 3248 N N . GLY A 1 432 ? -12.939 15.044 31.991 1.00 93.19 432 GLY A N 1
ATOM 3249 C CA . GLY A 1 432 ? -13.176 16.313 32.684 1.00 93.19 432 GLY A CA 1
ATOM 3250 C C . GLY A 1 432 ? -14.136 17.249 31.939 1.00 93.19 432 GLY A C 1
ATOM 3251 O O . GLY A 1 432 ? -14.953 17.911 32.574 1.00 93.19 432 GLY A O 1
ATOM 3252 N N . GLN A 1 433 ? -14.073 17.283 30.603 1.00 92.44 433 GLN A N 1
ATOM 3253 C CA . GLN A 1 433 ? -14.940 18.134 29.775 1.00 92.44 433 GLN A CA 1
ATOM 3254 C C . GLN A 1 433 ? -16.344 17.576 29.562 1.00 92.44 433 GLN A C 1
ATOM 3256 O O . GLN A 1 433 ? -17.289 18.341 29.383 1.00 92.44 433 GLN A O 1
ATOM 3261 N N . ALA A 1 434 ? -16.497 16.252 29.567 1.00 91.81 434 ALA A N 1
ATOM 3262 C CA . ALA A 1 434 ? -17.775 15.607 29.306 1.00 91.81 434 ALA A CA 1
ATOM 3263 C C . ALA A 1 434 ? -18.834 15.972 30.357 1.00 91.81 434 ALA A C 1
ATOM 3265 O O . ALA A 1 434 ? -20.022 15.892 30.062 1.00 91.81 434 ALA A O 1
ATOM 3266 N N . ALA A 1 435 ? -18.424 16.395 31.562 1.00 86.88 435 ALA A N 1
ATOM 3267 C CA . ALA A 1 435 ? -19.309 16.907 32.613 1.00 86.88 435 ALA A CA 1
ATOM 3268 C C . ALA A 1 435 ? -20.526 15.997 32.901 1.00 86.88 435 ALA A C 1
ATOM 3270 O O . ALA A 1 435 ? -21.626 16.471 33.181 1.00 86.88 435 ALA A O 1
ATOM 3271 N N . GLY A 1 436 ? -20.324 14.676 32.825 1.00 85.81 436 GLY A N 1
ATOM 3272 C CA . GLY A 1 436 ? -21.362 13.660 33.031 1.00 85.81 436 GLY A CA 1
ATOM 3273 C C . GLY A 1 436 ? -22.079 13.182 31.761 1.00 85.81 436 GLY A C 1
ATOM 3274 O O . GLY A 1 436 ? -22.880 12.255 31.847 1.00 85.81 436 GLY A O 1
ATOM 3275 N N . ALA A 1 437 ? -21.793 13.757 30.590 1.00 93.69 437 ALA A N 1
ATOM 3276 C CA . ALA A 1 437 ? -22.225 13.197 29.312 1.00 93.69 437 ALA A CA 1
ATOM 3277 C C . ALA A 1 437 ? -21.527 11.846 29.037 1.00 93.69 437 ALA A C 1
ATOM 3279 O O . ALA A 1 437 ? -20.375 11.664 29.447 1.00 93.69 437 ALA A O 1
ATOM 3280 N N . PRO A 1 438 ? -22.179 10.902 28.328 1.00 96.31 438 PRO A N 1
ATOM 3281 C CA . PRO A 1 438 ? -21.558 9.631 27.963 1.00 96.31 438 PRO A CA 1
ATOM 3282 C C . PRO A 1 438 ? -20.290 9.839 27.128 1.00 96.31 438 PRO A C 1
ATOM 3284 O O . PRO A 1 438 ? -20.281 10.657 26.206 1.00 96.31 438 PRO A O 1
ATOM 3287 N N . VAL A 1 439 ? -19.237 9.080 27.434 1.00 98.06 439 VAL A N 1
ATOM 3288 C CA . VAL A 1 439 ? -17.965 9.097 26.697 1.00 98.06 439 VAL A CA 1
ATOM 3289 C C . VAL A 1 439 ? -17.731 7.735 26.063 1.00 98.06 439 VAL A C 1
ATOM 3291 O O . VAL A 1 439 ? -17.831 6.715 26.740 1.00 98.06 439 VAL A O 1
ATOM 3294 N N . ALA A 1 440 ? -17.390 7.723 24.781 1.00 98.62 440 ALA A N 1
ATOM 3295 C CA . ALA A 1 440 ? -16.921 6.560 24.043 1.00 98.62 440 ALA A CA 1
ATOM 3296 C C . ALA A 1 440 ? -15.484 6.748 23.547 1.00 98.62 440 ALA A C 1
ATOM 3298 O O . ALA A 1 440 ? -14.950 7.860 23.526 1.00 98.62 440 ALA A O 1
ATOM 3299 N N . VAL A 1 441 ? -14.868 5.643 23.132 1.00 98.81 441 VAL A N 1
ATOM 3300 C CA . VAL A 1 441 ? -13.534 5.627 22.525 1.00 98.81 441 VAL A CA 1
ATOM 3301 C C . VAL A 1 441 ? -13.610 4.898 21.191 1.00 98.81 441 VAL A C 1
ATOM 3303 O O . VAL A 1 441 ? -14.154 3.800 21.106 1.00 98.81 441 VAL A O 1
ATOM 3306 N N . ALA A 1 442 ? -13.066 5.505 20.148 1.00 98.75 442 ALA A N 1
ATOM 3307 C CA . ALA A 1 442 ? -13.094 4.991 18.794 1.00 98.75 442 ALA A CA 1
ATOM 3308 C C . ALA A 1 442 ? -11.718 5.099 18.139 1.00 98.75 442 ALA A C 1
ATOM 3310 O O . ALA A 1 442 ? -10.895 5.936 18.516 1.00 98.75 442 ALA A O 1
ATOM 3311 N N . GLY A 1 443 ? -11.468 4.281 17.126 1.00 98.31 443 GLY A N 1
ATOM 3312 C CA . GLY A 1 443 ? -10.266 4.439 16.327 1.00 98.31 443 GLY A CA 1
ATOM 3313 C C . GLY A 1 443 ? -10.207 3.524 15.120 1.00 98.31 443 GLY A C 1
ATOM 3314 O O . GLY A 1 443 ? -10.847 2.472 15.088 1.00 98.31 443 GLY A O 1
ATOM 3315 N N . HIS A 1 444 ? -9.407 3.949 14.148 1.00 96.44 444 HIS A N 1
ATOM 3316 C CA . HIS A 1 444 ? -9.197 3.259 12.884 1.00 96.44 444 HIS A CA 1
ATOM 3317 C C . HIS A 1 444 ? -7.793 2.643 12.814 1.00 96.44 444 HIS A C 1
ATOM 3319 O O . HIS A 1 444 ? -6.816 3.318 13.138 1.00 96.44 444 HIS A O 1
ATOM 3325 N N . SER A 1 445 ? -7.650 1.385 12.381 1.00 96.56 445 SER A N 1
ATOM 3326 C CA . SER A 1 445 ? -6.342 0.736 12.177 1.00 96.56 445 SER A CA 1
ATOM 3327 C C . SER A 1 445 ? -5.463 0.795 13.439 1.00 96.56 445 SER A C 1
ATOM 3329 O O . SER A 1 445 ? -5.902 0.378 14.513 1.00 96.56 445 SER A O 1
ATOM 3331 N N . ALA A 1 446 ? -4.252 1.352 13.366 1.00 96.75 446 ALA A N 1
ATOM 3332 C CA . ALA A 1 446 ? -3.404 1.632 14.534 1.00 96.75 446 ALA A CA 1
ATOM 3333 C C . ALA A 1 446 ? -4.099 2.487 15.618 1.00 96.75 446 ALA A C 1
ATOM 3335 O O . ALA A 1 446 ? -3.925 2.247 16.815 1.00 96.75 446 ALA A O 1
ATOM 3336 N N . GLY A 1 447 ? -4.944 3.440 15.219 1.00 97.94 447 GLY A N 1
ATOM 3337 C CA . GLY A 1 447 ? -5.812 4.189 16.126 1.00 97.94 447 GLY A CA 1
ATOM 3338 C C . GLY A 1 447 ? -6.858 3.305 16.807 1.00 97.94 447 GLY A C 1
ATOM 3339 O O . GLY A 1 447 ? -7.195 3.530 17.966 1.00 97.94 447 GLY A O 1
ATOM 3340 N N . GLY A 1 448 ? -7.314 2.239 16.144 1.00 97.81 448 GLY A N 1
ATOM 3341 C CA . GLY A 1 448 ? -8.126 1.182 16.752 1.00 97.81 448 GLY A CA 1
ATOM 3342 C C . GLY A 1 448 ? -7.364 0.426 17.847 1.00 97.81 448 GLY A C 1
ATOM 3343 O O . GLY A 1 448 ? -7.919 0.150 18.910 1.00 97.81 448 GLY A O 1
ATOM 3344 N N . GLY A 1 449 ? -6.065 0.189 17.653 1.00 97.75 449 GLY A N 1
ATOM 3345 C CA . GLY A 1 449 ? -5.176 -0.317 18.702 1.00 97.75 449 GLY A CA 1
ATOM 3346 C C . GLY A 1 449 ? -5.045 0.647 19.890 1.00 97.75 449 GLY A C 1
ATOM 3347 O O . GLY A 1 449 ? -5.199 0.233 21.041 1.00 97.75 449 GLY A O 1
ATOM 3348 N N . LEU A 1 450 ? -4.853 1.952 19.635 1.00 98.31 450 LEU A N 1
ATOM 3349 C CA . LEU A 1 450 ? -4.847 2.985 20.691 1.00 98.31 450 LEU A CA 1
ATOM 3350 C C . LEU A 1 450 ? -6.183 3.050 21.442 1.00 98.31 450 LEU A C 1
ATOM 3352 O O . LEU A 1 450 ? -6.200 3.189 22.669 1.00 98.31 450 LEU A O 1
ATOM 3356 N N . ALA A 1 451 ? -7.300 2.921 20.725 1.00 98.69 451 ALA A N 1
ATOM 3357 C CA . ALA A 1 451 ? -8.634 2.875 21.303 1.00 98.69 451 ALA A CA 1
ATOM 3358 C C . ALA A 1 451 ? -8.798 1.658 22.220 1.00 98.69 451 ALA A C 1
ATOM 3360 O O . ALA A 1 451 ? -9.206 1.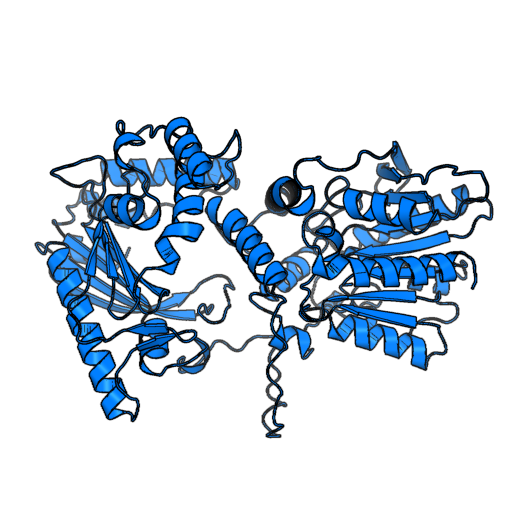819 23.370 1.00 98.69 451 ALA A O 1
ATOM 3361 N N . ALA A 1 452 ? -8.403 0.463 21.771 1.00 98.38 452 ALA A N 1
ATOM 3362 C CA . ALA A 1 452 ? -8.439 -0.753 22.582 1.00 98.38 452 ALA A CA 1
ATOM 3363 C C . ALA A 1 452 ? -7.563 -0.640 23.843 1.00 98.38 452 ALA A C 1
ATOM 3365 O O . ALA A 1 452 ? -8.008 -0.976 24.944 1.00 98.38 452 ALA A O 1
ATOM 3366 N N . ALA A 1 453 ? -6.351 -0.093 23.720 1.00 97.88 453 ALA A N 1
ATOM 3367 C CA . ALA A 1 453 ? -5.480 0.162 24.865 1.00 97.88 453 ALA A CA 1
ATOM 3368 C C . ALA A 1 453 ? -6.084 1.188 25.843 1.00 97.88 453 ALA A C 1
ATOM 3370 O O . ALA A 1 453 ? -5.999 1.016 27.060 1.00 97.88 453 ALA A O 1
ATOM 3371 N N . THR A 1 454 ? -6.739 2.232 25.330 1.00 98.50 454 THR A N 1
ATOM 3372 C CA . THR A 1 454 ? -7.416 3.252 26.146 1.00 98.50 454 THR A CA 1
ATOM 3373 C C . THR A 1 454 ? -8.622 2.671 26.881 1.00 98.50 454 THR A C 1
ATOM 3375 O O . THR A 1 454 ? -8.768 2.912 28.077 1.00 98.50 454 THR A O 1
ATOM 3378 N N . LEU A 1 455 ? -9.444 1.854 26.212 1.00 98.38 455 LEU A N 1
ATOM 3379 C CA . LEU A 1 455 ? -10.568 1.132 26.820 1.00 98.38 455 LEU A CA 1
ATOM 3380 C C . LEU A 1 455 ? -10.098 0.215 27.951 1.00 98.38 455 LEU A C 1
ATOM 3382 O O . LEU A 1 455 ? -10.679 0.218 29.037 1.00 98.38 455 LEU A O 1
ATOM 3386 N N . ARG A 1 456 ? -9.002 -0.517 27.723 1.00 96.94 456 ARG A N 1
ATOM 3387 C CA . ARG A 1 456 ? -8.370 -1.353 28.744 1.00 96.94 456 ARG A CA 1
ATOM 3388 C C . ARG A 1 456 ? -7.930 -0.529 29.955 1.00 96.94 456 ARG A C 1
ATOM 3390 O O . ARG A 1 456 ? -8.306 -0.859 31.076 1.00 96.94 456 ARG A O 1
ATOM 3397 N N . ARG A 1 457 ? -7.173 0.550 29.735 1.00 96.94 457 ARG A N 1
ATOM 3398 C CA . ARG A 1 457 ? -6.690 1.430 30.815 1.00 96.94 457 ARG A CA 1
ATOM 3399 C C . ARG A 1 457 ? -7.837 2.094 31.574 1.00 96.94 457 ARG A C 1
ATOM 3401 O O . ARG A 1 457 ? -7.742 2.251 32.785 1.00 96.94 457 ARG A O 1
ATOM 3408 N N . ALA A 1 458 ? -8.913 2.476 30.885 1.00 97.69 458 ALA A N 1
ATOM 3409 C CA . ALA A 1 458 ? -10.098 3.052 31.513 1.00 97.69 458 ALA A CA 1
ATOM 3410 C C . ALA A 1 458 ? -10.772 2.048 32.455 1.00 97.69 458 ALA A C 1
ATOM 3412 O O . ALA A 1 458 ? -11.043 2.390 33.601 1.00 97.69 458 ALA A O 1
ATOM 3413 N N . ALA A 1 459 ? -10.952 0.802 32.009 1.00 96.69 459 ALA A N 1
ATOM 3414 C CA . ALA A 1 459 ? -11.496 -0.273 32.833 1.00 96.69 459 ALA A CA 1
ATOM 3415 C C . ALA A 1 459 ? -10.602 -0.594 34.046 1.00 96.69 459 ALA A C 1
ATOM 3417 O O . ALA A 1 459 ? -11.092 -0.681 35.166 1.00 96.69 459 ALA A O 1
ATOM 3418 N N . GLU A 1 460 ? -9.282 -0.688 33.848 1.00 95.38 460 GLU A N 1
ATOM 3419 C CA . GLU A 1 460 ? -8.302 -0.893 34.930 1.00 95.38 460 GLU A CA 1
ATOM 3420 C C . GLU A 1 460 ? -8.276 0.272 35.939 1.00 95.38 460 GLU A C 1
ATOM 3422 O O . GLU A 1 460 ? -7.968 0.066 37.111 1.00 95.38 460 GLU A O 1
ATOM 3427 N N . ALA A 1 461 ? -8.611 1.487 35.496 1.00 96.38 461 ALA A N 1
ATOM 3428 C CA . ALA A 1 461 ? -8.740 2.679 36.333 1.00 96.38 461 ALA A CA 1
ATOM 3429 C C . ALA A 1 461 ? -10.165 2.900 36.877 1.00 96.38 461 ALA A C 1
ATOM 3431 O O . ALA A 1 461 ? -10.418 3.939 37.486 1.00 96.38 461 ALA A O 1
ATOM 3432 N N . GLU A 1 462 ? -11.090 1.967 36.628 1.00 96.69 462 GLU A N 1
ATOM 3433 C CA . GLU A 1 462 ? -12.504 2.045 37.020 1.00 96.69 462 GLU A CA 1
ATOM 3434 C C . GLU A 1 462 ? -13.221 3.314 36.507 1.00 96.69 462 GLU A C 1
ATOM 3436 O O . GLU A 1 462 ? -14.159 3.823 37.124 1.00 96.69 462 GLU A O 1
ATOM 3441 N N . ILE A 1 463 ? -12.793 3.833 35.351 1.00 96.44 463 ILE A N 1
ATOM 3442 C CA . ILE A 1 463 ? -13.423 4.972 34.677 1.00 96.44 463 ILE A CA 1
ATOM 3443 C C . ILE A 1 463 ? -14.459 4.433 33.680 1.00 96.44 463 ILE A C 1
ATOM 3445 O O . ILE A 1 463 ? -14.082 3.735 32.735 1.00 96.44 463 ILE A O 1
ATOM 3449 N N . PRO A 1 464 ? -15.757 4.756 33.837 1.00 93.88 464 PRO A N 1
ATOM 3450 C CA . PRO A 1 464 ? -16.796 4.231 32.963 1.00 93.88 464 PRO A CA 1
ATOM 3451 C C . PRO A 1 464 ? -16.672 4.800 31.546 1.00 93.88 464 PRO A C 1
ATOM 3453 O O . PRO A 1 464 ? -16.573 6.012 31.349 1.00 93.88 464 PRO A O 1
ATOM 3456 N N . VAL A 1 465 ? -16.743 3.911 30.556 1.00 97.44 465 VAL A N 1
ATOM 3457 C CA . VAL A 1 465 ? -16.822 4.246 29.130 1.00 97.44 465 VAL A CA 1
ATOM 3458 C C . VAL A 1 465 ? -18.083 3.605 28.563 1.00 97.44 465 VAL A C 1
ATOM 3460 O O . VAL A 1 465 ? -18.332 2.420 28.777 1.00 97.44 465 VAL A O 1
ATOM 3463 N N . ALA A 1 466 ? -18.890 4.395 27.858 1.00 97.38 466 ALA A N 1
ATOM 3464 C CA . ALA A 1 466 ? -20.192 3.978 27.349 1.00 97.38 466 ALA A CA 1
ATOM 3465 C C . ALA A 1 466 ? -20.072 2.954 26.213 1.00 97.38 466 ALA A C 1
ATOM 3467 O O . ALA A 1 466 ? -20.827 1.987 26.183 1.00 97.38 466 ALA A O 1
ATOM 3468 N N . ALA A 1 467 ? -19.126 3.157 25.290 1.00 98.25 467 ALA A N 1
ATOM 3469 C CA . ALA A 1 467 ? -18.924 2.272 24.148 1.00 98.25 467 ALA A CA 1
ATOM 3470 C C . ALA A 1 467 ? -17.508 2.373 23.556 1.00 98.25 467 ALA A C 1
ATOM 3472 O O . ALA A 1 467 ? -16.854 3.416 23.635 1.00 98.25 467 ALA A O 1
ATOM 3473 N N . GLY A 1 468 ? -17.064 1.287 22.927 1.00 98.50 468 GLY A N 1
ATOM 3474 C CA . GLY A 1 468 ? -15.918 1.233 22.024 1.00 98.50 468 GLY A CA 1
ATOM 3475 C C . GLY A 1 468 ? -16.357 1.142 20.558 1.00 98.50 468 GLY A C 1
ATOM 3476 O O . GLY A 1 468 ? -17.343 0.464 20.269 1.00 98.50 468 GLY A O 1
ATOM 3477 N N . TYR A 1 469 ? -15.617 1.761 19.635 1.00 98.62 469 TYR A N 1
ATOM 3478 C CA . TYR A 1 469 ? -15.792 1.565 18.189 1.00 98.62 469 TYR A CA 1
ATOM 3479 C C . TYR A 1 469 ? -14.447 1.328 17.498 1.00 98.62 469 TYR A C 1
ATOM 3481 O O . TYR A 1 469 ? -13.658 2.253 17.306 1.00 98.62 469 TYR A O 1
ATOM 3489 N N . LEU A 1 470 ? -14.164 0.072 17.163 1.00 98.56 470 LEU A N 1
ATOM 3490 C CA . LEU A 1 470 ? -12.878 -0.353 16.620 1.00 98.56 470 LEU A CA 1
ATOM 3491 C C . LEU A 1 470 ? -13.023 -0.670 15.128 1.00 98.56 470 LEU A C 1
ATOM 3493 O O . LEU A 1 470 ? -13.645 -1.663 14.749 1.00 98.56 470 LEU A O 1
ATOM 3497 N N . VAL A 1 471 ? -12.457 0.187 14.280 1.00 97.81 471 VAL A N 1
ATOM 3498 C CA . VAL A 1 471 ? -12.574 0.101 12.818 1.00 97.81 471 VAL A CA 1
ATOM 3499 C C . VAL A 1 471 ? -11.276 -0.449 12.234 1.00 97.81 471 VAL A C 1
ATOM 3501 O O . VAL A 1 471 ? -10.221 0.156 12.406 1.00 97.81 471 VAL A O 1
ATOM 3504 N N . CYS A 1 472 ? -11.350 -1.598 11.561 1.00 96.06 472 CYS A N 1
ATOM 3505 C CA . CYS A 1 472 ? -10.219 -2.350 11.004 1.00 96.06 472 CYS A CA 1
ATOM 3506 C C . CYS A 1 472 ? -9.006 -2.374 11.961 1.00 96.06 472 CYS A C 1
ATOM 3508 O O . CYS A 1 472 ? -7.915 -1.988 11.554 1.00 96.06 472 CYS A O 1
ATOM 3510 N N . PRO A 1 473 ? -9.182 -2.674 13.264 1.00 97.50 473 PRO A N 1
ATOM 3511 C CA . PRO A 1 473 ? -8.202 -2.302 14.280 1.00 97.50 473 PRO A CA 1
ATOM 3512 C C . PRO A 1 473 ? -6.943 -3.173 14.223 1.00 97.50 473 PRO A C 1
ATOM 3514 O O . PRO A 1 473 ? -7.050 -4.387 14.084 1.00 97.50 473 PRO A O 1
ATOM 3517 N N . TRP A 1 474 ? -5.771 -2.563 14.433 1.00 96.44 474 TRP A N 1
ATOM 3518 C CA . TRP A 1 474 ? -4.524 -3.301 14.649 1.00 96.44 474 TRP A CA 1
ATOM 3519 C C . TRP A 1 474 ? -4.375 -3.640 16.134 1.00 96.44 474 TRP A C 1
ATOM 3521 O O . TRP A 1 474 ? -4.165 -2.755 16.964 1.00 96.44 474 TRP A O 1
ATOM 3531 N N . LEU A 1 475 ? -4.565 -4.911 16.480 1.00 95.38 475 LEU A N 1
ATOM 3532 C CA . LEU A 1 475 ? -4.703 -5.401 17.856 1.00 95.38 475 LEU A CA 1
ATOM 3533 C C . LEU A 1 475 ? -3.642 -6.427 18.250 1.00 95.38 475 LEU A C 1
ATOM 3535 O O . LEU A 1 475 ? -3.613 -6.843 19.415 1.00 95.38 475 LEU A O 1
ATOM 3539 N N . GLU A 1 476 ? -2.815 -6.863 17.302 1.00 88.00 476 GLU A N 1
ATOM 3540 C CA . GLU A 1 476 ? -1.748 -7.822 17.541 1.00 88.00 476 GLU A CA 1
ATOM 3541 C C . GLU A 1 476 ? -0.516 -7.557 16.668 1.00 88.00 476 GLU A C 1
ATOM 3543 O O . GLU A 1 476 ? -0.599 -7.449 15.450 1.00 88.00 476 GLU A O 1
ATOM 3548 N N . MET A 1 477 ? 0.667 -7.514 17.289 1.00 85.19 477 MET A N 1
ATOM 3549 C CA . MET A 1 477 ? 1.920 -7.219 16.581 1.00 85.19 477 MET A CA 1
ATOM 3550 C C . MET A 1 477 ? 2.787 -8.443 16.273 1.00 85.19 477 MET A C 1
ATOM 3552 O O . MET A 1 477 ? 3.847 -8.286 15.670 1.00 85.19 477 MET A O 1
ATOM 3556 N N . THR A 1 478 ? 2.363 -9.654 16.648 1.00 70.94 478 THR A N 1
ATOM 3557 C CA . THR A 1 478 ? 3.133 -10.887 16.393 1.00 70.94 478 THR A CA 1
ATOM 3558 C C . THR A 1 478 ? 2.830 -11.607 15.069 1.00 70.94 478 THR A C 1
ATOM 3560 O O . THR A 1 478 ? 3.472 -12.620 14.832 1.00 70.94 478 THR A O 1
ATOM 3563 N N . GLU A 1 479 ? 1.935 -11.087 14.210 1.00 64.06 479 GLU A N 1
ATOM 3564 C CA . GLU A 1 479 ? 1.596 -11.581 12.846 1.00 64.06 479 GLU A CA 1
ATOM 3565 C C . GLU A 1 479 ? 1.583 -13.117 12.686 1.00 64.06 479 GLU A C 1
ATOM 3567 O O . GLU A 1 479 ? 2.587 -13.714 12.317 1.00 64.06 479 GLU A O 1
ATOM 3572 N N . GLN A 1 480 ? 0.448 -13.781 12.950 1.00 63.91 480 GLN A N 1
ATOM 3573 C CA . GLN A 1 480 ? 0.339 -15.257 12.851 1.00 63.91 480 GLN A CA 1
ATOM 3574 C C . GLN A 1 480 ? -1.037 -15.771 12.376 1.00 63.91 480 GLN A C 1
ATOM 3576 O O . GLN A 1 480 ? -1.358 -16.944 12.574 1.00 63.91 480 GLN A O 1
ATOM 3581 N N . ARG A 1 481 ? -1.917 -14.923 11.819 1.00 73.94 481 ARG A N 1
ATOM 3582 C CA . ARG A 1 481 ? -3.311 -15.331 11.519 1.00 73.94 481 ARG A CA 1
ATOM 3583 C C . ARG A 1 481 ? -3.549 -15.637 10.044 1.00 73.94 481 ARG A C 1
ATOM 3585 O O . ARG A 1 481 ? -2.805 -15.189 9.179 1.00 73.94 481 ARG A O 1
ATOM 3592 N N . GLN A 1 482 ? -4.620 -16.376 9.760 1.00 71.44 482 GLN A N 1
ATOM 3593 C CA . GLN A 1 482 ? -4.978 -16.793 8.404 1.00 71.44 482 GLN A CA 1
ATOM 3594 C C . GLN A 1 482 ? -5.242 -15.587 7.487 1.00 71.44 482 GLN A C 1
ATOM 3596 O O . GLN A 1 482 ? -4.773 -15.576 6.353 1.00 71.44 482 GLN A O 1
ATOM 3601 N N . SER A 1 483 ? -5.869 -14.523 7.997 1.00 76.69 483 SER A N 1
ATOM 3602 C CA . SER A 1 483 ? -6.050 -13.255 7.279 1.00 76.69 483 SER A CA 1
ATOM 3603 C C . SER A 1 483 ? -4.735 -12.611 6.833 1.00 76.69 483 SER A C 1
ATOM 3605 O O . SER A 1 483 ? -4.698 -12.006 5.766 1.00 76.69 483 SER A O 1
ATOM 3607 N N . HIS A 1 484 ? -3.643 -12.790 7.587 1.00 76.44 484 HIS A N 1
ATOM 3608 C CA . HIS A 1 484 ? -2.325 -12.283 7.196 1.00 76.44 484 HIS A CA 1
ATOM 3609 C C . HIS A 1 484 ? -1.774 -13.040 5.987 1.00 76.44 484 HIS A C 1
ATOM 3611 O O . HIS A 1 484 ? -1.158 -12.446 5.112 1.00 76.44 484 HIS A O 1
ATOM 3617 N N . ARG A 1 485 ? -2.048 -14.347 5.906 1.00 69.62 485 ARG A N 1
ATOM 3618 C CA . ARG A 1 485 ? -1.638 -15.193 4.776 1.00 69.62 485 ARG A CA 1
ATOM 3619 C C . ARG A 1 485 ? -2.478 -14.913 3.531 1.00 69.62 485 ARG A C 1
ATOM 3621 O O . ARG A 1 485 ? -1.942 -14.806 2.435 1.00 69.62 485 ARG A O 1
ATOM 3628 N N . PHE A 1 486 ? -3.791 -14.785 3.705 1.00 72.81 486 PHE A N 1
ATOM 3629 C CA . PHE A 1 486 ? -4.742 -14.621 2.605 1.00 72.81 486 PHE A CA 1
ATOM 3630 C C . PHE A 1 486 ? -4.786 -13.212 2.023 1.00 72.81 486 PHE A C 1
ATOM 3632 O O . PHE A 1 486 ? -4.898 -13.067 0.808 1.00 72.81 486 PHE A O 1
ATOM 3639 N N . TYR A 1 487 ? -4.680 -12.188 2.868 1.00 77.81 487 TYR A N 1
ATOM 3640 C CA . TYR A 1 487 ? -4.847 -10.790 2.466 1.00 77.81 487 TYR A CA 1
ATOM 3641 C C . TYR A 1 487 ? -3.588 -9.948 2.694 1.00 77.81 487 TYR A C 1
ATOM 3643 O O . TYR A 1 487 ? -3.637 -8.729 2.605 1.00 77.81 487 TYR A O 1
ATOM 3651 N N . GLY A 1 488 ? -2.446 -10.585 2.973 1.00 68.69 488 GLY A N 1
ATOM 3652 C CA . GLY A 1 488 ? -1.192 -9.900 3.288 1.00 68.69 488 GLY A CA 1
ATOM 3653 C C . GLY A 1 488 ? -0.471 -9.244 2.116 1.00 68.69 488 GLY A C 1
ATOM 3654 O O . GLY A 1 488 ? 0.552 -8.599 2.340 1.00 68.69 488 GLY A O 1
ATOM 3655 N N . SER A 1 489 ? -0.956 -9.410 0.884 1.00 73.38 489 SER A N 1
ATOM 3656 C CA . SER A 1 489 ? -0.415 -8.722 -0.288 1.00 73.38 489 SER A CA 1
ATOM 3657 C C . SER A 1 489 ? -1.477 -8.477 -1.352 1.00 73.38 489 SER A C 1
ATOM 3659 O O . SER A 1 489 ? -2.184 -9.408 -1.738 1.00 73.38 489 SER A O 1
ATOM 3661 N N . GLY A 1 490 ? -1.548 -7.249 -1.871 1.00 63.94 490 GLY A N 1
ATOM 3662 C CA . GLY A 1 490 ? -2.428 -6.891 -2.990 1.00 63.94 490 GLY A CA 1
ATOM 3663 C C . GLY A 1 490 ? -3.859 -6.529 -2.584 1.00 63.94 490 GLY A C 1
ATOM 3664 O O . GLY A 1 490 ? -4.707 -6.348 -3.453 1.00 63.94 490 GLY A O 1
ATOM 3665 N N . PHE A 1 491 ? -4.118 -6.377 -1.282 1.00 74.38 491 PHE A N 1
ATOM 3666 C CA . PHE A 1 491 ? -5.426 -6.015 -0.716 1.00 74.38 491 PHE A CA 1
ATOM 3667 C C . PHE A 1 491 ? -5.408 -4.645 -0.013 1.00 74.38 491 PHE A C 1
ATOM 3669 O O . PHE A 1 491 ? -6.277 -4.325 0.800 1.00 74.38 491 PHE A O 1
ATOM 3676 N N . GLY A 1 492 ? -4.429 -3.805 -0.359 1.00 79.56 492 GLY A N 1
ATOM 3677 C CA . GLY A 1 492 ? -4.263 -2.450 0.157 1.00 79.56 492 GLY A CA 1
ATOM 3678 C C . GLY A 1 492 ? -3.173 -2.391 1.218 1.00 79.56 492 GLY A C 1
ATOM 3679 O O . GLY A 1 492 ? -2.045 -2.018 0.909 1.00 79.56 492 GLY A O 1
ATOM 3680 N N . LEU A 1 493 ? -3.512 -2.735 2.463 1.00 82.94 493 LEU A N 1
ATOM 3681 C CA . LEU A 1 493 ? -2.519 -2.866 3.528 1.00 82.94 493 LEU A CA 1
ATOM 3682 C C . LEU A 1 493 ? -1.864 -4.247 3.462 1.00 82.94 493 LEU A C 1
ATOM 3684 O O . LEU A 1 493 ? -2.538 -5.259 3.633 1.00 82.94 493 LEU A O 1
ATOM 3688 N N . ASP A 1 494 ? -0.546 -4.258 3.296 1.00 77.75 494 ASP A N 1
ATOM 3689 C CA . ASP A 1 494 ? 0.242 -5.481 3.155 1.00 77.75 494 ASP A CA 1
ATOM 3690 C C . ASP A 1 494 ? 1.083 -5.762 4.415 1.00 77.75 494 ASP A C 1
ATOM 3692 O O . ASP A 1 494 ? 1.454 -4.843 5.156 1.00 77.75 494 ASP A O 1
ATOM 3696 N N . VAL A 1 495 ? 1.461 -7.029 4.631 1.00 74.50 495 VAL A N 1
ATOM 3697 C CA . VAL A 1 495 ? 2.281 -7.460 5.788 1.00 74.50 495 VAL A CA 1
ATOM 3698 C C . VAL A 1 495 ? 3.637 -6.756 5.843 1.00 74.50 495 VAL A C 1
ATOM 3700 O O . VAL A 1 495 ? 4.117 -6.416 6.919 1.00 74.50 495 VAL A O 1
ATOM 3703 N N . ALA A 1 496 ? 4.226 -6.424 4.691 1.00 68.44 496 ALA A N 1
ATOM 3704 C CA . ALA A 1 496 ? 5.461 -5.641 4.638 1.00 68.44 496 ALA A CA 1
ATOM 3705 C C . ALA A 1 496 ? 5.268 -4.215 5.193 1.00 68.44 496 ALA A C 1
ATOM 3707 O O . ALA A 1 496 ? 6.148 -3.678 5.869 1.00 68.44 496 ALA A O 1
ATOM 3708 N N . GLY A 1 497 ? 4.102 -3.607 4.943 1.00 72.62 497 GLY A N 1
ATOM 3709 C CA . GLY A 1 497 ? 3.737 -2.303 5.496 1.00 72.62 497 GLY A CA 1
ATOM 3710 C C . GLY A 1 497 ? 3.533 -2.357 7.011 1.00 72.62 497 GLY A C 1
ATOM 3711 O O . GLY A 1 497 ? 4.030 -1.484 7.728 1.00 72.62 497 GLY A O 1
ATOM 3712 N N . LEU A 1 498 ? 2.865 -3.408 7.501 1.00 82.69 498 LEU A N 1
ATOM 3713 C CA . LEU A 1 498 ? 2.711 -3.681 8.934 1.00 82.69 498 LEU A CA 1
ATOM 3714 C C . LEU A 1 498 ? 4.066 -3.874 9.619 1.00 82.69 498 LEU A C 1
ATOM 3716 O O . LEU A 1 498 ? 4.357 -3.188 10.600 1.00 82.69 498 LEU A O 1
ATOM 3720 N N . ALA A 1 499 ? 4.932 -4.725 9.069 1.00 80.00 499 ALA A N 1
ATOM 3721 C CA . ALA A 1 499 ? 6.267 -4.969 9.601 1.00 80.00 499 ALA A CA 1
ATOM 3722 C C . ALA A 1 499 ? 7.085 -3.673 9.702 1.00 80.00 499 ALA A C 1
ATOM 3724 O O . ALA A 1 499 ? 7.644 -3.377 10.760 1.00 80.00 499 ALA A O 1
ATOM 3725 N N . TRP A 1 500 ? 7.071 -2.841 8.656 1.00 80.12 500 TRP A N 1
ATOM 3726 C CA . TRP A 1 500 ? 7.765 -1.553 8.663 1.00 80.12 500 TRP A CA 1
ATOM 3727 C C . TRP A 1 500 ? 7.239 -0.584 9.731 1.00 80.12 500 TRP A C 1
ATOM 3729 O O . TRP A 1 500 ? 8.022 0.110 10.387 1.00 80.12 500 TRP A O 1
ATOM 3739 N N . CYS A 1 501 ? 5.918 -0.531 9.920 1.00 85.00 501 CYS A N 1
ATOM 3740 C CA . CYS A 1 501 ? 5.300 0.285 10.964 1.00 85.00 501 CYS A CA 1
ATOM 3741 C C . CYS A 1 501 ? 5.690 -0.220 12.359 1.00 85.00 501 CYS A C 1
ATOM 3743 O O . CYS A 1 501 ? 6.094 0.564 13.221 1.00 85.00 501 CYS A O 1
ATOM 3745 N N . ARG A 1 502 ? 5.637 -1.542 12.559 1.00 89.56 502 ARG A N 1
ATOM 3746 C CA . ARG A 1 502 ? 6.003 -2.211 13.811 1.00 89.56 502 ARG A CA 1
ATOM 3747 C C . ARG A 1 502 ? 7.450 -1.920 14.192 1.00 89.56 502 ARG A C 1
ATOM 3749 O O . ARG A 1 502 ? 7.692 -1.514 15.321 1.00 89.56 502 ARG A O 1
ATOM 3756 N N . GLU A 1 503 ? 8.389 -2.060 13.259 1.00 87.31 503 GLU A N 1
ATOM 3757 C CA . GLU A 1 503 ? 9.822 -1.808 13.484 1.00 87.31 503 GLU A CA 1
ATOM 3758 C C . GLU A 1 503 ? 10.133 -0.370 13.916 1.00 87.31 503 GLU A C 1
ATOM 3760 O O . GLU A 1 503 ? 11.111 -0.128 14.622 1.00 87.31 503 GLU A O 1
ATOM 3765 N N . LYS A 1 504 ? 9.312 0.599 13.499 1.00 86.12 504 LYS A N 1
ATOM 3766 C CA . LYS A 1 504 ? 9.456 2.007 13.894 1.00 86.12 504 LYS A CA 1
ATOM 3767 C C . LYS A 1 504 ? 8.801 2.312 15.229 1.00 86.12 504 LYS A C 1
ATOM 3769 O O . LYS A 1 504 ? 9.256 3.210 15.934 1.00 86.12 504 LYS A O 1
ATOM 3774 N N . TYR A 1 505 ? 7.720 1.610 15.546 1.00 93.69 505 TYR A N 1
ATOM 3775 C CA . TYR A 1 505 ? 6.905 1.888 16.717 1.00 93.69 505 TYR A CA 1
ATOM 3776 C C . TYR A 1 505 ? 7.381 1.155 17.973 1.00 93.69 505 TYR A C 1
ATOM 3778 O O . TYR A 1 505 ? 7.422 1.762 19.039 1.00 93.69 505 TYR A O 1
ATOM 3786 N N . VAL A 1 506 ? 7.742 -0.123 17.869 1.00 93.88 506 VAL A N 1
ATOM 3787 C CA . VAL A 1 506 ? 8.009 -1.010 19.013 1.00 93.88 506 VAL A CA 1
ATOM 3788 C C . VAL A 1 506 ? 9.247 -1.871 18.798 1.00 93.88 506 VAL A C 1
ATOM 3790 O O . VAL A 1 506 ? 9.648 -2.159 17.672 1.00 93.88 506 VAL A O 1
ATOM 3793 N N . THR A 1 507 ? 9.827 -2.356 19.895 1.00 92.31 507 THR A N 1
ATOM 3794 C CA . THR A 1 507 ? 10.862 -3.394 19.857 1.00 92.31 507 THR A CA 1
ATOM 3795 C C . THR A 1 507 ? 10.245 -4.786 20.049 1.00 92.31 507 THR A C 1
ATOM 3797 O O . THR A 1 507 ? 9.137 -4.897 20.579 1.00 92.31 507 THR A O 1
ATOM 3800 N N . PRO A 1 508 ? 10.947 -5.884 19.700 1.00 89.88 508 PRO A N 1
ATOM 3801 C CA . PRO A 1 508 ? 10.450 -7.242 19.949 1.00 89.88 508 PRO A CA 1
ATOM 3802 C C . PRO A 1 508 ? 10.069 -7.533 21.410 1.00 89.88 508 PRO A C 1
ATOM 3804 O O . PRO A 1 508 ? 9.221 -8.386 21.668 1.00 89.88 508 PRO A O 1
ATOM 3807 N N . ALA A 1 509 ? 10.658 -6.817 22.376 1.00 91.56 509 ALA A N 1
ATOM 3808 C CA . ALA A 1 509 ? 10.309 -6.945 23.790 1.00 91.56 509 ALA A CA 1
ATOM 3809 C C . ALA A 1 509 ? 8.886 -6.441 24.103 1.00 91.56 509 ALA A C 1
ATOM 3811 O O . ALA A 1 509 ? 8.259 -6.914 25.051 1.00 91.56 509 ALA A O 1
ATOM 3812 N N . ASP A 1 510 ? 8.359 -5.525 23.290 1.00 94.56 510 ASP A N 1
ATOM 3813 C CA . ASP A 1 510 ? 7.063 -4.881 23.503 1.00 94.56 510 ASP A CA 1
ATOM 3814 C C . ASP A 1 510 ? 5.903 -5.654 22.859 1.00 94.56 510 ASP A C 1
ATOM 3816 O O . ASP A 1 510 ? 4.744 -5.403 23.181 1.00 94.56 510 ASP A O 1
ATOM 3820 N N . TYR A 1 511 ? 6.173 -6.635 21.988 1.00 89.88 511 TYR A N 1
ATOM 3821 C CA . TYR A 1 511 ? 5.136 -7.353 21.226 1.00 89.88 511 TYR A CA 1
ATOM 3822 C C . TYR A 1 511 ? 4.118 -8.087 22.109 1.00 89.88 511 TYR A C 1
ATOM 3824 O O . TYR A 1 511 ? 3.000 -8.368 21.684 1.00 89.88 511 TYR A O 1
ATOM 3832 N N . GLY A 1 512 ? 4.506 -8.452 23.332 1.00 90.88 512 GLY A N 1
ATOM 3833 C CA . GLY A 1 512 ? 3.616 -9.072 24.314 1.00 90.88 512 GLY A CA 1
ATOM 3834 C C . GLY A 1 512 ? 2.868 -8.079 25.201 1.00 90.88 512 GLY A C 1
ATOM 3835 O O . GLY A 1 512 ? 2.037 -8.505 26.002 1.00 90.88 512 GLY A O 1
ATOM 3836 N N . HIS A 1 513 ? 3.160 -6.781 25.108 1.00 95.31 513 HIS A N 1
ATOM 3837 C CA . HIS A 1 513 ? 2.621 -5.782 26.019 1.00 95.31 513 HIS A CA 1
ATOM 3838 C C . HIS A 1 513 ? 1.101 -5.619 25.817 1.00 95.31 513 HIS A C 1
ATOM 3840 O O . HIS A 1 513 ? 0.651 -5.477 24.680 1.00 95.31 513 HIS A O 1
ATOM 3846 N N . PRO A 1 514 ? 0.277 -5.578 26.883 1.00 94.12 514 PRO A N 1
ATOM 3847 C CA . PRO A 1 514 ? -1.188 -5.539 26.768 1.00 94.12 514 PRO A CA 1
ATOM 3848 C C . PRO A 1 514 ? -1.764 -4.276 26.112 1.00 94.12 514 PRO A C 1
ATOM 3850 O O . PRO A 1 514 ? -2.931 -4.264 25.735 1.00 94.12 514 PRO A O 1
ATOM 3853 N N . TRP A 1 515 ? -0.968 -3.214 25.986 1.00 94.06 515 TRP A N 1
ATOM 3854 C CA . TRP A 1 515 ? -1.336 -1.997 25.243 1.00 94.06 515 TRP A CA 1
ATOM 3855 C C . TRP A 1 515 ? -0.902 -2.016 23.774 1.00 94.06 515 TRP A C 1
ATOM 3857 O O . TRP A 1 515 ? -1.403 -1.219 22.994 1.00 94.06 515 TRP A O 1
ATOM 3867 N N . VAL A 1 516 ? 0.034 -2.894 23.417 1.00 94.75 516 VAL A N 1
ATOM 3868 C CA . VAL A 1 516 ? 0.554 -3.051 22.050 1.00 94.75 516 VAL A CA 1
ATOM 3869 C C . VAL A 1 516 ? -0.225 -4.141 21.321 1.00 94.75 516 VAL A C 1
ATOM 3871 O O . VAL A 1 516 ? -0.625 -3.971 20.178 1.00 94.75 516 VAL A O 1
ATOM 3874 N N . SER A 1 517 ? -0.489 -5.232 22.035 1.00 94.25 517 SER A N 1
ATOM 3875 C CA . SER A 1 517 ? -1.119 -6.446 21.531 1.00 94.25 517 SER A CA 1
ATOM 3876 C C . SER A 1 517 ? -2.314 -6.838 22.414 1.00 94.25 517 SER A C 1
ATOM 3878 O O . SER A 1 517 ? -2.293 -7.889 23.067 1.00 94.25 517 SER A O 1
ATOM 3880 N N . PRO A 1 518 ? -3.348 -5.980 22.539 1.00 92.38 518 PRO A N 1
ATOM 3881 C CA . PRO A 1 518 ? -4.482 -6.219 23.434 1.00 92.38 518 PRO A CA 1
ATOM 3882 C C . PRO A 1 518 ? -5.230 -7.524 23.132 1.00 92.38 518 PRO A C 1
ATOM 3884 O O . PRO A 1 518 ? -5.750 -8.140 24.064 1.00 92.38 518 PRO A O 1
ATOM 3887 N N . ALA A 1 519 ? -5.233 -7.999 21.879 1.00 89.56 519 ALA A N 1
ATOM 3888 C CA . ALA A 1 519 ? -5.916 -9.236 21.495 1.00 89.56 519 ALA A CA 1
ATOM 3889 C C . ALA A 1 519 ? -5.335 -10.508 22.138 1.00 89.56 519 ALA A C 1
ATOM 3891 O O . ALA A 1 519 ? -6.007 -11.541 22.171 1.00 89.56 519 ALA A O 1
ATOM 3892 N N . ARG A 1 520 ? -4.111 -10.450 22.679 1.00 89.25 520 ARG A N 1
ATOM 3893 C CA . ARG A 1 520 ? -3.472 -11.571 23.389 1.00 89.25 520 ARG A CA 1
ATOM 3894 C C . ARG A 1 520 ? -3.829 -11.684 24.860 1.00 89.25 520 ARG A C 1
ATOM 3896 O O . ARG A 1 520 ? -3.456 -12.667 25.499 1.00 89.25 520 ARG A O 1
ATOM 3903 N N . HIS A 1 521 ? -4.537 -10.704 25.403 1.00 91.06 521 HIS A N 1
ATOM 3904 C CA . HIS A 1 521 ? -4.832 -10.634 26.826 1.00 91.06 521 HIS A CA 1
ATOM 3905 C C . HIS A 1 521 ? -6.328 -10.731 27.067 1.00 91.06 521 HIS A C 1
ATOM 3907 O O . HIS A 1 521 ? -7.138 -10.242 26.284 1.00 91.06 521 HIS A O 1
ATOM 3913 N N . ALA A 1 522 ? -6.707 -11.327 28.196 1.00 90.38 522 ALA A N 1
ATOM 3914 C CA . ALA A 1 522 ? -8.094 -11.274 28.628 1.00 90.38 522 ALA A CA 1
ATOM 3915 C C . ALA A 1 522 ? -8.519 -9.803 28.828 1.00 90.38 522 ALA A C 1
ATOM 3917 O O . ALA A 1 522 ? -7.719 -9.000 29.343 1.00 90.38 522 ALA A O 1
ATOM 3918 N N . PRO A 1 523 ? -9.748 -9.433 28.429 1.00 91.38 523 PRO A N 1
ATOM 3919 C CA . PRO A 1 523 ? -10.264 -8.100 28.689 1.00 91.38 523 PRO A CA 1
ATOM 3920 C C . PRO A 1 523 ? -10.429 -7.896 30.207 1.00 91.38 523 PRO A C 1
ATOM 3922 O O . PRO A 1 523 ? -10.862 -8.822 30.901 1.00 91.38 523 PRO A O 1
ATOM 3925 N N . PRO A 1 524 ? -10.069 -6.720 30.751 1.00 92.56 524 PRO A N 1
ATOM 3926 C CA . PRO A 1 524 ? -10.281 -6.418 32.163 1.00 92.56 524 PRO A CA 1
ATOM 3927 C C . PRO A 1 524 ? -11.776 -6.364 32.508 1.00 92.56 524 PRO A C 1
ATOM 3929 O O . PRO A 1 524 ? -12.626 -6.084 31.659 1.00 92.56 524 PRO A O 1
ATOM 3932 N N . ALA A 1 525 ? -12.097 -6.589 33.783 1.00 89.81 525 ALA A N 1
ATOM 3933 C CA . ALA A 1 525 ? -13.440 -6.338 34.294 1.00 89.81 525 ALA A CA 1
ATOM 3934 C C . ALA A 1 525 ? -13.816 -4.861 34.084 1.00 89.81 525 ALA A C 1
ATOM 3936 O O . ALA A 1 525 ? -12.977 -3.980 34.246 1.00 89.81 525 ALA A O 1
ATOM 3937 N N . GLY A 1 526 ? -15.069 -4.593 33.709 1.00 89.38 526 GLY A N 1
ATOM 3938 C CA . GLY A 1 526 ? -15.527 -3.229 33.423 1.00 89.38 526 GLY A CA 1
ATOM 3939 C C . GLY A 1 526 ? -15.148 -2.697 32.036 1.00 89.38 526 GLY A C 1
ATOM 3940 O O . GLY A 1 526 ? -15.366 -1.518 31.771 1.00 89.38 526 GLY A O 1
ATOM 3941 N N . HIS A 1 527 ? -14.612 -3.534 31.137 1.00 96.19 527 HIS A N 1
ATOM 3942 C CA . HIS A 1 527 ? -14.403 -3.145 29.739 1.00 96.19 527 HIS A CA 1
ATOM 3943 C C . HIS A 1 527 ? -15.731 -2.763 29.062 1.00 96.19 527 HIS A C 1
ATOM 3945 O O . HIS A 1 527 ? -16.750 -3.437 29.229 1.00 96.19 527 HIS A O 1
ATOM 3951 N N . ALA A 1 528 ? -15.706 -1.692 28.266 1.00 96.88 528 ALA A N 1
ATOM 3952 C CA . ALA A 1 528 ? -16.884 -1.174 27.577 1.00 96.88 528 ALA A CA 1
ATOM 3953 C C . ALA A 1 528 ? -17.433 -2.153 26.520 1.00 96.88 528 ALA A C 1
ATOM 3955 O O . ALA A 1 528 ? -16.652 -2.891 25.900 1.00 96.88 528 ALA A O 1
ATOM 3956 N N . PRO A 1 529 ? -18.750 -2.126 26.243 1.00 97.38 529 PRO A N 1
ATOM 3957 C CA . PRO A 1 529 ? -19.301 -2.805 25.078 1.00 97.38 529 PRO A CA 1
ATOM 3958 C C . PRO A 1 529 ? -18.682 -2.226 23.800 1.00 97.38 529 PRO A C 1
ATOM 3960 O O . PRO A 1 529 ? -18.473 -1.019 23.706 1.00 97.38 529 PRO A O 1
ATOM 3963 N N . THR A 1 530 ? -18.349 -3.072 22.826 1.00 98.38 530 THR A N 1
ATOM 3964 C CA . THR A 1 530 ? -17.543 -2.656 21.663 1.00 98.38 530 THR A CA 1
ATOM 3965 C C . THR A 1 530 ? -18.199 -3.038 20.342 1.00 98.38 530 THR A C 1
ATOM 3967 O O . THR A 1 530 ? -18.644 -4.168 20.172 1.00 98.38 530 THR A O 1
ATOM 3970 N N . VAL A 1 531 ? -18.236 -2.109 19.392 1.00 98.69 531 VAL A N 1
ATOM 3971 C CA . VAL A 1 531 ? -18.613 -2.377 18.000 1.00 98.69 531 VAL A CA 1
ATOM 3972 C C . VAL A 1 531 ? -17.349 -2.481 17.155 1.00 98.69 531 VAL A C 1
ATOM 3974 O O . VAL A 1 531 ? -16.434 -1.671 17.303 1.00 98.69 531 VAL A O 1
ATOM 3977 N N . PHE A 1 532 ? -17.304 -3.468 16.270 1.00 98.56 532 PHE A N 1
ATOM 3978 C CA . PHE A 1 532 ? -16.218 -3.711 15.332 1.00 98.56 532 PHE A CA 1
ATOM 3979 C C . PHE A 1 532 ? -16.722 -3.553 13.899 1.00 98.56 532 PHE A C 1
ATOM 3981 O O . PHE A 1 532 ? -17.778 -4.087 13.561 1.00 98.56 532 PHE A O 1
ATOM 3988 N N . LEU A 1 533 ? -15.947 -2.867 13.061 1.00 98.25 533 LEU A N 1
ATOM 3989 C CA . LEU A 1 533 ? -16.168 -2.783 11.616 1.00 98.25 533 LEU A CA 1
ATOM 3990 C C . LEU A 1 533 ? -14.903 -3.239 10.899 1.00 98.25 533 LEU A C 1
ATOM 3992 O O . LEU A 1 533 ? -13.855 -2.634 11.096 1.00 98.25 533 LEU A O 1
ATOM 3996 N N . VAL A 1 534 ? -14.981 -4.298 10.097 1.00 96.19 534 VAL A N 1
ATOM 3997 C CA . VAL A 1 534 ? -13.797 -4.965 9.535 1.00 96.19 534 VAL A CA 1
ATOM 3998 C C . VAL A 1 534 ? -14.035 -5.333 8.073 1.00 96.19 534 VAL A C 1
ATOM 4000 O O . VAL A 1 534 ? -15.121 -5.791 7.717 1.00 96.19 534 VAL A O 1
ATOM 4003 N N . GLY A 1 535 ? -13.029 -5.145 7.217 1.00 95.19 535 GLY A N 1
ATOM 4004 C CA . GLY A 1 535 ? -13.077 -5.614 5.832 1.00 95.19 535 GLY A CA 1
ATOM 4005 C C . GLY A 1 535 ? -13.000 -7.142 5.740 1.00 95.19 535 GLY A C 1
ATOM 4006 O O . GLY A 1 535 ? -12.239 -7.793 6.453 1.00 95.19 535 GLY A O 1
ATOM 4007 N N . GLY A 1 536 ? -13.779 -7.745 4.845 1.00 90.00 536 GLY A N 1
ATOM 4008 C CA . GLY A 1 536 ? -13.731 -9.186 4.581 1.00 90.00 536 GLY A CA 1
ATOM 4009 C C . GLY A 1 536 ? -12.420 -9.631 3.923 1.00 90.00 536 GLY A C 1
ATOM 4010 O O . GLY A 1 536 ? -12.024 -10.784 4.088 1.00 90.00 536 GLY A O 1
ATOM 4011 N N . CYS A 1 537 ? -11.745 -8.705 3.234 1.00 92.00 537 CYS A N 1
ATOM 4012 C CA . CYS A 1 537 ? -10.434 -8.871 2.609 1.00 92.00 537 CYS A CA 1
ATOM 4013 C C . CYS A 1 537 ? -9.377 -8.000 3.316 1.00 92.00 537 CYS A C 1
ATOM 4015 O O . CYS A 1 537 ? -8.610 -7.288 2.673 1.00 92.00 537 CYS A O 1
ATOM 4017 N N . ASP A 1 538 ? -9.395 -7.992 4.649 1.00 92.69 538 ASP A N 1
ATOM 4018 C CA . ASP A 1 538 ? -8.486 -7.212 5.492 1.00 92.69 538 ASP A CA 1
ATOM 4019 C C . ASP A 1 538 ? -7.437 -8.126 6.142 1.00 92.69 538 ASP A C 1
ATOM 4021 O O . ASP A 1 538 ? -7.769 -9.140 6.762 1.00 92.69 538 ASP A O 1
ATOM 4025 N N . VAL A 1 539 ? -6.164 -7.742 6.040 1.00 88.75 539 VAL A N 1
ATOM 4026 C CA . VAL A 1 539 ? -5.031 -8.426 6.679 1.00 88.75 539 VAL A CA 1
ATOM 4027 C C . VAL A 1 539 ? -5.200 -8.527 8.206 1.00 88.75 539 VAL A C 1
ATOM 4029 O O . VAL A 1 539 ? -4.870 -9.560 8.795 1.00 88.75 539 VAL A O 1
ATOM 4032 N N . LEU A 1 540 ? -5.827 -7.529 8.842 1.00 93.94 540 LEU A N 1
ATOM 4033 C CA . LEU A 1 540 ? -6.089 -7.461 10.288 1.00 93.94 540 LEU A CA 1
ATOM 4034 C C . LEU A 1 540 ? -7.444 -8.068 10.691 1.00 93.94 540 LEU A C 1
ATOM 4036 O O . LEU A 1 540 ? -7.883 -7.942 11.837 1.00 93.94 540 LEU A O 1
ATOM 4040 N N . ARG A 1 541 ? -8.140 -8.747 9.771 1.00 92.81 541 ARG A N 1
ATOM 4041 C CA . ARG A 1 541 ? -9.488 -9.268 10.030 1.00 92.81 541 ARG A CA 1
ATOM 4042 C C . ARG A 1 541 ? -9.546 -10.212 11.226 1.00 92.81 541 ARG A C 1
ATOM 4044 O O . ARG A 1 541 ? -10.345 -10.017 12.143 1.00 92.81 541 ARG A O 1
ATOM 4051 N N . ASP A 1 542 ? -8.709 -11.243 11.229 1.00 87.25 542 ASP A N 1
ATOM 4052 C CA . ASP A 1 542 ? -8.863 -12.345 12.179 1.00 87.25 542 ASP A CA 1
ATOM 4053 C C . ASP A 1 542 ? -8.511 -11.949 13.617 1.00 87.25 542 ASP A C 1
ATOM 4055 O O . ASP A 1 542 ? -8.986 -12.569 14.568 1.00 87.25 542 ASP A O 1
ATOM 4059 N N . GLU A 1 543 ? -7.669 -10.935 13.813 1.00 90.44 543 GLU A N 1
ATOM 4060 C CA . GLU A 1 543 ? -7.372 -10.419 15.153 1.00 90.44 543 GLU A CA 1
ATOM 4061 C C . GLU A 1 543 ? -8.526 -9.599 15.721 1.00 90.44 543 GLU A C 1
ATOM 4063 O O . GLU A 1 543 ? -8.826 -9.732 16.909 1.00 90.44 543 GLU A O 1
ATOM 4068 N N . ALA A 1 544 ? -9.233 -8.841 14.880 1.00 94.06 544 ALA A N 1
ATOM 4069 C CA . ALA A 1 544 ? -10.461 -8.165 15.270 1.00 94.06 544 ALA A CA 1
ATOM 4070 C C . ALA A 1 544 ? -11.563 -9.174 15.632 1.00 94.06 544 ALA A C 1
ATOM 4072 O O . ALA A 1 544 ? -12.179 -9.051 16.694 1.00 94.06 544 ALA A O 1
ATOM 4073 N N . VAL A 1 545 ? -11.747 -10.221 14.816 1.00 90.19 545 VAL A N 1
ATOM 4074 C CA . VAL A 1 545 ? -12.677 -11.331 15.103 1.00 90.19 545 VAL A CA 1
ATOM 4075 C C . VAL A 1 545 ? -12.317 -12.005 16.430 1.00 90.19 545 VAL A C 1
ATOM 4077 O O . VAL A 1 545 ? -13.160 -12.139 17.320 1.00 90.19 545 VAL A O 1
ATOM 4080 N N . ALA A 1 546 ? -11.045 -12.374 16.610 1.00 86.94 546 ALA A N 1
ATOM 4081 C CA . ALA A 1 546 ? -10.582 -13.045 17.820 1.00 86.94 546 ALA A CA 1
ATOM 4082 C C . ALA A 1 546 ? -10.765 -12.185 19.080 1.00 86.94 546 ALA A C 1
ATOM 4084 O O . ALA A 1 546 ? -11.112 -12.721 20.139 1.00 86.94 546 ALA A O 1
ATOM 4085 N N . TYR A 1 547 ? -10.554 -10.869 18.977 1.00 94.12 547 TYR A N 1
ATOM 4086 C CA . TYR A 1 547 ? -10.757 -9.947 20.090 1.00 94.12 547 TYR A CA 1
ATOM 4087 C C . TYR A 1 547 ? -12.242 -9.780 20.430 1.00 94.12 547 TYR A C 1
ATOM 4089 O O . TYR A 1 547 ? -12.608 -9.884 21.603 1.00 94.12 547 TYR A O 1
ATOM 4097 N N . ALA A 1 548 ? -13.113 -9.625 19.427 1.00 92.88 548 ALA A N 1
ATOM 4098 C CA . ALA A 1 548 ? -14.563 -9.577 19.621 1.00 92.88 548 ALA A CA 1
ATOM 4099 C C . ALA A 1 548 ? -15.087 -10.849 20.310 1.00 92.88 548 ALA A C 1
ATOM 4101 O O . ALA A 1 548 ? -15.852 -10.776 21.274 1.00 92.88 548 ALA A O 1
ATOM 4102 N N . ASP A 1 549 ? -14.616 -12.024 19.891 1.00 86.00 549 ASP A N 1
ATOM 4103 C CA . ASP A 1 549 ? -14.972 -13.288 20.535 1.00 86.00 549 ASP A CA 1
ATOM 4104 C C . ASP A 1 549 ? -14.403 -13.413 21.953 1.00 86.00 549 ASP A C 1
ATOM 4106 O O . ASP A 1 549 ? -15.042 -13.990 22.835 1.00 86.00 549 ASP A O 1
ATOM 4110 N N . GLY A 1 550 ? -13.216 -12.851 22.200 1.00 88.12 550 GLY A N 1
ATOM 4111 C CA . GLY A 1 550 ? -12.639 -12.724 23.538 1.00 88.12 550 GLY A CA 1
ATOM 4112 C C . GLY A 1 550 ? -13.532 -11.918 24.481 1.00 88.12 550 GLY A C 1
ATOM 4113 O O . GLY A 1 550 ? -13.803 -12.369 25.596 1.00 88.12 550 GLY A O 1
ATOM 4114 N N . LEU A 1 551 ? -14.054 -10.781 24.013 1.00 92.12 551 LEU A N 1
ATOM 4115 C CA . LEU A 1 551 ? -15.016 -9.962 24.754 1.00 92.12 551 LEU A CA 1
ATOM 4116 C C . LEU A 1 551 ? -16.315 -10.732 25.030 1.00 92.12 551 LEU A C 1
ATOM 4118 O O . LEU A 1 551 ? -16.749 -10.797 26.181 1.00 92.12 551 LEU A O 1
ATOM 4122 N N . ARG A 1 552 ? -16.885 -11.403 24.019 1.00 93.00 552 ARG A N 1
ATOM 4123 C CA . ARG A 1 552 ? -18.112 -12.211 24.174 1.00 93.00 552 ARG A CA 1
ATOM 4124 C C . ARG A 1 552 ? -17.945 -13.329 25.197 1.00 93.00 552 ARG A C 1
ATOM 4126 O O . ARG A 1 552 ? -18.817 -13.520 26.042 1.00 93.00 552 ARG A O 1
ATOM 4133 N N . ARG A 1 553 ? -16.815 -14.047 25.168 1.00 90.00 553 ARG A N 1
ATOM 4134 C CA . ARG A 1 553 ? -16.499 -15.098 26.156 1.00 90.00 553 ARG A CA 1
ATOM 4135 C C . ARG A 1 553 ? -16.377 -14.551 27.576 1.00 90.00 553 ARG A C 1
ATOM 4137 O O . ARG A 1 553 ? -16.698 -15.262 28.522 1.00 90.00 553 ARG A O 1
ATOM 4144 N N . ALA A 1 554 ? -15.943 -13.303 27.722 1.00 90.75 554 ALA A N 1
ATOM 4145 C CA . ALA A 1 554 ? -15.894 -12.601 28.999 1.00 90.75 554 ALA A CA 1
ATOM 4146 C C . ALA A 1 554 ? -17.248 -11.983 29.414 1.00 90.75 554 ALA A C 1
ATOM 4148 O O . ALA A 1 554 ? -17.317 -11.297 30.431 1.00 90.75 554 ALA A O 1
ATOM 4149 N N . GLY A 1 555 ? -18.326 -12.220 28.656 1.00 92.00 555 GLY A N 1
ATOM 4150 C CA . GLY A 1 555 ? -19.657 -11.674 28.935 1.00 92.00 555 GLY A CA 1
ATOM 4151 C C . GLY A 1 555 ? -19.809 -10.190 28.591 1.00 92.00 555 GLY A C 1
ATOM 4152 O O . GLY A 1 555 ? -20.790 -9.569 28.996 1.00 92.00 555 GLY A O 1
ATOM 4153 N N . ILE A 1 556 ? -18.854 -9.615 27.856 1.00 93.75 556 ILE A N 1
ATOM 4154 C CA . ILE A 1 556 ? -18.895 -8.230 27.387 1.00 93.75 556 ILE A CA 1
ATOM 4155 C C . ILE A 1 556 ? -19.581 -8.202 26.026 1.00 93.75 556 ILE A C 1
ATOM 4157 O O . ILE A 1 556 ? -19.339 -9.048 25.162 1.00 93.75 556 ILE A O 1
ATOM 4161 N N . PHE A 1 557 ? -20.443 -7.211 25.827 1.00 94.12 557 PHE A N 1
ATOM 4162 C CA . PHE A 1 557 ? -21.134 -7.052 24.563 1.00 94.12 557 PHE A CA 1
ATOM 4163 C C . PHE A 1 557 ? -20.130 -6.691 23.447 1.00 94.12 557 PHE A C 1
ATOM 4165 O O . PHE A 1 557 ? -19.414 -5.693 23.562 1.00 94.12 557 PHE A O 1
ATOM 4172 N N . ALA A 1 558 ? -20.109 -7.467 22.356 1.00 95.31 558 ALA A N 1
ATOM 4173 C CA . ALA A 1 558 ? -19.332 -7.150 21.159 1.00 95.31 558 ALA A CA 1
ATOM 4174 C C . ALA A 1 558 ? -20.127 -7.395 19.863 1.00 95.31 558 ALA A C 1
ATOM 4176 O O . ALA A 1 558 ? -20.428 -8.546 19.524 1.00 95.31 558 ALA A O 1
ATOM 4177 N N . ASP A 1 559 ? -20.450 -6.320 19.141 1.00 95.81 559 ASP A N 1
ATOM 4178 C CA . ASP A 1 559 ? -21.074 -6.359 17.810 1.00 95.81 559 ASP A CA 1
ATOM 4179 C C . ASP A 1 559 ? -19.957 -6.369 16.761 1.00 95.81 559 ASP A C 1
ATOM 4181 O O . ASP A 1 559 ? -19.043 -5.556 16.846 1.00 95.81 559 ASP A O 1
ATOM 4185 N N . LEU A 1 560 ? -20.010 -7.269 15.779 1.00 95.38 560 LEU A N 1
ATOM 4186 C CA . LEU A 1 560 ? -19.017 -7.342 14.703 1.00 95.38 560 LEU A CA 1
ATOM 4187 C C . LEU A 1 560 ? -19.728 -7.245 13.357 1.00 95.38 560 LEU A C 1
ATOM 4189 O O . LEU A 1 560 ? -20.553 -8.100 13.044 1.00 95.38 560 LEU A O 1
ATOM 4193 N N . VAL A 1 561 ? -19.375 -6.223 12.583 1.00 97.31 561 VAL A N 1
ATOM 4194 C CA . VAL A 1 561 ? -19.798 -6.033 11.198 1.00 97.31 561 VAL A CA 1
ATOM 4195 C C . VAL A 1 561 ? -18.605 -6.341 10.300 1.00 97.31 561 VAL A C 1
ATOM 4197 O O . VAL A 1 561 ? -17.631 -5.589 10.254 1.00 97.31 561 VAL A O 1
ATOM 4200 N N . GLU A 1 562 ? -18.676 -7.466 9.595 1.00 95.19 562 GLU A N 1
ATOM 4201 C CA . GLU A 1 562 ? -17.714 -7.826 8.553 1.00 95.19 562 GLU A CA 1
ATOM 4202 C C . GLU A 1 562 ? -18.273 -7.415 7.190 1.00 95.19 562 GLU A C 1
ATOM 4204 O O . GLU A 1 562 ? -19.402 -7.773 6.858 1.00 95.19 562 GLU A O 1
ATOM 4209 N N . ALA A 1 563 ? -17.491 -6.675 6.404 1.00 95.81 563 ALA A N 1
ATOM 4210 C CA . ALA A 1 563 ? -17.878 -6.164 5.092 1.00 95.81 563 ALA A CA 1
ATOM 4211 C C . ALA A 1 563 ? -17.257 -7.021 3.969 1.00 95.81 563 ALA A C 1
ATOM 4213 O O . ALA A 1 563 ? -16.081 -6.833 3.641 1.00 95.81 563 ALA A O 1
ATOM 4214 N N . PRO A 1 564 ? -17.989 -7.977 3.363 1.00 90.62 564 PRO A N 1
ATOM 4215 C CA . PRO A 1 564 ? -17.429 -8.887 2.366 1.00 90.62 564 PRO A CA 1
ATOM 4216 C C . PRO A 1 564 ? -16.846 -8.144 1.160 1.00 90.62 564 PRO A C 1
ATOM 4218 O O . PRO A 1 564 ? -17.432 -7.180 0.670 1.00 90.62 564 PRO A O 1
ATOM 4221 N N . GLY A 1 565 ? -15.688 -8.596 0.673 1.00 88.56 565 GLY A N 1
ATOM 4222 C CA . GLY A 1 565 ? -15.010 -8.005 -0.484 1.00 88.56 565 GLY A CA 1
ATOM 4223 C C . GLY A 1 565 ? -14.372 -6.633 -0.234 1.00 88.56 565 GLY A C 1
ATOM 4224 O O . GLY A 1 565 ? -13.787 -6.074 -1.162 1.00 88.56 565 GLY A O 1
ATOM 4225 N N . MET A 1 566 ? -14.486 -6.067 0.973 1.00 95.38 566 MET A N 1
ATOM 4226 C CA . MET A 1 566 ? -13.896 -4.770 1.311 1.00 95.38 566 MET A CA 1
ATOM 4227 C C . MET A 1 566 ? -12.481 -4.915 1.894 1.00 95.38 566 MET A C 1
ATOM 4229 O O . MET A 1 566 ? -12.251 -5.834 2.688 1.00 95.38 566 MET A O 1
ATOM 4233 N N . PRO A 1 567 ? -11.551 -4.010 1.533 1.00 92.69 567 PRO A N 1
ATOM 4234 C CA . PRO A 1 567 ? -10.165 -4.039 1.988 1.00 92.69 567 PRO A CA 1
ATOM 4235 C C . PRO A 1 567 ? -9.980 -3.372 3.355 1.00 92.69 567 PRO A C 1
ATOM 4237 O O . PRO A 1 567 ? -10.910 -2.791 3.922 1.00 92.69 567 PRO A O 1
ATOM 4240 N N . HIS A 1 568 ? -8.742 -3.398 3.851 1.00 92.94 568 HIS A N 1
ATOM 4241 C CA . HIS A 1 568 ? -8.348 -2.624 5.025 1.00 92.94 568 HIS A CA 1
ATOM 4242 C C . HIS A 1 568 ? -8.635 -1.126 4.837 1.00 92.94 568 HIS A C 1
ATOM 4244 O O . HIS A 1 568 ? -8.308 -0.531 3.807 1.00 92.94 568 HIS A O 1
ATOM 4250 N N . GLY A 1 569 ? -9.236 -0.511 5.854 1.00 86.44 569 GLY A N 1
ATOM 4251 C CA . GLY A 1 569 ? -9.522 0.924 5.893 1.00 86.44 569 GLY A CA 1
ATOM 4252 C C . GLY A 1 569 ? -10.573 1.426 4.909 1.00 86.44 569 GLY A C 1
ATOM 4253 O O . GLY A 1 569 ? -10.657 2.629 4.658 1.00 86.44 569 GLY A O 1
ATOM 4254 N N . PHE A 1 570 ? -11.422 0.531 4.393 1.00 90.75 570 PHE A N 1
ATOM 4255 C CA . PHE A 1 570 ? -12.502 0.892 3.476 1.00 90.75 570 PHE A CA 1
ATOM 4256 C C . PHE A 1 570 ? -13.433 2.036 3.940 1.00 90.75 570 PHE A C 1
ATOM 4258 O O . PHE A 1 570 ? -13.855 2.795 3.065 1.00 90.75 570 PHE A O 1
ATOM 4265 N N . PRO A 1 571 ? -13.729 2.246 5.246 1.00 87.69 571 PRO A N 1
ATOM 4266 C CA . PRO A 1 571 ? -14.601 3.346 5.674 1.00 87.69 571 PRO A CA 1
ATOM 4267 C C . PRO A 1 571 ? -13.988 4.730 5.431 1.00 87.69 571 PRO A C 1
ATOM 4269 O O . PRO A 1 571 ? -14.714 5.710 5.264 1.00 87.69 571 PRO A O 1
ATOM 4272 N N . GLY A 1 572 ? -12.655 4.820 5.354 1.00 82.94 572 GLY A N 1
ATOM 4273 C CA . GLY A 1 572 ? -11.955 6.036 4.938 1.00 82.94 572 GLY A CA 1
ATOM 4274 C C . GLY A 1 572 ? -12.235 6.412 3.478 1.00 82.94 572 GLY A C 1
ATOM 4275 O O . GLY A 1 572 ? -12.124 7.579 3.111 1.00 82.94 572 GLY A O 1
ATOM 4276 N N . TYR A 1 573 ? -12.672 5.454 2.657 1.00 81.88 573 TYR A N 1
ATOM 4277 C CA . TYR A 1 573 ? -13.031 5.651 1.253 1.00 81.88 573 TYR A CA 1
ATOM 4278 C C . TYR A 1 573 ? -14.539 5.786 1.024 1.00 81.88 573 TYR A C 1
ATOM 4280 O O . TYR A 1 573 ? -14.965 5.793 -0.127 1.00 81.88 573 TYR A O 1
ATOM 4288 N N . ASP A 1 574 ? -15.363 5.939 2.066 1.00 81.25 574 ASP A N 1
ATOM 4289 C CA . ASP A 1 574 ? -16.831 6.007 1.953 1.00 81.25 574 ASP A CA 1
ATOM 4290 C C . ASP A 1 574 ? -17.323 7.037 0.913 1.00 81.25 574 ASP A C 1
ATOM 4292 O O . ASP A 1 574 ? -18.370 6.849 0.291 1.00 81.25 574 ASP A O 1
ATOM 4296 N N . ARG A 1 575 ? -16.581 8.129 0.671 1.00 81.62 575 ARG A N 1
ATOM 4297 C CA . ARG A 1 575 ? -16.933 9.123 -0.361 1.00 81.62 575 ARG A CA 1
ATOM 4298 C C . ARG A 1 575 ? -16.844 8.570 -1.787 1.00 81.62 575 ARG A C 1
ATOM 4300 O O . ARG A 1 575 ? -17.619 9.002 -2.635 1.00 81.62 575 ARG A O 1
ATOM 4307 N N . VAL A 1 576 ? -15.975 7.593 -2.041 1.00 81.44 576 VAL A N 1
ATOM 4308 C CA . VAL A 1 576 ? -15.659 7.075 -3.385 1.00 81.44 576 VAL A CA 1
ATOM 4309 C C . VAL A 1 576 ? -15.905 5.572 -3.565 1.00 81.44 576 VAL A C 1
ATOM 4311 O O . VAL A 1 576 ? -15.949 5.110 -4.699 1.00 81.44 576 VAL A O 1
ATOM 4314 N N . LEU A 1 577 ? -16.091 4.816 -2.479 1.00 86.06 577 LEU A N 1
ATOM 4315 C CA . LEU A 1 577 ? -16.325 3.371 -2.481 1.00 86.06 577 LEU A CA 1
ATOM 4316 C C . LEU A 1 577 ? -17.753 3.067 -2.015 1.00 86.06 577 LEU A C 1
ATOM 4318 O O . LEU A 1 577 ? -18.018 2.849 -0.832 1.00 86.06 577 LEU A O 1
ATOM 4322 N N . GLU A 1 578 ? -18.702 3.065 -2.950 1.00 90.62 578 GLU A N 1
ATOM 4323 C CA . GLU A 1 578 ? -20.122 2.875 -2.627 1.00 90.62 578 GLU A CA 1
ATOM 4324 C C . GLU A 1 578 ? -20.462 1.521 -1.978 1.00 90.62 578 GLU A C 1
ATOM 4326 O O . GLU A 1 578 ? -21.254 1.525 -1.027 1.00 90.62 578 GLU A O 1
ATOM 4331 N N . PRO A 1 579 ? -19.869 0.383 -2.402 1.00 93.56 579 PRO A N 1
ATOM 4332 C CA . PRO A 1 579 ? -20.216 -0.936 -1.869 1.00 93.56 579 PRO A CA 1
ATOM 4333 C C . PRO A 1 579 ? -19.930 -1.119 -0.372 1.00 93.56 579 PRO A C 1
ATOM 4335 O O . PRO A 1 579 ? -20.578 -1.941 0.272 1.00 93.56 579 PRO A O 1
ATOM 4338 N N . GLY A 1 580 ? -19.000 -0.345 0.202 1.00 92.06 580 GLY A N 1
ATOM 4339 C CA . GLY A 1 580 ? -18.682 -0.389 1.634 1.00 92.06 580 GLY A CA 1
ATOM 4340 C C . GLY A 1 580 ? -19.705 0.335 2.518 1.00 92.06 580 GLY A C 1
ATOM 4341 O O . GLY A 1 580 ? -19.930 -0.057 3.664 1.00 92.06 580 GLY A O 1
ATOM 4342 N N . ARG A 1 581 ? -20.397 1.349 1.976 1.00 93.94 581 ARG A N 1
ATOM 4343 C CA . ARG A 1 581 ? -21.272 2.257 2.744 1.00 93.94 581 ARG A CA 1
ATOM 4344 C C . ARG A 1 581 ? -22.373 1.559 3.557 1.00 93.94 581 ARG A C 1
ATOM 4346 O O . ARG A 1 581 ? -22.648 2.030 4.662 1.00 93.94 581 ARG A O 1
ATOM 4353 N N . PRO A 1 582 ? -23.059 0.501 3.070 1.00 96.25 582 PRO A N 1
ATOM 4354 C CA . PRO A 1 582 ? -24.083 -0.180 3.862 1.00 96.25 582 PRO A CA 1
ATOM 4355 C C . PRO A 1 582 ? -23.531 -0.754 5.172 1.00 96.25 582 PRO A C 1
ATOM 4357 O O . PRO A 1 582 ? -24.172 -0.599 6.209 1.00 96.25 582 PRO A O 1
ATOM 4360 N N . PHE A 1 583 ? -22.326 -1.330 5.138 1.00 97.38 583 PHE A N 1
ATOM 4361 C CA . PHE A 1 583 ? -21.660 -1.896 6.313 1.00 97.38 583 PHE A CA 1
ATOM 4362 C C . PHE A 1 583 ? -21.207 -0.804 7.280 1.00 97.38 583 PHE A C 1
ATOM 4364 O O . PHE A 1 583 ? -21.423 -0.924 8.486 1.00 97.38 583 PHE A O 1
ATOM 4371 N N . THR A 1 584 ? -20.667 0.305 6.761 1.00 96.44 584 THR A N 1
ATOM 4372 C CA . THR A 1 584 ? -20.321 1.461 7.598 1.00 96.44 584 THR A CA 1
ATOM 4373 C C . THR A 1 584 ? -21.555 2.012 8.321 1.00 96.44 584 THR A C 1
ATOM 4375 O O . THR A 1 584 ? -21.522 2.229 9.530 1.00 96.44 584 THR A O 1
ATOM 4378 N N . ARG A 1 585 ? -22.688 2.162 7.618 1.00 96.50 585 ARG A N 1
ATOM 4379 C CA . ARG A 1 585 ? -23.954 2.631 8.216 1.00 96.50 585 ARG A CA 1
ATOM 4380 C C . ARG A 1 585 ? -24.499 1.680 9.279 1.00 96.50 585 ARG A C 1
ATOM 4382 O O . ARG A 1 585 ? -25.051 2.140 10.276 1.00 96.50 585 ARG A O 1
ATOM 4389 N N . GLU A 1 586 ? -24.382 0.374 9.062 1.00 97.69 586 GLU A N 1
ATOM 4390 C CA . GLU A 1 586 ? -24.795 -0.630 10.043 1.00 97.69 586 GLU A CA 1
ATOM 4391 C C . GLU A 1 586 ? -23.967 -0.521 11.329 1.00 97.69 586 GLU A C 1
ATOM 4393 O O . GLU A 1 586 ? -24.535 -0.443 12.423 1.00 97.69 586 GLU A O 1
ATOM 4398 N N . ALA A 1 587 ? -22.641 -0.448 11.198 1.00 97.69 587 ALA A N 1
ATOM 4399 C CA . ALA A 1 587 ? -21.737 -0.305 12.331 1.00 97.69 587 ALA A CA 1
ATOM 4400 C C . ALA A 1 587 ? -21.948 1.020 13.081 1.00 97.69 587 ALA A C 1
ATOM 4402 O O . ALA A 1 587 ? -22.027 1.016 14.310 1.00 97.69 587 ALA A O 1
ATOM 4403 N N . ASP A 1 588 ? -22.157 2.131 12.369 1.00 97.69 588 ASP A N 1
ATOM 4404 C CA . ASP A 1 588 ? -22.484 3.427 12.976 1.00 97.69 588 ASP A CA 1
ATOM 4405 C C . ASP A 1 588 ? -23.801 3.373 13.761 1.00 97.69 588 ASP A C 1
ATOM 4407 O O . ASP A 1 588 ? -23.884 3.865 14.886 1.00 97.69 588 ASP A O 1
ATOM 4411 N N . ALA A 1 589 ? -24.833 2.720 13.218 1.00 97.69 589 ALA A N 1
ATOM 4412 C CA . ALA A 1 589 ? -26.114 2.561 13.903 1.00 97.69 589 ALA A CA 1
ATOM 4413 C C . ALA A 1 589 ? -26.015 1.655 15.144 1.00 97.69 589 ALA A C 1
ATOM 4415 O O . ALA A 1 589 ? -26.721 1.865 16.137 1.00 97.69 589 ALA A O 1
ATOM 4416 N N . LEU A 1 590 ? -25.164 0.626 15.114 1.00 97.50 590 LEU A N 1
ATOM 4417 C CA . LEU A 1 590 ? -24.850 -0.187 16.291 1.00 97.50 590 LEU A CA 1
ATOM 4418 C C . LEU A 1 590 ? -24.115 0.652 17.339 1.00 97.50 590 LEU A C 1
ATOM 4420 O O . LEU A 1 590 ? -24.540 0.687 18.494 1.00 97.50 590 LEU A O 1
ATOM 4424 N N . PHE A 1 591 ? -23.084 1.391 16.936 1.00 98.25 591 PHE A N 1
ATOM 4425 C CA . PHE A 1 591 ? -22.298 2.219 17.844 1.00 98.25 591 PHE A CA 1
ATOM 4426 C C . PHE A 1 591 ? -23.134 3.333 18.487 1.00 98.25 591 PHE A C 1
ATOM 4428 O O . PHE A 1 591 ? -23.096 3.495 19.706 1.00 98.25 591 PHE A O 1
ATOM 4435 N N . ALA A 1 592 ? -23.970 4.028 17.713 1.00 96.88 592 ALA A N 1
ATOM 4436 C CA . ALA A 1 592 ? -24.880 5.054 18.218 1.00 96.88 592 ALA A CA 1
ATOM 4437 C C . ALA A 1 592 ? -25.848 4.507 19.282 1.00 96.88 592 ALA A C 1
ATOM 4439 O O . ALA A 1 592 ? -26.096 5.159 20.298 1.00 96.88 592 ALA A O 1
ATOM 4440 N N . ARG A 1 593 ? -26.362 3.281 19.092 1.00 95.38 593 ARG A N 1
ATOM 4441 C CA . ARG A 1 593 ? -27.212 2.607 20.089 1.00 95.38 593 ARG A CA 1
ATOM 4442 C C . ARG A 1 593 ? -26.448 2.305 21.376 1.00 95.38 593 ARG A C 1
ATOM 4444 O O . ARG A 1 593 ? -26.946 2.630 22.451 1.00 95.38 593 ARG A O 1
ATOM 4451 N N . ARG A 1 594 ? -25.225 1.773 21.272 1.00 94.00 594 ARG A N 1
ATOM 4452 C CA . ARG A 1 594 ? -24.366 1.512 22.441 1.00 94.00 594 ARG A CA 1
ATOM 4453 C C . ARG A 1 594 ? -24.042 2.786 23.205 1.00 94.00 594 ARG A C 1
ATOM 4455 O O . ARG A 1 594 ? -24.148 2.811 24.426 1.00 94.00 594 ARG A O 1
ATOM 4462 N N . LEU A 1 595 ? -23.720 3.859 22.488 1.00 93.19 595 LEU A N 1
ATOM 4463 C CA . LEU A 1 595 ? -23.429 5.164 23.073 1.00 93.19 595 LEU A CA 1
ATOM 4464 C C . LEU A 1 595 ? -24.635 5.759 23.818 1.00 93.19 595 LEU A C 1
ATOM 4466 O O . LEU A 1 595 ? -24.462 6.426 24.836 1.00 93.19 595 LEU A O 1
ATOM 4470 N N . ALA A 1 596 ? -25.852 5.479 23.347 1.00 88.44 596 ALA A N 1
ATOM 4471 C CA . ALA A 1 596 ? -27.098 5.852 24.014 1.00 88.44 596 ALA A CA 1
ATOM 4472 C C . ALA A 1 596 ? -27.493 4.921 25.184 1.00 88.44 596 ALA A C 1
ATOM 4474 O O . ALA A 1 596 ? -28.490 5.187 25.854 1.00 88.44 596 ALA A O 1
ATOM 4475 N N . GLY A 1 597 ? -26.729 3.853 25.446 1.00 80.75 597 GLY A N 1
ATOM 4476 C CA . GLY A 1 597 ? -26.989 2.886 26.517 1.00 80.75 597 GLY A CA 1
ATOM 4477 C C . GLY A 1 597 ? -28.018 1.800 26.176 1.00 80.75 597 GLY A C 1
ATOM 4478 O O . GLY A 1 597 ? -28.627 1.256 27.098 1.00 80.75 597 GLY A O 1
ATOM 4479 N N . ALA A 1 598 ? -28.234 1.513 24.885 1.00 54.66 598 ALA A N 1
ATOM 4480 C CA . ALA A 1 598 ? -29.192 0.519 24.384 1.00 54.66 598 ALA A CA 1
ATOM 4481 C C . ALA A 1 598 ? -28.566 -0.835 23.995 1.00 54.66 598 ALA A C 1
ATOM 4483 O O . ALA A 1 598 ? -27.369 -0.900 23.605 1.00 54.66 598 ALA A O 1
#

Mean predicted aligned error: 15.02 Å

Solvent-accessible surface area (backbone atoms only — not comparable to full-atom values): 30843 Å² total; per-residue (Å²): 108,69,68,60,40,41,38,32,71,66,49,55,65,53,72,48,77,44,82,46,77,48,88,62,49,59,46,55,86,39,54,35,65,42,45,34,39,34,39,39,32,53,80,41,60,62,68,56,55,53,50,50,49,48,52,52,35,32,52,44,17,52,49,21,37,76,72,72,42,93,24,46,30,29,37,98,94,33,41,17,35,32,79,47,79,61,44,78,41,40,47,47,54,41,33,38,75,50,61,73,34,73,50,62,76,28,31,77,42,47,91,61,49,41,30,68,55,46,40,52,58,34,45,77,72,74,43,88,72,63,98,80,51,49,43,65,40,46,48,50,55,49,38,63,76,44,36,50,83,68,35,5,62,57,22,37,24,36,41,26,48,36,49,36,84,68,23,84,66,20,26,61,29,91,91,49,63,44,19,8,37,32,37,38,33,23,46,32,55,38,84,43,33,48,33,28,32,48,51,43,54,38,69,60,53,49,50,52,54,50,53,51,29,53,48,36,30,73,74,66,75,43,72,72,82,78,65,64,67,50,46,51,28,25,68,75,44,33,64,64,26,24,39,37,39,31,40,45,41,56,53,50,15,24,26,68,55,42,84,30,41,66,81,62,43,93,77,57,79,72,56,94,61,64,69,86,83,61,89,81,62,96,64,88,73,74,77,72,74,64,60,34,70,68,50,46,56,48,41,49,53,54,53,48,61,63,55,60,68,71,85,76,63,79,74,78,58,56,44,67,56,52,26,55,52,49,48,56,50,42,45,63,57,29,34,65,75,75,50,61,54,84,51,51,79,46,76,41,76,32,102,92,42,83,32,47,28,32,39,28,71,22,93,86,69,54,86,69,43,28,38,29,43,37,29,46,35,39,50,53,33,33,61,44,69,52,72,31,18,56,52,40,45,48,50,6,55,71,38,60,20,32,22,42,34,60,54,54,54,39,10,58,89,31,30,72,63,43,36,60,51,37,49,48,30,54,48,57,52,45,62,68,68,37,74,83,28,46,39,29,36,23,14,29,26,36,11,11,19,49,26,53,29,45,44,44,53,29,16,76,67,72,46,88,44,44,19,32,39,34,30,39,23,41,30,61,68,75,61,79,49,69,29,40,74,66,17,22,47,93,30,72,53,27,51,57,56,50,51,48,26,42,67,39,28,48,55,84,86,44,44,77,34,61,60,56,10,41,53,82,45,84,78,55,71,72,46,45,37,32,32,32,39,31,24,57,26,12,32,49,32,52,52,45,52,51,32,42,51,50,34,43,76,71,72,33,57,50,51,76,42,73,31,78,25,29,30,50,61,47,72,62,26,46,77,69,38,67,88,52,40,64,50,52,53,51,39,37,54,51,39,31,36,30,52,72,73,98

Secondary structure (DSSP, 8-state):
-HHHHHHHTT--EEEEEEEEE-SS--BTTB-SEEEEEEEEEET--HHHHHHHHHHHHHHHHHHHHHTTS-SSEEETTEEE-TTSPPEEEEHHHHHHHHH---TGGGGSSTTS--HHHHHHHHHHTT----TT--HHHHHHHHIIIIIGGGTTSBS-EEEEEEEGGG-TTBPBPSS-TTEEEEEEEEETTEEEEEEEEB---HHHHHHHHHHHHHHHHHHHS--PPP-HHHHHHHHHHPPSEEEEEEEHHHHHHHHTT-SSGGGG-SS----TT--GGGTT----PPPPPPPPHHHHHHHHHHHHHHHHT-S--GGGS-HHHHHHHHHHHHHHHTSTTS-PPPPEEEEEEETTEEEEEEEE--TT--TT--EEEEE--STTTS--TTTTHHHHHHHHHHHT-EEEEE-PPPTTTS-TTHHHHHHHHHHHHHHHHHTTS-EEEEEETHHHHHHHHHHHHHHHTT---SEEEEES----SS--SHHHHHHSSSSSS-HHHHHHHHHHH--GGGTT-TTT-GGGSPPPTTPPPEEEEEEEE-TTHHHHHHHHHHHHHTT--EEEEEEEEEETTGGGGTTT-GGGHHHHHHHHHHHHHHHTT-

pLDDT: mean 86.5, std 15.1, range [29.34, 98.81]